Protein AF-A0A0Q5CN77-F1 (afdb_monomer_lite)

Foldseek 3Di:
DPDPFPWDKDWAFWADWDWDQDPVRWIWIWTDGPRAIATETHNDRDDPDDGQFTKMFIWGWAFDPDPVRDTHTYTPVVGIDGQAHRLLDDLQQWKWFWKDWPVDPLKIFTDIDSYYPVVVQVVVQVDPPRPTGIDTPDMHGASDPSVQLSVQLCVVQVVQDPDPRMGNDDPVSSVVSSLVSRCVVPVVSSVSRVVSVVVVVVVVVVVVVVVVVVVVVVVVVVVVVVVVVVLCVALFVLLLQQEKEKEWPDAFPDDFDQDAQPPVCVVVPNDTAWEKEWEWEWDDDPQAIKIKIWMWIDAPSDTDTDIDIGRDPVVSVVVVVVVCVVRVGPGYTYMYMYRSLQWPDRDGDDPPDRDSHDYHYDHDPVVTDGGDGDPDDPPPPD

Sequence (382 aa):
MRSNSKLKRASGVVSKCSSRVAASGKQAHSFFLGGEKHTIFTNDELSPLTDGDRVHFDYDVRRLKNAYRTEYNAVVQDSLVIDVPGEAGEDVAGEVYVLSNPSMAGLLKVGCTQDTGLKRAAELSSVTSVPTKFHVEWSLAIIGDPRSVEQRAHALLASKRAGKEFFRVTLEEAKSAIIRSFSELYPERAAFMDAAFAKRAEAELARRADLALQAERRAQEKAEEAERRAFEESVEGRWLTQGTCCLVIRRFTSEPNREFPSFFGKLFGKRYDDYFEFKITPGVNGDQVAWTVSAQGRVSEGSVYKTEVFPTYDKAVATMERWRSDFGVPNVSAVTEIPNVMLETPPALPAGVHNPRYIHEVSSISEFIVRVPPPRPRRSRY

Structure (mmCIF, N/CA/C/O backbone):
data_AF-A0A0Q5CN77-F1
#
_entry.id   AF-A0A0Q5CN77-F1
#
loop_
_atom_site.group_PDB
_atom_site.id
_atom_site.type_symbol
_atom_site.label_atom_id
_atom_site.label_alt_id
_atom_site.label_comp_id
_atom_site.label_asym_id
_atom_site.label_entity_id
_atom_site.label_seq_id
_atom_site.pdbx_PDB_ins_code
_atom_site.Cartn_x
_atom_site.Cartn_y
_atom_site.Cartn_z
_atom_site.occupancy
_atom_site.B_iso_or_equiv
_atom_site.auth_seq_id
_atom_site.auth_comp_id
_atom_site.auth_asym_id
_atom_site.auth_atom_id
_atom_site.pdbx_PDB_model_num
ATOM 1 N N . MET A 1 1 ? 4.995 -27.984 22.427 1.00 32.66 1 MET A N 1
ATOM 2 C CA . MET A 1 1 ? 4.793 -27.328 23.737 1.00 32.66 1 MET A CA 1
ATOM 3 C C . MET A 1 1 ? 4.736 -25.820 23.527 1.00 32.66 1 MET A C 1
ATOM 5 O O . MET A 1 1 ? 5.769 -25.218 23.262 1.00 32.66 1 MET A O 1
ATOM 9 N N . ARG A 1 2 ? 3.540 -25.215 23.527 1.00 36.22 2 ARG A N 1
ATOM 10 C CA . ARG A 1 2 ? 3.407 -23.750 23.483 1.00 36.22 2 ARG A CA 1
ATOM 11 C C . ARG A 1 2 ? 3.894 -23.214 24.829 1.00 36.22 2 ARG A C 1
ATOM 13 O O . ARG A 1 2 ? 3.391 -23.643 25.862 1.00 36.22 2 ARG A O 1
ATOM 20 N N . SER A 1 3 ? 4.907 -22.350 24.802 1.00 39.59 3 SER A N 1
ATOM 21 C CA . SER A 1 3 ? 5.296 -21.527 25.949 1.00 39.59 3 SER A CA 1
ATOM 22 C C . SER A 1 3 ? 4.027 -20.924 26.539 1.00 39.59 3 SER A C 1
ATOM 24 O O . SER A 1 3 ? 3.289 -20.254 25.821 1.00 39.59 3 SER A O 1
ATOM 26 N N . ASN A 1 4 ? 3.761 -21.200 27.811 1.00 40.88 4 ASN A N 1
ATOM 27 C CA . ASN A 1 4 ? 2.608 -20.697 28.547 1.00 40.88 4 ASN A CA 1
ATOM 28 C C . ASN A 1 4 ? 2.847 -19.213 28.889 1.00 40.88 4 ASN A C 1
ATOM 30 O O . ASN A 1 4 ? 2.918 -18.839 30.061 1.00 40.88 4 ASN A O 1
ATOM 34 N N . SER A 1 5 ? 3.107 -18.373 27.877 1.00 55.66 5 SER A N 1
ATOM 35 C CA . SER A 1 5 ? 3.237 -16.940 28.098 1.00 55.66 5 SER A CA 1
ATOM 36 C C . SER A 1 5 ? 1.857 -16.417 28.465 1.00 55.66 5 SER A C 1
ATOM 38 O O . SER A 1 5 ? 0.870 -16.562 27.744 1.00 55.66 5 SER A O 1
ATOM 40 N N . LYS A 1 6 ? 1.771 -15.899 29.684 1.00 76.56 6 LYS A N 1
ATOM 41 C CA . LYS A 1 6 ? 0.547 -15.339 30.229 1.00 76.56 6 LYS A CA 1
ATOM 42 C C . LYS A 1 6 ? 0.220 -14.095 29.411 1.00 76.56 6 LYS A C 1
ATOM 44 O O . LYS A 1 6 ? 0.960 -13.114 29.495 1.00 76.56 6 LYS A O 1
ATOM 49 N N . LEU A 1 7 ? -0.851 -14.161 28.620 1.00 85.00 7 LEU A N 1
ATOM 50 C CA . LEU A 1 7 ? -1.368 -13.008 27.892 1.00 85.00 7 LEU A CA 1
ATOM 51 C C . LEU A 1 7 ? -1.559 -11.842 28.868 1.00 85.00 7 LEU A C 1
ATOM 53 O O . LEU A 1 7 ? -2.095 -12.009 29.970 1.00 85.00 7 LEU A O 1
ATOM 57 N N . LYS A 1 8 ? -1.054 -10.679 28.471 1.00 90.31 8 LYS A N 1
ATOM 58 C CA . LYS A 1 8 ? -1.227 -9.406 29.164 1.00 90.31 8 LYS A CA 1
ATOM 59 C C . LYS A 1 8 ? -2.341 -8.625 28.479 1.00 90.31 8 LYS A C 1
ATOM 61 O O . LYS A 1 8 ? -2.663 -8.894 27.329 1.00 90.31 8 LYS A O 1
ATOM 66 N N . ARG A 1 9 ? -2.910 -7.651 29.181 1.00 89.00 9 ARG A N 1
ATOM 67 C CA . ARG A 1 9 ? -3.942 -6.753 28.656 1.00 89.00 9 ARG A CA 1
ATOM 68 C C . ARG A 1 9 ? -3.461 -5.324 28.682 1.00 89.00 9 ARG A C 1
ATOM 70 O O . ARG A 1 9 ? -2.786 -4.936 29.633 1.00 89.00 9 ARG A O 1
ATOM 77 N N . ALA A 1 10 ? -3.828 -4.567 27.662 1.00 89.81 10 ALA A N 1
ATOM 78 C CA . ALA A 1 10 ? -3.590 -3.138 27.589 1.00 89.81 10 ALA A CA 1
ATOM 79 C C . ALA A 1 10 ? -4.865 -2.422 27.141 1.00 89.81 10 ALA A C 1
ATOM 81 O O . ALA A 1 10 ? -5.686 -2.982 26.417 1.00 89.81 10 ALA A O 1
ATOM 82 N N . SER A 1 11 ? -5.003 -1.179 27.585 1.00 88.19 11 SER A N 1
ATOM 83 C CA . SER A 1 11 ? -6.031 -0.246 27.136 1.00 88.19 11 SER A CA 1
ATOM 84 C C . SER A 1 11 ? -5.477 1.166 27.171 1.00 88.19 11 SER A C 1
ATOM 86 O O . SER A 1 11 ? -4.729 1.495 28.096 1.00 88.19 11 SER A O 1
ATOM 88 N N . GLY A 1 12 ? -5.862 2.009 26.224 1.00 88.12 12 GLY A N 1
ATOM 89 C CA . GLY A 1 12 ? -5.435 3.403 26.202 1.00 88.12 12 GLY A CA 1
ATOM 90 C C . GLY A 1 12 ? -5.670 4.073 24.859 1.00 88.12 12 GLY A C 1
ATOM 91 O O . GLY A 1 12 ? -6.354 3.527 23.999 1.00 88.12 12 GLY A O 1
ATOM 92 N N . VAL A 1 13 ? -5.077 5.255 24.701 1.00 90.62 13 VAL A N 1
ATOM 93 C CA . VAL A 1 13 ? -5.143 6.046 23.469 1.00 90.62 13 VAL A CA 1
ATOM 94 C C . VAL A 1 13 ? -3.934 5.742 22.589 1.00 90.62 13 VAL A C 1
ATOM 96 O O . VAL A 1 13 ? -2.786 5.815 23.040 1.00 90.62 13 VAL A O 1
ATOM 99 N N . VAL A 1 14 ? -4.211 5.388 21.340 1.00 95.06 14 VAL A N 1
ATOM 100 C CA . VAL A 1 14 ? -3.245 5.057 20.296 1.00 95.06 14 VAL A CA 1
ATOM 101 C C . VAL A 1 14 ? -2.501 6.310 19.848 1.00 95.06 14 VAL A C 1
ATOM 103 O O . VAL A 1 14 ? -3.089 7.363 19.618 1.00 95.06 14 VAL A O 1
ATOM 106 N N . SER A 1 15 ? -1.186 6.189 19.690 1.00 95.38 15 SER A N 1
ATOM 107 C CA . SER A 1 15 ? -0.334 7.245 19.139 1.00 95.38 15 SER A CA 1
ATOM 108 C C . SER A 1 15 ? 0.829 6.666 18.336 1.00 95.38 15 SER A C 1
ATOM 110 O O . SER A 1 15 ? 1.236 5.520 18.558 1.00 95.38 15 SER A O 1
ATOM 112 N N . LYS A 1 16 ? 1.428 7.476 17.453 1.00 96.00 16 LYS A N 1
ATOM 113 C CA . LYS A 1 16 ? 2.640 7.121 16.695 1.00 96.00 16 LYS A CA 1
ATOM 114 C C . LYS A 1 16 ? 2.462 5.830 15.881 1.00 96.00 16 LYS A C 1
ATOM 116 O O . LYS A 1 16 ? 3.356 4.972 15.858 1.00 96.00 16 LYS A O 1
ATOM 121 N N . CYS A 1 17 ? 1.311 5.688 15.226 1.00 96.06 17 CYS A N 1
ATOM 122 C CA . CYS A 1 17 ? 1.039 4.604 14.292 1.00 96.06 17 CYS A CA 1
ATOM 123 C C . CYS A 1 17 ? 2.058 4.588 13.143 1.00 96.06 17 CYS A C 1
ATOM 125 O O . CYS A 1 17 ? 2.381 5.605 12.534 1.00 96.06 17 CYS A O 1
ATOM 127 N N . SER A 1 18 ? 2.576 3.405 12.831 1.00 96.38 18 SER A N 1
ATOM 128 C CA . SER A 1 18 ? 3.519 3.181 11.734 1.00 96.38 18 SER A CA 1
ATOM 129 C C . SER A 1 18 ? 3.368 1.766 11.191 1.00 96.38 18 SER A C 1
ATOM 131 O O . SER A 1 18 ? 3.081 0.838 11.942 1.00 96.38 18 SER A O 1
ATOM 133 N N . SER A 1 19 ? 3.590 1.584 9.892 1.00 96.19 19 SER A N 1
ATOM 134 C CA . SER A 1 19 ? 3.458 0.283 9.227 1.00 96.19 19 SER A CA 1
ATOM 135 C C . SER A 1 19 ? 4.736 -0.057 8.475 1.00 96.19 19 SER A C 1
ATOM 137 O O . SER A 1 19 ? 5.390 0.824 7.920 1.00 96.19 19 SER A O 1
ATOM 139 N N . ARG A 1 20 ? 5.111 -1.337 8.473 1.00 95.00 20 ARG A N 1
ATOM 140 C CA . ARG A 1 20 ? 6.226 -1.857 7.674 1.00 95.00 20 ARG A CA 1
ATOM 141 C C . ARG A 1 20 ? 6.006 -3.322 7.328 1.00 95.00 20 ARG A C 1
ATOM 143 O O . ARG A 1 20 ? 5.413 -4.058 8.115 1.00 95.00 20 ARG A O 1
ATOM 150 N N . VAL A 1 21 ? 6.627 -3.773 6.246 1.00 94.81 21 VAL A N 1
ATOM 151 C CA . VAL A 1 21 ? 6.705 -5.201 5.923 1.00 94.81 21 VAL A CA 1
ATOM 152 C C . VAL A 1 21 ? 7.726 -5.871 6.850 1.00 94.81 21 VAL A C 1
ATOM 154 O O . VAL A 1 21 ? 8.890 -5.469 6.933 1.00 94.81 21 VAL A O 1
ATOM 157 N N . ALA A 1 22 ? 7.289 -6.874 7.610 1.00 88.94 22 ALA A N 1
ATOM 158 C CA . ALA A 1 22 ? 8.152 -7.684 8.460 1.00 88.94 22 ALA A CA 1
ATOM 159 C C . ALA A 1 22 ? 8.934 -8.715 7.633 1.00 88.94 22 ALA A C 1
ATOM 161 O O . ALA A 1 22 ? 8.534 -9.087 6.536 1.00 88.94 22 ALA A O 1
ATOM 162 N N . ALA A 1 23 ? 10.008 -9.271 8.204 1.00 85.19 23 ALA A N 1
ATOM 163 C CA . ALA A 1 23 ? 10.800 -10.321 7.550 1.00 85.19 23 ALA A CA 1
ATOM 164 C C . ALA A 1 23 ? 9.986 -11.585 7.201 1.00 85.19 23 ALA A C 1
ATOM 166 O O . ALA A 1 23 ? 10.390 -12.365 6.348 1.00 85.19 23 ALA A O 1
ATOM 167 N N . SER A 1 24 ? 8.838 -11.793 7.851 1.00 85.38 24 SER A N 1
ATOM 168 C CA . SER A 1 24 ? 7.896 -12.866 7.522 1.00 85.38 24 SER A CA 1
ATOM 169 C C . SER A 1 24 ? 7.030 -12.583 6.287 1.00 85.38 24 SER A C 1
ATOM 171 O O . SER A 1 24 ? 6.198 -13.419 5.955 1.00 85.38 24 SER A O 1
ATOM 173 N N . GLY A 1 25 ? 7.140 -11.402 5.670 1.00 89.00 25 GLY A N 1
ATOM 174 C CA . GLY A 1 25 ? 6.267 -10.922 4.592 1.00 89.00 25 GLY A CA 1
ATOM 175 C C . GLY A 1 25 ? 4.940 -10.319 5.068 1.00 89.00 25 GLY A C 1
ATOM 176 O O . GLY A 1 25 ? 4.254 -9.668 4.291 1.00 89.00 25 GLY A O 1
ATOM 177 N N . LYS A 1 26 ? 4.586 -10.489 6.348 1.00 92.12 26 LYS A N 1
ATOM 178 C CA . LYS A 1 26 ? 3.390 -9.878 6.953 1.00 92.12 26 LYS A CA 1
ATOM 179 C C . LYS A 1 26 ? 3.587 -8.390 7.210 1.00 92.12 26 LYS A C 1
ATOM 181 O O . LYS A 1 26 ? 4.708 -7.953 7.471 1.00 92.12 26 LYS A O 1
ATOM 186 N N . GLN A 1 27 ? 2.494 -7.645 7.245 1.00 95.38 27 GLN A N 1
ATOM 187 C CA . GLN A 1 27 ? 2.493 -6.257 7.681 1.00 95.38 27 GLN A CA 1
ATOM 188 C C . GLN A 1 27 ? 2.588 -6.199 9.205 1.00 95.38 27 GLN A C 1
ATOM 190 O O . GLN A 1 27 ? 1.939 -6.960 9.923 1.00 95.38 27 GLN A O 1
ATOM 195 N N . ALA A 1 28 ? 3.469 -5.338 9.702 1.00 96.31 28 ALA A N 1
ATOM 196 C CA . ALA A 1 28 ? 3.664 -5.072 11.118 1.00 96.31 28 ALA A CA 1
ATOM 197 C C . ALA A 1 28 ? 3.266 -3.625 11.404 1.00 96.31 28 ALA A C 1
ATOM 199 O O . ALA A 1 28 ? 4.059 -2.705 11.179 1.00 96.31 28 ALA A O 1
ATOM 200 N N . HIS A 1 29 ? 2.057 -3.439 11.929 1.00 97.50 29 HIS A N 1
ATOM 201 C CA . HIS A 1 29 ? 1.557 -2.130 12.335 1.00 97.50 29 HIS A CA 1
ATOM 202 C C . HIS A 1 29 ? 1.921 -1.901 13.796 1.00 97.50 29 HIS A C 1
ATOM 204 O O . HIS A 1 29 ? 1.474 -2.611 14.697 1.00 97.50 29 HIS A O 1
ATOM 210 N N . SER A 1 30 ? 2.820 -0.954 14.024 1.00 97.31 30 SER A N 1
ATOM 211 C CA . SER A 1 30 ? 3.274 -0.559 15.346 1.00 97.31 30 SER A CA 1
ATOM 212 C C . SER A 1 30 ? 2.574 0.707 15.801 1.00 97.31 30 SER A C 1
ATOM 214 O O . SER A 1 30 ? 2.409 1.631 15.014 1.00 97.31 30 SER A O 1
ATOM 216 N N . PHE A 1 31 ? 2.261 0.775 17.085 1.00 97.94 31 PHE A N 1
ATOM 217 C CA . PHE A 1 31 ? 1.663 1.943 17.718 1.00 97.94 31 PHE A CA 1
ATOM 218 C C . PHE A 1 31 ? 2.066 2.001 19.192 1.00 97.94 31 PHE A C 1
ATOM 220 O O . PHE A 1 31 ? 2.658 1.054 19.718 1.00 97.94 31 PHE A O 1
ATOM 227 N N . PHE A 1 32 ? 1.778 3.115 19.854 1.00 97.31 32 PHE A N 1
ATOM 228 C CA . PHE A 1 32 ? 2.113 3.348 21.252 1.00 97.31 32 PHE A CA 1
ATOM 229 C C . PHE A 1 32 ? 0.863 3.556 22.103 1.00 97.31 32 PHE A C 1
ATOM 231 O O . PHE A 1 32 ? -0.044 4.278 21.696 1.00 97.31 32 PHE A O 1
ATOM 238 N N . LEU A 1 33 ? 0.874 2.979 23.307 1.00 93.88 33 LEU A N 1
ATOM 239 C CA . LEU A 1 33 ? -0.061 3.268 24.394 1.00 93.88 33 LEU A CA 1
ATOM 240 C C . LEU A 1 33 ? 0.738 3.722 25.615 1.00 93.88 33 LEU A C 1
ATOM 242 O O . LEU A 1 33 ? 1.571 2.971 26.115 1.00 93.88 33 LEU A O 1
ATOM 246 N N . GLY A 1 34 ? 0.531 4.954 26.089 1.00 86.94 34 GLY A N 1
ATOM 247 C CA . GLY A 1 34 ? 1.193 5.443 27.310 1.00 86.94 34 GLY A CA 1
ATOM 248 C C . GLY A 1 34 ? 2.729 5.339 27.300 1.00 86.94 34 GLY A C 1
ATOM 249 O O . GLY A 1 34 ? 3.337 5.167 28.350 1.00 86.94 34 GLY A O 1
ATOM 250 N N . GLY A 1 35 ? 3.361 5.399 26.121 1.00 91.81 35 GLY A N 1
ATOM 251 C CA . GLY A 1 35 ? 4.814 5.261 25.950 1.00 91.81 35 GLY A CA 1
ATOM 252 C C . GLY A 1 35 ? 5.313 3.836 25.683 1.00 91.81 35 GLY A C 1
ATOM 253 O O . GLY A 1 35 ? 6.450 3.673 25.238 1.00 91.81 35 GLY A O 1
ATOM 254 N N . GLU A 1 36 ? 4.475 2.812 25.848 1.00 95.44 36 GLU A N 1
ATOM 255 C CA . GLU A 1 36 ? 4.812 1.434 25.486 1.00 95.44 36 GLU A CA 1
ATOM 256 C C . GLU A 1 36 ? 4.474 1.146 24.023 1.00 95.44 36 GLU A C 1
ATOM 258 O O . GLU A 1 36 ? 3.391 1.474 23.540 1.00 95.44 36 GLU A O 1
ATOM 263 N N . LYS A 1 37 ? 5.403 0.504 23.306 1.00 97.19 37 LYS A N 1
ATOM 264 C CA . LYS A 1 37 ? 5.210 0.123 21.905 1.00 97.19 37 LYS A CA 1
ATOM 265 C C . LYS A 1 37 ? 4.536 -1.240 21.801 1.00 97.19 37 LYS A C 1
ATOM 267 O O . LYS A 1 37 ? 5.042 -2.228 22.333 1.00 97.19 37 LYS A O 1
ATOM 272 N N . HIS A 1 38 ? 3.474 -1.309 21.012 1.00 97.81 38 HIS A N 1
ATOM 273 C CA . HIS A 1 38 ? 2.776 -2.533 20.637 1.00 97.81 38 HIS A CA 1
ATOM 274 C C . HIS A 1 38 ? 2.847 -2.745 19.127 1.00 97.81 38 HIS A C 1
ATOM 276 O O . HIS A 1 38 ? 3.093 -1.817 18.353 1.00 97.81 38 HIS A O 1
ATOM 282 N N . THR A 1 39 ? 2.714 -3.992 18.686 1.00 97.06 39 THR A N 1
ATOM 283 C CA . THR A 1 39 ? 2.731 -4.335 17.263 1.00 97.06 39 THR A CA 1
ATOM 284 C C . THR A 1 39 ? 1.695 -5.402 16.959 1.00 97.06 39 THR A C 1
ATOM 286 O O . THR A 1 39 ? 1.718 -6.481 17.554 1.00 97.06 39 THR A O 1
ATOM 289 N N . ILE A 1 40 ? 0.818 -5.109 16.002 1.00 96.31 40 ILE A N 1
ATOM 290 C CA . ILE A 1 40 ? -0.124 -6.060 15.418 1.00 96.31 40 ILE A CA 1
ATOM 291 C C . ILE A 1 40 ? 0.418 -6.547 14.070 1.00 96.31 40 ILE A C 1
ATOM 293 O O . ILE A 1 40 ? 0.957 -5.767 13.284 1.00 96.31 40 ILE A O 1
ATOM 297 N N . PHE A 1 41 ? 0.326 -7.855 13.833 1.00 94.81 41 PHE A N 1
ATOM 298 C CA . PHE A 1 41 ? 0.823 -8.491 12.614 1.00 94.81 41 PHE A CA 1
ATOM 299 C C . PHE A 1 41 ? -0.346 -9.015 11.791 1.00 94.81 41 PHE A C 1
ATOM 301 O O . PHE A 1 41 ? -1.017 -9.950 12.226 1.00 94.81 41 PHE A O 1
ATOM 308 N N . THR A 1 42 ? -0.546 -8.467 10.598 1.00 94.50 42 THR A N 1
ATOM 309 C CA . THR A 1 42 ? -1.670 -8.795 9.710 1.00 94.50 42 THR A CA 1
ATOM 310 C C . THR A 1 42 ? -1.160 -9.049 8.285 1.00 94.50 42 THR A C 1
ATOM 312 O O . THR A 1 42 ? 0.027 -8.893 7.989 1.00 94.50 42 THR A O 1
ATOM 315 N N . ASN A 1 43 ? -2.050 -9.492 7.398 1.00 92.94 43 ASN A N 1
ATOM 316 C CA . ASN A 1 43 ? -1.792 -9.493 5.954 1.00 92.94 43 ASN A CA 1
ATOM 317 C C . ASN A 1 43 ? -2.354 -8.231 5.274 1.00 92.94 43 ASN A C 1
ATOM 319 O O . ASN A 1 43 ? -2.220 -8.097 4.064 1.00 92.94 43 ASN A O 1
ATOM 323 N N . ASP A 1 44 ? -3.016 -7.358 6.035 1.00 92.75 44 ASP A N 1
ATOM 324 C CA . ASP A 1 44 ? -3.633 -6.139 5.519 1.00 92.75 44 ASP A CA 1
ATOM 325 C C . ASP A 1 44 ? -2.570 -5.039 5.455 1.00 92.75 44 ASP A C 1
ATOM 327 O O . ASP A 1 44 ? -1.773 -4.894 6.377 1.00 92.75 44 ASP A O 1
ATOM 331 N N . GLU A 1 45 ? -2.517 -4.288 4.360 1.00 92.00 45 GLU A N 1
ATOM 332 C CA . GLU A 1 45 ? -1.579 -3.171 4.212 1.00 92.00 45 GLU A CA 1
ATOM 333 C C . GLU A 1 45 ? -1.988 -1.963 5.055 1.00 92.00 45 GLU A C 1
ATOM 335 O O . GLU A 1 45 ? -1.138 -1.153 5.442 1.00 92.00 45 GLU A O 1
ATOM 340 N N . LEU A 1 46 ? -3.275 -1.861 5.387 1.00 92.56 46 LEU A N 1
ATOM 341 C CA . LEU A 1 46 ? -3.798 -0.802 6.228 1.00 92.56 46 LEU A CA 1
ATOM 342 C C . LEU A 1 46 ? -3.745 -1.216 7.698 1.00 92.56 46 LEU A C 1
ATOM 344 O O . LEU A 1 46 ? -4.211 -2.280 8.106 1.00 92.56 46 LEU A O 1
ATOM 348 N N . SER A 1 47 ? -3.178 -0.327 8.515 1.00 93.50 47 SER A N 1
ATOM 349 C CA . SER A 1 47 ? -3.272 -0.451 9.967 1.00 93.50 47 SER A CA 1
ATOM 350 C C . SER A 1 47 ? -4.743 -0.387 10.382 1.00 93.50 47 SER A C 1
ATOM 352 O O . SER A 1 47 ? -5.411 0.574 9.997 1.00 93.50 47 SER A O 1
ATOM 354 N N . PRO A 1 48 ? -5.225 -1.320 11.225 1.00 92.31 48 PRO A N 1
ATOM 355 C CA . PRO A 1 48 ? -6.588 -1.264 11.755 1.00 92.31 48 PRO A CA 1
ATOM 356 C C . PRO A 1 48 ? -6.800 -0.095 12.733 1.00 92.31 48 PRO A C 1
ATOM 358 O O . PRO A 1 48 ? -7.935 0.212 13.097 1.00 92.31 48 PRO A O 1
ATOM 361 N N . LEU A 1 49 ? -5.707 0.536 13.175 1.00 94.56 49 LEU A N 1
ATOM 362 C CA . LEU A 1 49 ? -5.689 1.629 14.141 1.00 94.56 49 LEU A CA 1
ATOM 363 C C . LEU A 1 49 ? -5.125 2.911 13.532 1.00 94.56 49 LEU A C 1
ATOM 365 O O . LEU A 1 49 ? -4.191 2.873 12.719 1.00 94.56 49 LEU A O 1
ATOM 369 N N . THR A 1 50 ? -5.642 4.034 14.011 1.00 92.62 50 THR A N 1
ATOM 370 C CA . THR A 1 50 ? -5.199 5.399 13.729 1.00 92.62 50 THR A CA 1
ATOM 371 C C . THR A 1 50 ? -4.849 6.112 15.031 1.00 92.62 50 THR A C 1
ATOM 373 O O . THR A 1 50 ? -5.311 5.736 16.108 1.00 92.62 50 THR A O 1
ATOM 376 N N . ASP A 1 51 ? -4.011 7.144 14.942 1.00 92.94 51 ASP A N 1
ATOM 377 C CA . ASP A 1 51 ? -3.692 7.975 16.105 1.00 92.94 51 ASP A CA 1
ATOM 378 C C . ASP A 1 51 ? -4.976 8.604 16.672 1.00 92.94 51 ASP A C 1
ATOM 380 O O . ASP A 1 51 ? -5.833 9.069 15.922 1.00 92.94 51 ASP A O 1
ATOM 384 N N . GLY A 1 52 ? -5.106 8.586 17.998 1.00 90.88 52 GLY A N 1
ATOM 385 C CA . GLY A 1 52 ? -6.288 9.051 18.724 1.00 90.88 52 GLY A CA 1
ATOM 386 C C . GLY A 1 52 ? -7.284 7.952 19.101 1.00 90.88 52 GLY A C 1
ATOM 387 O O . GLY A 1 52 ? -8.079 8.172 20.011 1.00 90.88 52 GLY A O 1
ATOM 388 N N . ASP A 1 53 ? -7.230 6.765 18.487 1.00 92.81 53 ASP A N 1
ATOM 389 C CA . ASP A 1 53 ? -8.157 5.681 18.834 1.00 92.81 53 ASP A CA 1
ATOM 390 C C . ASP A 1 53 ? -7.996 5.260 20.295 1.00 92.81 53 ASP A C 1
ATOM 392 O O . ASP A 1 53 ? -6.891 4.962 20.752 1.00 92.81 53 ASP A O 1
ATOM 396 N N . ARG A 1 54 ? -9.102 5.164 21.029 1.00 90.88 54 ARG A N 1
ATOM 397 C CA . ARG A 1 54 ? -9.134 4.488 22.323 1.00 90.88 54 ARG A CA 1
ATOM 398 C C . ARG A 1 54 ? -9.417 3.016 22.094 1.00 90.88 54 ARG A C 1
ATOM 400 O O . ARG A 1 54 ? -10.411 2.668 21.460 1.00 90.88 54 ARG A O 1
ATOM 407 N N . VAL A 1 55 ? -8.542 2.164 22.603 1.00 92.19 55 VAL A N 1
ATOM 408 C CA . VAL A 1 55 ? -8.581 0.727 22.332 1.00 92.19 55 VAL A CA 1
ATOM 409 C C . VAL A 1 55 ? -8.334 -0.088 23.586 1.00 92.19 55 VAL A C 1
ATOM 411 O O . VAL A 1 55 ? -7.674 0.380 24.522 1.00 92.19 55 VAL A O 1
ATOM 414 N N . HIS A 1 56 ? -8.726 -1.356 23.529 1.00 90.12 56 HIS A N 1
ATOM 415 C CA . HIS A 1 56 ? -8.219 -2.398 24.408 1.00 90.12 56 HIS A CA 1
ATOM 416 C C . HIS A 1 56 ? -7.912 -3.686 23.642 1.00 90.12 56 HIS A C 1
ATOM 418 O O . HIS A 1 56 ? -8.467 -3.945 22.575 1.00 90.12 56 HIS A O 1
ATOM 424 N N . PHE A 1 57 ? -6.970 -4.472 24.169 1.00 93.12 57 PHE A N 1
ATOM 425 C CA . PHE A 1 57 ? -6.553 -5.746 23.580 1.00 93.12 57 PHE A CA 1
ATOM 426 C C . PHE A 1 57 ? -5.742 -6.617 24.547 1.00 93.12 57 PHE A C 1
ATOM 428 O O . PHE A 1 57 ? -5.128 -6.135 25.507 1.00 93.12 57 PHE A O 1
ATOM 435 N N . ASP A 1 58 ? -5.671 -7.907 24.227 1.00 92.06 58 ASP A N 1
ATOM 436 C CA . ASP A 1 58 ? -4.684 -8.844 24.752 1.00 92.06 58 ASP A CA 1
ATOM 437 C C . ASP A 1 58 ? -3.382 -8.770 23.927 1.00 92.06 58 ASP A C 1
ATOM 439 O O . ASP A 1 58 ? -3.380 -8.584 22.707 1.00 92.06 58 ASP A O 1
ATOM 443 N N . TYR A 1 59 ? -2.236 -8.952 24.580 1.00 94.94 59 TYR A N 1
ATOM 444 C CA . TYR A 1 59 ? -0.932 -9.041 23.929 1.00 94.94 59 TYR A CA 1
ATOM 445 C C . TYR A 1 59 ? 0.001 -10.031 24.629 1.00 94.94 59 TYR A C 1
ATOM 447 O O . TYR A 1 59 ? -0.123 -10.339 25.815 1.00 94.94 59 TYR A O 1
ATOM 455 N N . ASP A 1 60 ? 0.973 -10.519 23.873 1.00 95.00 60 ASP A N 1
ATOM 456 C CA . ASP A 1 60 ? 2.022 -11.421 24.326 1.00 95.00 60 ASP A CA 1
ATOM 457 C C . ASP A 1 60 ? 3.391 -10.744 24.201 1.00 95.00 60 ASP A C 1
ATOM 459 O O . ASP A 1 60 ? 3.666 -10.069 23.208 1.00 95.00 60 ASP A O 1
ATOM 463 N N . VAL A 1 61 ? 4.273 -10.937 25.181 1.00 94.44 61 VAL A N 1
ATOM 464 C CA . VAL A 1 61 ? 5.650 -10.433 25.095 1.00 94.44 61 VAL A CA 1
ATOM 465 C C . VAL A 1 61 ? 6.490 -11.470 24.367 1.00 94.44 61 VAL A C 1
ATOM 467 O O . VAL A 1 61 ? 6.798 -12.540 24.895 1.00 94.44 61 VAL A O 1
ATOM 470 N N . ARG A 1 62 ? 6.876 -11.152 23.135 1.00 91.69 62 ARG A N 1
ATOM 471 C CA . ARG A 1 62 ? 7.666 -12.034 22.275 1.00 91.69 62 ARG A CA 1
ATOM 472 C C . ARG A 1 62 ? 9.083 -11.519 22.134 1.00 91.69 62 ARG A C 1
ATOM 474 O O . ARG A 1 62 ? 9.349 -10.339 22.305 1.00 91.69 62 ARG A O 1
ATOM 481 N N . ARG A 1 63 ? 10.006 -12.413 21.783 1.00 91.00 63 ARG A N 1
ATOM 482 C CA . ARG A 1 63 ? 11.411 -12.073 21.534 1.00 91.00 63 ARG A CA 1
ATOM 483 C C . ARG A 1 63 ? 11.731 -12.193 20.058 1.00 91.00 63 ARG A C 1
ATOM 485 O O . ARG A 1 63 ? 11.368 -13.183 19.417 1.00 91.00 63 ARG A O 1
ATOM 492 N N . LEU A 1 64 ? 12.419 -11.194 19.518 1.00 86.38 64 LEU A N 1
ATOM 493 C CA . LEU A 1 64 ? 12.984 -11.273 18.180 1.00 86.38 64 LEU A CA 1
ATOM 494 C C . LEU A 1 64 ? 14.038 -12.382 18.125 1.00 86.38 64 LEU A C 1
ATOM 496 O O . LEU A 1 64 ? 14.770 -12.630 19.084 1.00 86.38 64 LEU A O 1
ATOM 500 N N . LYS A 1 65 ? 14.142 -13.034 16.966 1.00 82.88 65 LYS A N 1
ATOM 501 C CA . LYS A 1 65 ? 15.216 -13.990 16.665 1.00 82.88 65 LYS A CA 1
ATOM 502 C C . LYS A 1 65 ? 16.490 -13.251 16.227 1.00 82.88 65 LYS A C 1
ATOM 504 O O . LYS A 1 65 ? 17.052 -13.557 15.184 1.00 82.88 65 LYS A O 1
ATOM 509 N N . ASN A 1 66 ? 16.897 -12.231 16.981 1.00 82.88 66 ASN A N 1
ATOM 510 C CA . ASN A 1 66 ? 18.154 -11.507 16.789 1.00 82.88 66 ASN A CA 1
ATOM 511 C C . ASN A 1 66 ? 19.136 -11.846 17.925 1.00 82.88 66 ASN A C 1
ATOM 513 O O . ASN A 1 66 ? 18.737 -12.412 18.944 1.00 82.88 66 ASN A O 1
ATOM 517 N N . ALA A 1 67 ? 20.414 -11.491 17.758 1.00 82.12 67 ALA 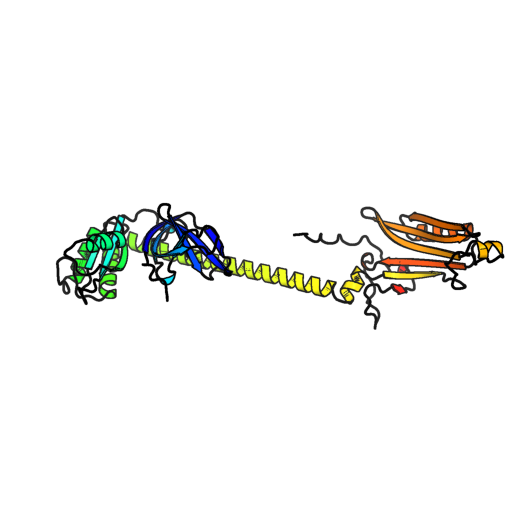A N 1
ATOM 518 C CA . ALA A 1 67 ? 21.456 -11.753 18.759 1.00 82.12 67 ALA A CA 1
ATOM 519 C C . ALA A 1 67 ? 21.094 -11.193 20.149 1.00 82.12 67 ALA A C 1
ATOM 521 O O . ALA A 1 67 ? 21.342 -11.832 21.166 1.00 82.12 67 ALA A O 1
ATOM 522 N N . TYR A 1 68 ? 20.427 -10.036 20.178 1.00 85.94 68 TYR A N 1
ATOM 523 C CA . TYR A 1 68 ? 20.028 -9.332 21.399 1.00 85.94 68 TYR A CA 1
ATOM 524 C C . TYR A 1 68 ? 18.713 -9.831 22.023 1.00 85.94 68 TYR A C 1
ATOM 526 O O . TYR A 1 68 ? 18.339 -9.371 23.096 1.00 85.94 68 TYR A O 1
ATOM 534 N N . ARG A 1 69 ? 17.995 -10.746 21.356 1.00 85.50 69 ARG A N 1
ATOM 535 C CA . ARG A 1 69 ? 16.682 -11.292 21.755 1.00 85.50 69 ARG A CA 1
ATOM 536 C C . ARG A 1 69 ? 15.686 -10.224 22.219 1.00 85.50 69 ARG A C 1
ATOM 538 O O . ARG A 1 69 ? 14.962 -10.438 23.189 1.00 85.50 69 ARG A O 1
ATOM 545 N N . THR A 1 70 ? 15.652 -9.091 21.519 1.00 88.62 70 THR A N 1
ATOM 546 C CA . THR A 1 70 ? 14.852 -7.915 21.890 1.00 88.62 70 THR A CA 1
ATOM 547 C C . THR A 1 70 ? 13.383 -8.289 22.078 1.00 88.62 70 THR A C 1
ATOM 549 O O . THR A 1 70 ? 12.794 -8.943 21.211 1.00 88.62 70 THR A O 1
ATOM 552 N N . GLU A 1 71 ? 12.796 -7.877 23.199 1.00 93.25 71 GLU A N 1
ATOM 553 C CA . GLU A 1 71 ? 11.381 -8.100 23.495 1.00 93.25 71 GLU A CA 1
ATOM 554 C C . GLU A 1 71 ? 10.483 -7.105 22.749 1.00 93.25 71 GLU A C 1
ATOM 556 O O . GLU A 1 71 ? 10.862 -5.960 22.506 1.00 93.25 71 GLU A O 1
ATOM 561 N N . TYR A 1 72 ? 9.292 -7.553 22.359 1.00 93.19 72 TYR A N 1
ATOM 562 C CA . TYR A 1 72 ? 8.252 -6.723 21.765 1.00 93.19 72 TYR A CA 1
ATOM 563 C C . TYR A 1 72 ? 6.862 -7.210 22.180 1.00 93.19 72 TYR A C 1
ATOM 565 O O . TYR A 1 72 ? 6.626 -8.411 22.334 1.00 93.19 72 TYR A O 1
ATOM 573 N N . ASN A 1 73 ? 5.932 -6.267 22.319 1.00 96.38 73 ASN A N 1
ATOM 574 C CA . ASN A 1 73 ? 4.546 -6.547 22.671 1.00 96.38 73 ASN A CA 1
ATOM 575 C C . ASN A 1 73 ? 3.748 -6.886 21.403 1.00 96.38 73 ASN A C 1
ATOM 577 O O . ASN A 1 73 ? 3.417 -6.005 20.609 1.00 96.38 73 ASN A O 1
ATOM 581 N N . ALA A 1 74 ? 3.456 -8.167 21.199 1.00 95.75 74 ALA A N 1
ATOM 582 C CA . ALA A 1 74 ? 2.699 -8.679 20.064 1.00 95.75 74 ALA A CA 1
ATOM 583 C C . ALA A 1 74 ? 1.202 -8.726 20.391 1.00 95.75 74 ALA A C 1
ATOM 585 O O . ALA A 1 74 ? 0.778 -9.528 21.221 1.00 95.75 74 ALA A O 1
ATOM 586 N N . VAL A 1 75 ? 0.408 -7.890 19.727 1.00 96.62 75 VAL A N 1
ATOM 587 C CA . VAL A 1 75 ? -1.050 -7.829 19.909 1.00 96.62 75 VAL A CA 1
ATOM 588 C C . VAL A 1 75 ? -1.700 -9.122 19.413 1.00 96.62 75 VAL A C 1
ATOM 590 O O . VAL A 1 75 ? -1.341 -9.641 18.351 1.00 96.62 75 VAL A O 1
ATOM 593 N N . VAL A 1 76 ? -2.669 -9.637 20.169 1.00 94.88 76 VAL A N 1
ATOM 594 C CA . VAL A 1 76 ? -3.568 -10.705 19.724 1.00 94.88 76 VAL A CA 1
ATOM 595 C C . VAL A 1 76 ? -4.674 -10.057 18.899 1.00 94.88 76 VAL A C 1
ATOM 597 O O . VAL A 1 76 ? -5.553 -9.398 19.445 1.00 94.88 76 VAL A O 1
ATOM 600 N N . GLN A 1 77 ? -4.609 -10.226 17.580 1.00 92.06 77 GLN A N 1
ATOM 601 C CA . GLN A 1 77 ? -5.473 -9.530 16.622 1.00 92.06 77 GLN A CA 1
ATOM 602 C C . GLN A 1 77 ? -6.967 -9.623 16.967 1.00 92.06 77 GLN A C 1
ATOM 604 O O . GLN A 1 77 ? -7.628 -8.595 17.029 1.00 92.06 77 GLN A O 1
ATOM 609 N N . ASP A 1 78 ? -7.468 -10.821 17.270 1.00 90.25 78 ASP A N 1
ATOM 610 C CA . ASP A 1 78 ? -8.902 -11.053 17.514 1.00 90.25 78 ASP A CA 1
ATOM 611 C C . ASP A 1 78 ? -9.410 -10.461 18.840 1.00 90.25 78 ASP A C 1
ATOM 613 O O . ASP A 1 78 ? -10.609 -10.451 19.097 1.00 90.25 78 ASP A O 1
ATOM 617 N N . SER A 1 79 ? -8.503 -9.984 19.696 1.00 89.69 79 SER A N 1
ATOM 618 C CA . SER A 1 79 ? -8.849 -9.318 20.958 1.00 89.69 79 SER A CA 1
ATOM 619 C C . SER A 1 79 ? -8.878 -7.794 20.851 1.00 89.69 79 SER A C 1
ATOM 621 O O . SER A 1 79 ? -9.217 -7.134 21.829 1.00 89.69 79 SER A O 1
ATOM 623 N N . LEU A 1 80 ? -8.463 -7.232 19.710 1.00 93.44 80 LEU A N 1
ATOM 624 C CA . LEU A 1 80 ? -8.396 -5.791 19.519 1.00 93.44 80 LEU A CA 1
ATOM 625 C C . LEU A 1 80 ? -9.788 -5.208 19.319 1.00 93.44 80 LEU A C 1
ATOM 627 O O . LEU A 1 80 ? -10.479 -5.539 18.358 1.00 93.44 80 LEU A O 1
ATOM 631 N N . VAL A 1 81 ? -10.146 -4.283 20.198 1.00 90.44 81 VAL A N 1
ATOM 632 C CA . VAL A 1 81 ? -11.402 -3.544 20.150 1.00 90.44 81 VAL A CA 1
ATOM 633 C C . VAL A 1 81 ? -11.095 -2.053 20.162 1.00 90.44 81 VAL A C 1
ATOM 635 O O . VAL A 1 81 ? -10.248 -1.591 20.927 1.00 90.44 81 VAL A O 1
ATOM 638 N N . ILE A 1 82 ? -11.780 -1.309 19.293 1.00 91.69 82 ILE A N 1
ATOM 639 C CA . ILE A 1 82 ? -11.781 0.154 19.284 1.00 91.69 82 ILE A CA 1
ATOM 640 C C . ILE A 1 82 ? -12.990 0.596 20.098 1.00 91.69 82 ILE A C 1
ATOM 642 O O . ILE A 1 82 ? -14.126 0.444 19.656 1.00 91.69 82 ILE A O 1
ATOM 646 N N . ASP A 1 83 ? -12.728 1.111 21.292 1.00 87.94 83 ASP A N 1
ATOM 647 C CA . ASP A 1 83 ? -13.757 1.603 22.204 1.00 87.94 83 ASP A CA 1
ATOM 648 C C . ASP A 1 83 ? -14.299 2.950 21.734 1.00 87.94 83 ASP A C 1
ATOM 650 O O . ASP A 1 83 ? -15.504 3.192 21.777 1.00 87.94 83 ASP A O 1
ATOM 654 N N . VAL A 1 84 ? -13.398 3.832 21.287 1.00 89.06 84 VAL A N 1
ATOM 655 C CA . VAL A 1 84 ? -13.730 5.175 20.804 1.00 89.06 84 VAL A CA 1
ATOM 656 C C . VAL A 1 84 ? -12.824 5.519 19.622 1.00 89.06 84 VAL A C 1
ATOM 658 O O . VAL A 1 84 ? -11.602 5.491 19.785 1.00 89.06 84 VAL A O 1
ATOM 661 N N . PRO A 1 85 ? -13.382 5.844 18.444 1.00 89.81 85 PRO A N 1
ATOM 662 C CA . PRO A 1 85 ? -12.602 6.339 17.315 1.00 89.81 85 PRO A CA 1
ATOM 663 C C . PRO A 1 85 ? -11.882 7.637 17.684 1.00 89.81 85 PRO A C 1
ATOM 665 O O . PRO A 1 85 ? -12.465 8.484 18.365 1.00 89.81 85 PRO A O 1
ATOM 668 N N . GLY A 1 86 ? -10.652 7.840 17.207 1.00 84.25 86 GLY A N 1
ATOM 669 C CA . GLY A 1 86 ? -9.932 9.101 17.429 1.00 84.25 86 GLY A CA 1
ATOM 670 C C . GLY A 1 86 ? -10.693 10.336 16.930 1.00 84.25 86 GLY A C 1
ATOM 671 O O . GLY A 1 86 ? -10.535 11.432 17.466 1.00 84.25 86 GLY A O 1
ATOM 672 N N . GLU A 1 87 ? -11.591 10.155 15.961 1.00 74.81 87 GLU A N 1
ATOM 673 C CA . GLU A 1 87 ? -12.483 11.184 15.430 1.00 74.81 87 GLU A CA 1
ATOM 674 C C . GLU A 1 87 ? -13.501 11.721 16.452 1.00 74.81 87 GLU A C 1
ATOM 676 O O . GLU A 1 87 ? -14.021 12.820 16.255 1.00 74.81 87 GLU A O 1
ATOM 681 N N . ALA A 1 88 ? -13.794 10.971 17.521 1.00 73.56 88 ALA A N 1
ATOM 682 C CA . ALA A 1 88 ? -14.766 11.353 18.545 1.00 73.56 88 ALA A CA 1
ATOM 683 C C . ALA A 1 88 ? -14.200 12.328 19.608 1.00 73.56 88 ALA A C 1
ATOM 685 O O . ALA A 1 88 ? -14.967 12.909 20.370 1.00 73.56 88 ALA A O 1
ATOM 686 N N . GLY A 1 89 ? -12.883 12.561 19.655 1.00 64.69 89 GLY A N 1
ATOM 687 C CA . GLY A 1 89 ? -12.264 13.495 20.610 1.00 64.69 89 GLY A CA 1
ATOM 688 C C . GLY A 1 89 ? -12.150 12.984 22.061 1.00 64.69 89 GLY A C 1
ATOM 689 O O . GLY A 1 89 ? -12.517 11.855 22.385 1.00 64.69 89 GLY A O 1
ATOM 690 N N . GLU A 1 90 ? -11.574 13.812 22.946 1.00 59.94 90 GLU A N 1
ATOM 691 C CA . GLU A 1 90 ? -11.066 13.420 24.281 1.00 59.94 90 GLU A CA 1
ATOM 692 C C . GLU A 1 90 ? -12.104 13.382 25.429 1.00 59.94 90 GLU A C 1
ATOM 694 O O . GLU A 1 90 ? -11.733 13.131 26.575 1.00 59.94 90 GLU A O 1
ATOM 699 N N . ASP A 1 91 ? -13.405 13.536 25.169 1.00 67.75 91 ASP A N 1
ATOM 700 C CA . ASP A 1 91 ? -14.429 13.719 26.221 1.00 67.75 91 ASP A CA 1
ATOM 701 C C . ASP A 1 91 ? -14.920 12.421 26.910 1.00 67.75 91 ASP A C 1
ATOM 703 O O . ASP A 1 91 ? -16.013 12.366 27.486 1.00 67.75 91 ASP A O 1
ATOM 707 N N . VAL A 1 92 ? -14.129 11.345 26.881 1.00 81.06 92 VAL A N 1
ATOM 708 C CA . VAL A 1 92 ? -14.482 10.084 27.556 1.00 81.06 92 VAL A CA 1
ATOM 709 C C . VAL A 1 92 ? -14.224 10.216 29.056 1.00 81.06 92 VAL A C 1
ATOM 711 O O . VAL A 1 92 ? -13.079 10.214 29.502 1.00 81.06 92 VAL A O 1
ATOM 714 N N . ALA A 1 93 ? -15.296 10.280 29.843 1.00 87.19 93 ALA A N 1
ATOM 715 C CA . ALA A 1 93 ? -15.229 10.451 31.296 1.00 87.19 93 ALA A CA 1
ATOM 716 C C . ALA A 1 93 ? -15.016 9.136 32.066 1.00 87.19 93 ALA A C 1
ATOM 718 O O . ALA A 1 93 ? -14.727 9.151 33.264 1.00 87.19 93 ALA A O 1
ATOM 719 N N . GLY A 1 94 ? -15.217 7.999 31.401 1.00 89.75 94 GLY A N 1
ATOM 720 C CA . GLY A 1 94 ? -15.046 6.672 31.975 1.00 89.75 94 GLY A CA 1
ATOM 721 C C . GLY A 1 94 ? -15.784 5.599 31.184 1.00 89.75 94 GLY A C 1
ATOM 722 O O . GLY A 1 94 ? -16.237 5.829 30.063 1.00 89.75 94 GLY A O 1
ATOM 723 N N . GLU A 1 95 ? -15.932 4.425 31.786 1.00 92.38 95 GLU A N 1
ATOM 724 C CA . GLU A 1 95 ? -16.549 3.254 31.164 1.00 92.38 95 GLU A CA 1
ATOM 725 C C . GLU A 1 95 ? -17.617 2.641 32.067 1.00 92.38 95 GLU A C 1
ATOM 727 O O . GLU A 1 95 ? -17.467 2.588 33.293 1.00 92.38 95 GLU A O 1
ATOM 732 N N . VAL A 1 96 ? -18.668 2.107 31.446 1.00 95.81 96 VAL A N 1
ATOM 733 C CA . VAL A 1 96 ? -19.582 1.147 32.077 1.00 95.81 96 VAL A CA 1
ATOM 734 C C . VAL A 1 96 ? -19.252 -0.235 31.532 1.00 95.81 96 VAL A C 1
ATOM 736 O O . VAL A 1 96 ? -19.221 -0.438 30.322 1.00 95.81 96 VAL A O 1
ATOM 739 N N . TYR A 1 97 ? -18.982 -1.188 32.415 1.00 95.44 97 TYR A N 1
ATOM 740 C CA . TYR A 1 97 ? -18.455 -2.504 32.074 1.00 95.44 97 TYR A CA 1
ATOM 741 C C . TYR A 1 97 ? -19.343 -3.640 32.577 1.00 95.44 97 TYR A C 1
ATOM 743 O O . TYR A 1 97 ? -20.111 -3.503 33.534 1.00 95.44 97 TYR A O 1
ATOM 751 N N . VAL A 1 98 ? -19.165 -4.801 31.951 1.00 96.81 98 VAL A N 1
ATOM 752 C CA . VAL A 1 98 ? -19.756 -6.083 32.323 1.00 96.81 98 VAL A CA 1
ATOM 753 C C . VAL A 1 98 ? -18.625 -7.053 32.647 1.00 96.81 98 VAL A C 1
ATOM 755 O O . VAL A 1 98 ? -17.790 -7.343 31.787 1.00 96.81 98 VAL A O 1
ATOM 758 N N . LEU A 1 99 ? -18.583 -7.549 33.887 1.00 95.75 99 LEU A N 1
ATOM 759 C CA . LEU A 1 99 ? -17.605 -8.550 34.315 1.00 95.75 99 LEU A CA 1
ATOM 760 C C . LEU A 1 99 ? -18.260 -9.906 34.559 1.00 95.75 99 LEU A C 1
ATOM 762 O O . LEU A 1 99 ? -19.317 -9.990 35.190 1.00 95.75 99 LEU A O 1
ATOM 766 N N . SER A 1 100 ? -17.566 -10.964 34.158 1.00 95.31 100 SER A N 1
ATOM 767 C CA . SER A 1 100 ? -17.837 -12.337 34.579 1.00 95.31 100 SER A CA 1
ATOM 768 C C . SER A 1 100 ? -16.808 -12.799 35.614 1.00 95.31 100 SER A C 1
ATOM 770 O O . SER A 1 100 ? -15.722 -12.228 35.755 1.00 95.31 100 SER A O 1
ATOM 772 N N . ASN A 1 101 ? -17.151 -13.840 36.368 1.00 94.44 101 ASN A N 1
ATOM 773 C CA . ASN A 1 101 ? -16.235 -14.513 37.279 1.00 94.44 101 ASN A CA 1
ATOM 774 C C . ASN A 1 101 ? -16.533 -16.022 37.254 1.00 94.44 101 ASN A C 1
ATOM 776 O O . ASN A 1 101 ? -17.683 -16.391 37.502 1.00 94.44 101 ASN A O 1
ATOM 780 N N . PRO A 1 102 ? -15.550 -16.907 36.995 1.00 93.19 102 PRO A N 1
ATOM 781 C CA . PRO A 1 102 ? -15.791 -18.351 36.918 1.00 93.19 102 PRO A CA 1
ATOM 782 C C . PRO A 1 102 ? -16.415 -18.954 38.185 1.00 93.19 102 PRO A C 1
ATOM 784 O O . PRO A 1 102 ? -17.223 -19.873 38.092 1.00 93.19 102 PRO A O 1
ATOM 787 N N . SER A 1 103 ? -16.100 -18.407 39.364 1.00 92.94 103 SER A N 1
ATOM 788 C CA . SER A 1 103 ? -16.694 -18.833 40.643 1.00 92.94 103 SER A CA 1
ATOM 789 C C . SER A 1 103 ? -18.124 -18.321 40.857 1.00 92.94 103 SER A C 1
ATOM 791 O O . SER A 1 103 ? -18.759 -18.673 41.846 1.00 92.94 103 SER A O 1
ATOM 793 N N . MET A 1 104 ? -18.638 -17.478 39.958 1.00 91.69 104 MET A N 1
ATOM 794 C CA . MET A 1 104 ? -19.976 -16.879 40.007 1.00 91.69 104 MET A CA 1
ATOM 795 C C . MET A 1 104 ? -20.723 -17.150 38.693 1.00 91.69 104 MET A C 1
ATOM 797 O O . MET A 1 104 ? -21.222 -16.236 38.037 1.00 91.69 104 MET A O 1
ATOM 801 N N . ALA A 1 105 ? -20.768 -18.415 38.274 1.00 90.50 105 ALA A N 1
ATOM 802 C CA . ALA A 1 105 ? -21.386 -18.809 37.011 1.00 90.50 105 ALA A CA 1
ATOM 803 C C . ALA A 1 105 ? -22.854 -18.343 36.902 1.00 90.50 105 ALA A C 1
ATOM 805 O O . ALA A 1 105 ? -23.643 -18.484 37.838 1.00 90.50 105 ALA A O 1
ATOM 806 N N . GLY A 1 106 ? -23.220 -17.786 35.742 1.00 92.62 106 GLY A N 1
ATOM 807 C CA . GLY A 1 106 ? -24.563 -17.254 35.477 1.00 92.62 106 GLY A CA 1
ATOM 808 C C . GLY A 1 106 ? -24.859 -15.888 36.112 1.00 92.62 106 GLY A C 1
ATOM 809 O O . GLY A 1 106 ? -25.991 -15.413 36.019 1.00 92.62 106 GLY A O 1
ATOM 810 N N . LEU A 1 107 ? -23.868 -15.254 36.749 1.00 96.06 107 LEU A N 1
ATOM 811 C CA . LEU A 1 107 ? -23.961 -13.895 37.273 1.00 96.06 107 LEU A CA 1
ATOM 812 C C . LEU A 1 10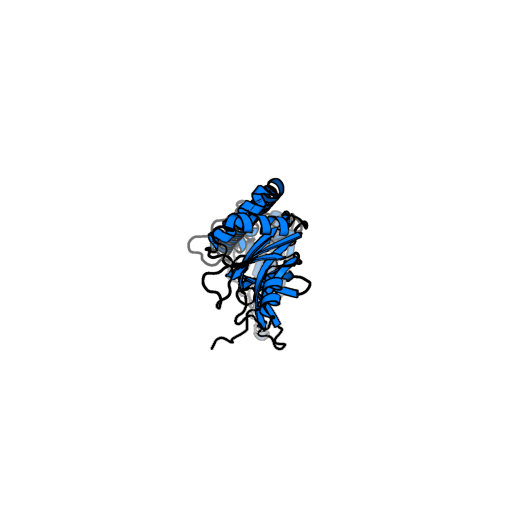7 ? -22.982 -12.974 36.554 1.00 96.06 107 LEU A C 1
ATOM 814 O O . LEU A 1 107 ? -21.788 -13.258 36.465 1.00 96.06 107 LEU A O 1
ATOM 818 N N . LEU A 1 108 ? -23.493 -11.832 36.106 1.00 97.69 108 LEU A N 1
ATOM 819 C CA . LEU A 1 108 ? -22.690 -10.756 35.546 1.00 97.69 108 LEU A CA 1
ATOM 820 C C . LEU A 1 108 ? -22.713 -9.550 36.479 1.00 97.69 108 LEU A C 1
ATOM 822 O O . LEU A 1 108 ? -23.760 -9.176 37.018 1.00 97.69 108 LEU A O 1
ATOM 826 N N . LYS A 1 109 ? -21.543 -8.943 36.671 1.00 97.25 109 LYS A N 1
ATOM 827 C CA . LYS A 1 109 ? -21.395 -7.680 37.385 1.00 97.25 109 LYS A CA 1
ATOM 828 C C . LYS A 1 109 ? -21.489 -6.535 36.388 1.00 97.25 109 LYS A C 1
ATOM 830 O O . LYS A 1 109 ? -20.676 -6.484 35.474 1.00 97.25 109 LYS A O 1
ATOM 835 N N . VAL A 1 110 ? -22.412 -5.604 36.603 1.00 97.88 110 VAL A N 1
ATOM 836 C CA . VAL A 1 110 ? -22.468 -4.346 35.843 1.00 97.88 110 VAL A CA 1
ATOM 837 C C . VAL A 1 110 ? -21.934 -3.242 36.738 1.00 97.88 110 VAL A C 1
ATOM 839 O O . VAL A 1 110 ? -22.460 -3.060 37.835 1.00 97.88 110 VAL A O 1
ATOM 842 N N . GLY A 1 111 ? -20.894 -2.537 36.304 1.00 96.81 111 GLY A N 1
ATOM 843 C CA . GLY A 1 111 ? -20.288 -1.468 37.094 1.00 96.81 111 GLY A CA 1
ATOM 844 C C . GLY A 1 111 ? -19.753 -0.326 36.241 1.00 96.81 111 GLY A C 1
ATOM 845 O O . GLY A 1 111 ? -19.678 -0.462 35.024 1.00 96.81 111 GLY A O 1
ATOM 846 N N . CYS A 1 112 ? -19.338 0.776 36.865 1.00 96.19 112 CYS A N 1
ATOM 847 C CA . CYS A 1 112 ? -18.615 1.851 36.179 1.00 96.19 112 CYS A CA 1
ATOM 848 C C . CYS A 1 112 ? -17.238 2.158 36.781 1.00 96.19 112 CYS A C 1
ATOM 850 O O . CYS A 1 112 ? -16.899 1.726 37.888 1.00 96.19 112 CYS A O 1
ATOM 852 N N . THR A 1 113 ? -16.426 2.903 36.033 1.00 93.31 113 THR A N 1
ATOM 853 C CA . THR A 1 113 ? -15.127 3.445 36.460 1.00 93.31 113 THR A CA 1
ATOM 854 C C . THR A 1 113 ? -14.797 4.719 35.675 1.00 93.31 113 THR A C 1
ATOM 856 O O . THR A 1 113 ? -15.279 4.877 34.559 1.00 93.31 113 THR A O 1
ATOM 859 N N . GLN A 1 114 ? -13.992 5.617 36.252 1.00 89.81 114 GLN A N 1
ATOM 860 C CA . GLN A 1 114 ? -13.404 6.776 35.548 1.00 89.81 114 GLN A CA 1
ATOM 861 C C . GLN A 1 114 ? -12.123 6.405 34.779 1.00 89.81 114 GLN A C 1
ATOM 863 O O . GLN A 1 114 ? -11.656 7.147 33.923 1.00 89.81 114 GLN A O 1
ATOM 868 N N . ASP A 1 115 ? -11.555 5.248 35.113 1.00 84.38 115 ASP A N 1
ATOM 869 C CA . ASP A 1 115 ? -10.420 4.622 34.443 1.00 84.38 115 ASP A CA 1
ATOM 870 C C . ASP A 1 115 ? -10.940 3.663 33.346 1.00 84.38 115 ASP A C 1
ATOM 872 O O . ASP A 1 115 ? -11.923 3.959 32.672 1.00 84.38 115 ASP A O 1
ATOM 876 N N . THR A 1 116 ? -10.322 2.491 33.172 1.00 84.06 116 THR A N 1
ATOM 877 C CA . THR A 1 116 ? -10.798 1.433 32.271 1.00 84.06 116 THR A CA 1
ATOM 878 C C . THR A 1 116 ? -11.353 0.241 33.048 1.00 84.06 116 THR A C 1
ATOM 880 O O . THR A 1 116 ? -10.889 -0.085 34.152 1.00 84.06 116 THR A O 1
ATOM 883 N N . GLY A 1 117 ? -12.334 -0.457 32.472 1.00 84.88 117 GLY A N 1
ATOM 884 C CA . GLY A 1 117 ? -12.928 -1.667 33.045 1.00 84.88 117 GLY A CA 1
ATOM 885 C C . GLY A 1 117 ? -11.885 -2.754 33.314 1.00 84.88 117 GLY A C 1
ATOM 886 O O . GLY A 1 117 ? -11.997 -3.505 34.283 1.00 84.88 117 GLY A O 1
ATOM 887 N N . LEU A 1 118 ? -10.807 -2.781 32.524 1.00 84.12 118 LEU A N 1
ATOM 888 C CA . LEU A 1 118 ? -9.667 -3.678 32.714 1.00 84.12 118 LEU A CA 1
ATOM 889 C C . LEU A 1 118 ? -8.896 -3.416 34.007 1.00 84.12 118 LEU A C 1
ATOM 891 O O . LEU A 1 118 ? -8.638 -4.365 34.755 1.00 84.12 118 LEU A O 1
ATOM 895 N N . LYS A 1 119 ? -8.557 -2.152 34.300 1.00 85.00 119 LYS A N 1
ATOM 896 C CA . LYS A 1 119 ? -7.926 -1.786 35.579 1.00 85.00 119 LYS A CA 1
ATOM 897 C C . LYS A 1 119 ? -8.831 -2.185 36.741 1.00 85.00 119 LYS A C 1
ATOM 899 O O . LYS A 1 119 ? -8.388 -2.855 37.673 1.00 85.00 119 LYS A O 1
ATOM 904 N N . ARG A 1 120 ? -10.129 -1.887 36.625 1.00 89.81 120 ARG A N 1
ATOM 905 C CA . ARG A 1 120 ? -11.102 -2.195 37.674 1.00 89.81 120 ARG A CA 1
ATOM 906 C C . ARG A 1 120 ? -11.278 -3.698 37.911 1.00 89.81 120 ARG A C 1
ATOM 908 O O . ARG A 1 120 ? -11.358 -4.138 39.057 1.00 89.81 120 ARG A O 1
ATOM 915 N N . ALA A 1 121 ? -11.291 -4.507 36.854 1.00 89.19 121 ALA A N 1
ATOM 916 C CA . ALA A 1 121 ? -11.330 -5.962 36.972 1.00 89.19 121 ALA A CA 1
ATOM 917 C C . ALA A 1 121 ? -10.075 -6.512 37.670 1.00 89.19 121 ALA A C 1
ATOM 919 O O . ALA A 1 121 ? -10.182 -7.422 38.497 1.00 89.19 121 ALA A O 1
ATOM 920 N N . ALA A 1 122 ? -8.895 -5.951 37.383 1.00 86.94 122 ALA A N 1
ATOM 921 C CA . ALA A 1 122 ? -7.648 -6.337 38.037 1.00 86.94 122 ALA A CA 1
ATOM 922 C C . ALA A 1 122 ? -7.647 -5.992 39.537 1.00 86.94 122 ALA A C 1
ATOM 924 O O . ALA A 1 122 ? -7.305 -6.851 40.351 1.00 86.94 122 ALA A O 1
ATOM 925 N N . GLU A 1 123 ? -8.099 -4.789 39.904 1.00 89.00 123 GLU A N 1
ATOM 926 C CA . GLU A 1 123 ? -8.266 -4.360 41.300 1.00 89.00 123 GLU A CA 1
ATOM 927 C C . GLU A 1 123 ? -9.191 -5.305 42.072 1.00 89.00 123 GLU A C 1
ATOM 929 O O . GLU A 1 123 ? -8.806 -5.838 43.112 1.00 89.00 123 GLU A O 1
ATOM 934 N N . LEU A 1 124 ? -10.388 -5.580 41.541 1.00 89.12 124 LEU A N 1
ATOM 935 C CA . LEU A 1 124 ? -11.359 -6.467 42.189 1.00 89.12 124 LEU A CA 1
ATOM 936 C C . LEU A 1 124 ? -10.834 -7.900 42.318 1.00 89.12 124 LEU A C 1
ATOM 938 O O . LEU A 1 124 ? -11.111 -8.577 43.303 1.00 89.12 124 LEU A O 1
ATOM 942 N N . SER A 1 125 ? -10.049 -8.354 41.342 1.00 89.19 125 SER A N 1
ATOM 943 C CA . SER A 1 125 ? -9.428 -9.682 41.356 1.00 89.19 125 SER A CA 1
ATOM 944 C C . SER A 1 125 ? -8.251 -9.811 42.325 1.00 89.19 125 SER A C 1
ATOM 946 O O . SER A 1 125 ? -7.767 -10.921 42.528 1.00 89.19 125 SER A O 1
ATOM 948 N N . SER A 1 126 ? -7.740 -8.700 42.864 1.00 86.94 126 SER A N 1
ATOM 949 C CA . SER A 1 126 ? -6.624 -8.697 43.819 1.00 86.94 126 SER A CA 1
ATOM 950 C C . SER A 1 126 ? -7.074 -8.856 45.274 1.00 86.94 126 SER A C 1
ATOM 952 O O . SER A 1 126 ? -6.257 -9.132 46.152 1.00 86.94 126 SER A O 1
ATOM 954 N N . VAL A 1 127 ? -8.376 -8.708 45.531 1.00 88.25 127 VAL A N 1
ATOM 955 C CA . VAL A 1 127 ? -8.965 -8.848 46.862 1.00 88.25 127 VAL A CA 1
ATOM 956 C C . VAL A 1 127 ? -8.966 -10.324 47.273 1.00 88.25 127 VAL A C 1
ATOM 958 O O . VAL A 1 127 ? -9.455 -11.182 46.542 1.00 88.25 127 VAL A O 1
ATOM 961 N N . THR A 1 128 ? -8.463 -10.627 48.473 1.00 79.00 128 THR A N 1
ATOM 962 C CA . THR A 1 128 ? -8.299 -12.002 48.992 1.00 79.00 128 THR A CA 1
ATOM 963 C C . THR A 1 128 ? -9.605 -12.785 49.143 1.00 79.00 128 THR A C 1
ATOM 965 O O . THR A 1 128 ? -9.579 -14.010 49.205 1.00 79.00 128 THR A O 1
ATOM 968 N N . SER A 1 129 ? -10.750 -12.101 49.185 1.00 81.38 129 SER A N 1
ATOM 969 C CA . SER A 1 129 ? -12.081 -12.705 49.306 1.00 81.38 129 SER A CA 1
ATOM 970 C C . SER A 1 129 ? -12.693 -13.159 47.975 1.00 81.38 129 SER A C 1
ATOM 972 O O . SER A 1 129 ? -13.814 -13.667 47.968 1.00 81.38 129 SER A O 1
ATOM 974 N N . VAL A 1 130 ? -11.989 -12.994 46.850 1.00 82.38 130 VAL A N 1
ATOM 975 C CA . VAL A 1 130 ? -12.474 -13.367 45.515 1.00 82.38 130 VAL A CA 1
ATOM 976 C C . VAL A 1 130 ? -11.743 -14.636 45.030 1.00 82.38 130 VAL A C 1
ATOM 978 O O . VAL A 1 130 ? -10.548 -14.568 44.747 1.00 82.38 130 VAL A O 1
ATOM 981 N N . PRO A 1 131 ? -12.423 -15.796 44.894 1.00 83.00 131 PRO A N 1
ATOM 982 C CA . PRO A 1 131 ? -11.750 -17.080 44.638 1.00 83.00 131 PRO A CA 1
ATOM 983 C C . PRO A 1 131 ? -11.108 -17.206 43.249 1.00 83.00 131 PRO A C 1
ATOM 985 O O . PRO A 1 131 ? -10.074 -17.851 43.089 1.00 83.00 131 PRO A O 1
ATOM 988 N N . THR A 1 132 ? -11.712 -16.594 42.228 1.00 89.25 132 THR A N 1
ATOM 989 C CA . THR A 1 132 ? -11.186 -16.560 40.853 1.00 89.25 132 THR A CA 1
ATOM 990 C C . THR A 1 132 ? -11.269 -15.156 40.280 1.00 89.25 132 THR A C 1
ATOM 992 O O . THR A 1 132 ? -12.103 -14.361 40.696 1.00 89.25 132 THR A O 1
ATOM 995 N N . LYS A 1 133 ? -10.414 -14.834 39.307 1.00 90.00 133 LYS A N 1
ATOM 996 C CA . LYS A 1 133 ? -10.340 -13.484 38.733 1.00 90.00 133 LYS A CA 1
ATOM 997 C C . LYS A 1 133 ? -11.616 -13.097 37.984 1.00 90.00 133 LYS A C 1
ATOM 999 O O . LYS A 1 133 ? -12.275 -13.945 37.388 1.00 90.00 133 LYS A O 1
ATOM 1004 N N . PHE A 1 134 ? -11.918 -11.805 37.986 1.00 91.94 134 PHE A N 1
ATOM 1005 C CA . PHE A 1 134 ? -12.907 -11.215 37.097 1.00 91.94 134 PHE A CA 1
ATOM 1006 C C . PHE A 1 134 ? -12.348 -11.072 35.681 1.00 91.94 134 PHE A C 1
ATOM 1008 O O . PHE A 1 134 ? -11.181 -10.714 35.489 1.00 91.94 134 PHE A O 1
ATOM 1015 N N . HIS A 1 135 ? -13.207 -11.297 34.694 1.00 90.00 135 HIS A N 1
ATOM 1016 C CA . HIS A 1 135 ? -12.932 -11.051 33.285 1.00 90.00 135 HIS A CA 1
ATOM 1017 C C . HIS A 1 135 ? -13.869 -9.956 32.784 1.00 90.00 135 HIS A C 1
ATOM 1019 O O . HIS A 1 135 ? -15.063 -9.994 33.062 1.00 90.00 135 HIS A O 1
ATOM 1025 N N . VAL A 1 136 ? -13.324 -8.971 32.069 1.00 90.69 136 VAL A N 1
ATOM 1026 C CA . VAL A 1 136 ? -14.138 -8.015 31.310 1.00 90.69 136 VAL A CA 1
ATOM 1027 C C . VAL A 1 136 ? -14.701 -8.760 30.108 1.00 90.69 136 VAL A C 1
ATOM 1029 O O . VAL A 1 136 ? -13.929 -9.238 29.282 1.00 90.69 136 VAL A O 1
ATOM 1032 N N . GLU A 1 137 ? -16.023 -8.885 30.057 1.00 91.75 137 GLU A N 1
ATOM 1033 C CA . GLU A 1 137 ? -16.747 -9.458 28.917 1.00 91.75 137 GLU A CA 1
ATOM 1034 C C . GLU A 1 137 ? -17.096 -8.378 27.893 1.00 91.75 137 GLU A C 1
ATOM 1036 O O . GLU A 1 137 ? -17.168 -8.640 26.695 1.00 91.75 137 GLU A O 1
ATOM 1041 N N . TRP A 1 138 ? -17.351 -7.158 28.374 1.00 92.19 138 TRP A N 1
ATOM 1042 C CA . TRP A 1 138 ? -17.692 -6.009 27.546 1.00 92.19 138 TRP A CA 1
ATOM 1043 C C . TRP A 1 138 ? -17.573 -4.700 28.335 1.00 92.19 138 TRP A C 1
ATOM 1045 O O . TRP A 1 138 ? -17.742 -4.689 29.557 1.00 92.19 138 TRP A O 1
ATOM 1055 N N . SER A 1 139 ? -17.340 -3.594 27.637 1.00 91.94 139 SER A N 1
ATOM 1056 C CA . SER A 1 139 ? -17.375 -2.236 28.180 1.00 91.94 139 SER A CA 1
ATOM 1057 C C . SER A 1 139 ? -17.884 -1.252 27.134 1.00 91.94 139 SER A C 1
ATOM 1059 O O . SER A 1 139 ? -17.721 -1.469 25.936 1.00 91.94 139 SER A O 1
ATOM 1061 N N . LEU A 1 140 ? -18.494 -0.168 27.604 1.00 92.12 140 LEU A N 1
ATOM 1062 C CA . LEU A 1 140 ? -18.888 0.978 26.798 1.00 92.12 140 LEU A CA 1
ATOM 1063 C C . LEU A 1 140 ? -18.220 2.226 27.356 1.00 92.12 140 LEU A C 1
ATOM 1065 O O . LEU A 1 140 ? -18.428 2.571 28.524 1.00 92.12 140 LEU A O 1
ATOM 1069 N N . ALA A 1 141 ? -17.444 2.900 26.515 1.00 91.62 141 ALA A N 1
ATOM 1070 C CA . ALA A 1 141 ? -16.922 4.221 26.813 1.00 91.62 141 ALA A CA 1
ATOM 1071 C C . ALA A 1 141 ? -18.071 5.234 26.870 1.00 91.62 141 ALA A C 1
ATOM 1073 O O . ALA A 1 141 ? -18.917 5.286 25.978 1.00 91.62 141 ALA A O 1
ATOM 1074 N N . ILE A 1 142 ? -18.102 6.039 27.930 1.00 92.06 142 ILE A N 1
ATOM 1075 C CA . ILE A 1 142 ? -19.162 7.011 28.179 1.00 92.06 142 ILE A CA 1
ATOM 1076 C C . ILE A 1 142 ? -18.601 8.421 28.050 1.00 92.06 142 ILE A C 1
ATOM 1078 O O . ILE A 1 142 ? -17.767 8.864 28.844 1.00 92.06 142 ILE A O 1
ATOM 1082 N N . ILE A 1 143 ? -19.139 9.156 27.081 1.00 89.69 143 ILE A N 1
ATOM 1083 C CA . ILE A 1 143 ? -19.026 10.611 27.014 1.00 89.69 143 ILE A CA 1
ATOM 1084 C C . ILE A 1 143 ? -20.164 11.160 27.878 1.00 89.69 143 ILE A C 1
ATOM 1086 O O . ILE A 1 143 ? -21.288 11.315 27.414 1.00 89.69 143 ILE A O 1
ATOM 1090 N N . GLY A 1 144 ? -19.946 11.407 29.168 1.00 89.38 144 GLY A N 1
ATOM 1091 C CA . GLY A 1 144 ? -21.060 11.635 30.106 1.00 89.38 144 GLY A CA 1
ATOM 1092 C C . GLY A 1 144 ? -20.683 11.405 31.552 1.00 89.38 144 GLY A C 1
ATOM 1093 O O . GLY A 1 144 ? -19.514 11.472 31.902 1.00 89.38 144 GLY A O 1
ATOM 1094 N N . ASP A 1 145 ? -21.677 11.116 32.387 1.00 94.31 145 ASP A N 1
ATOM 1095 C CA . ASP A 1 145 ? -21.438 10.545 33.708 1.00 94.31 145 ASP A CA 1
ATOM 1096 C C . ASP A 1 145 ? -21.644 9.017 33.649 1.00 94.31 145 ASP A C 1
ATOM 1098 O O . ASP A 1 145 ? -22.791 8.556 33.582 1.00 94.31 145 ASP A O 1
ATOM 1102 N N . PRO A 1 146 ? -20.563 8.208 33.694 1.00 95.62 146 PRO A N 1
ATOM 1103 C CA . PRO A 1 146 ? -20.659 6.749 33.706 1.00 95.62 146 PRO A CA 1
ATOM 1104 C C . PRO A 1 146 ? -21.518 6.217 34.857 1.00 95.62 146 PRO A C 1
ATOM 1106 O O . PRO A 1 146 ? -22.169 5.182 34.714 1.00 95.62 146 PRO A O 1
ATOM 1109 N N . ARG A 1 147 ? -21.557 6.925 35.994 1.00 96.88 147 ARG A N 1
ATOM 1110 C CA . ARG A 1 147 ? -22.322 6.508 37.171 1.00 96.88 147 ARG A CA 1
ATOM 1111 C C . ARG A 1 147 ? -23.824 6.636 36.945 1.00 96.88 147 ARG A C 1
ATOM 1113 O O . ARG A 1 147 ? -24.574 5.736 37.315 1.00 96.88 147 ARG A O 1
ATOM 1120 N N . SER A 1 148 ? -24.270 7.717 36.312 1.00 97.44 148 SER A N 1
ATOM 1121 C CA . SER A 1 148 ? -25.675 7.888 35.925 1.00 97.44 148 SER A CA 1
ATOM 1122 C C . SER A 1 148 ? -26.128 6.789 34.956 1.00 97.44 148 SER A C 1
ATOM 1124 O O . SER A 1 148 ? -27.201 6.205 35.137 1.00 97.44 148 SER A O 1
ATOM 1126 N N . VAL A 1 149 ? -25.282 6.436 33.980 1.00 97.81 149 VAL A N 1
ATOM 1127 C CA . VAL A 1 149 ? -25.552 5.335 33.037 1.00 97.81 149 VAL A CA 1
ATOM 1128 C C . VAL A 1 149 ? -25.622 3.985 33.756 1.00 97.81 149 VAL A C 1
ATOM 1130 O O . VAL A 1 149 ? -26.567 3.228 33.537 1.00 97.81 149 VAL A O 1
ATOM 1133 N N . GLU A 1 150 ? -24.673 3.693 34.651 1.00 98.25 150 GLU A N 1
ATOM 1134 C CA . GLU A 1 150 ? -24.671 2.478 35.476 1.00 98.25 150 GLU A CA 1
ATOM 1135 C C . GLU A 1 150 ? -25.964 2.350 36.293 1.00 98.25 150 GLU A C 1
ATOM 1137 O O . GLU A 1 150 ? -26.620 1.308 36.253 1.00 98.25 150 GLU A O 1
ATOM 1142 N N . GLN A 1 151 ? -26.369 3.407 37.000 1.00 98.00 151 GLN A N 1
ATOM 1143 C CA . GLN A 1 151 ? -27.573 3.394 37.835 1.00 98.00 151 GLN A CA 1
ATOM 1144 C C . GLN A 1 151 ? -28.842 3.154 37.017 1.00 98.00 151 GLN A C 1
ATOM 1146 O O . GLN A 1 151 ? -29.720 2.390 37.435 1.00 98.00 151 GLN A O 1
ATOM 1151 N N . ARG A 1 152 ? -28.940 3.768 35.833 1.00 98.12 152 ARG A N 1
ATOM 1152 C CA . ARG A 1 152 ? -30.060 3.535 34.918 1.00 98.12 152 ARG A CA 1
ATOM 1153 C C . ARG A 1 152 ? -30.059 2.097 34.398 1.00 98.12 152 ARG A C 1
ATOM 1155 O O . ARG A 1 152 ? -31.111 1.457 34.432 1.00 98.12 152 ARG A O 1
ATOM 1162 N N . ALA A 1 153 ? -28.900 1.549 34.036 1.00 98.19 153 ALA A N 1
ATOM 1163 C CA . ALA A 1 153 ? -28.781 0.158 33.605 1.00 98.19 153 ALA A CA 1
ATOM 1164 C C . ALA A 1 153 ? -29.175 -0.804 34.733 1.00 98.19 153 ALA A C 1
ATOM 1166 O O . ALA A 1 153 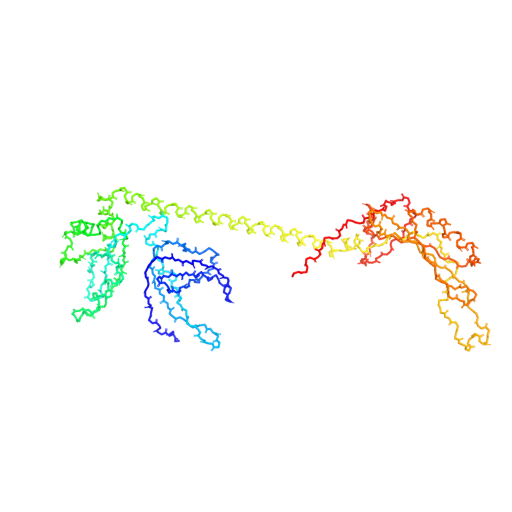? -29.945 -1.741 34.527 1.00 98.19 153 ALA A O 1
ATOM 1167 N N . HIS A 1 154 ? -28.735 -0.533 35.962 1.00 98.19 154 HIS A N 1
ATOM 1168 C CA . HIS A 1 154 ? -29.139 -1.290 37.145 1.00 98.19 154 HIS A CA 1
ATOM 1169 C C . HIS A 1 154 ? -30.649 -1.241 37.381 1.00 98.19 154 HIS A C 1
ATOM 1171 O O . HIS A 1 154 ? -31.209 -2.245 37.826 1.00 98.19 154 HIS A O 1
ATOM 1177 N N . ALA A 1 155 ? -31.304 -0.104 37.126 1.00 97.62 155 ALA A N 1
ATOM 1178 C CA . ALA A 1 155 ? -32.755 0.032 37.232 1.00 97.62 155 ALA A CA 1
ATOM 1179 C C . ALA A 1 155 ? -33.483 -0.795 36.160 1.00 97.62 155 ALA A C 1
ATOM 1181 O O . ALA A 1 155 ? -34.432 -1.506 36.486 1.00 97.62 155 ALA A O 1
ATOM 1182 N N . LEU A 1 156 ? -33.000 -0.782 34.912 1.00 97.69 156 LEU A N 1
ATOM 1183 C CA . LEU A 1 156 ? -33.532 -1.623 33.831 1.00 97.69 156 LEU A CA 1
ATOM 1184 C C . LEU A 1 156 ? -33.372 -3.124 34.124 1.00 97.69 156 LEU A C 1
ATOM 1186 O O . LEU A 1 156 ? -34.243 -3.919 33.779 1.00 97.69 156 LEU A O 1
ATOM 1190 N N . LEU A 1 157 ? -32.286 -3.513 34.796 1.00 97.81 157 LEU A N 1
ATOM 1191 C CA . LEU A 1 157 ? -31.987 -4.903 35.155 1.00 97.81 157 LEU A CA 1
ATOM 1192 C C . LEU A 1 157 ? -32.529 -5.319 36.537 1.00 97.81 157 LEU A C 1
ATOM 1194 O O . LEU A 1 157 ? -32.248 -6.426 37.000 1.00 97.81 157 LEU A O 1
ATOM 1198 N N . ALA A 1 158 ? -33.297 -4.461 37.220 1.00 97.00 158 ALA A N 1
ATOM 1199 C CA . ALA A 1 158 ? -33.680 -4.660 38.620 1.00 97.00 158 ALA A CA 1
ATOM 1200 C C . ALA A 1 158 ? -34.440 -5.974 38.875 1.00 97.00 158 ALA A C 1
ATOM 1202 O O . ALA A 1 158 ? -34.203 -6.619 39.895 1.00 97.00 158 ALA A O 1
ATOM 1203 N N . SER A 1 159 ? -35.283 -6.416 37.937 1.00 96.62 159 SER A N 1
ATOM 1204 C CA . SER A 1 159 ? -36.040 -7.675 38.048 1.00 96.62 159 SER A CA 1
ATOM 1205 C C . SER A 1 159 ? -35.159 -8.930 38.060 1.00 96.62 159 SER A C 1
ATOM 1207 O O . SER A 1 159 ? -35.595 -9.982 38.519 1.00 96.62 159 SER A O 1
ATOM 1209 N N . LYS A 1 160 ? -33.913 -8.825 37.583 1.00 96.62 160 LYS A N 1
ATOM 1210 C CA . LYS A 1 160 ? -32.932 -9.919 37.505 1.00 96.62 160 LYS A CA 1
ATOM 1211 C C . LYS A 1 160 ? -31.757 -9.724 38.468 1.00 96.62 160 LYS A C 1
ATOM 1213 O O . LYS A 1 160 ? -30.736 -10.407 38.355 1.00 96.62 160 LYS A O 1
ATOM 1218 N N . ARG A 1 161 ? -31.864 -8.777 39.403 1.00 96.56 161 ARG A N 1
ATOM 1219 C CA . ARG A 1 161 ? -30.804 -8.444 40.359 1.00 96.56 161 ARG A CA 1
ATOM 1220 C C . ARG A 1 161 ? -30.650 -9.550 41.408 1.00 96.56 161 ARG A C 1
ATOM 1222 O O . ARG A 1 161 ? -31.611 -9.925 42.068 1.00 96.56 161 ARG A O 1
ATOM 1229 N N . ALA A 1 162 ? -29.429 -10.049 41.579 1.00 93.44 162 ALA A N 1
ATOM 1230 C CA . ALA A 1 162 ? -29.072 -11.083 42.558 1.00 93.44 162 ALA A CA 1
ATOM 1231 C C . ALA A 1 162 ? -28.142 -10.573 43.677 1.00 93.44 162 ALA A C 1
ATOM 1233 O O . ALA A 1 162 ? -27.922 -11.263 44.666 1.00 93.44 162 ALA A O 1
ATOM 1234 N N . GLY A 1 163 ? -27.601 -9.364 43.530 1.00 90.25 163 GLY A N 1
ATOM 1235 C CA . GLY A 1 163 ? -26.808 -8.653 44.532 1.00 90.25 163 GLY A CA 1
ATOM 1236 C C . GLY A 1 163 ? -26.739 -7.168 44.178 1.00 90.25 163 GLY A C 1
ATOM 1237 O O . GLY A 1 163 ? -27.322 -6.762 43.178 1.00 90.25 163 GLY A O 1
ATOM 1238 N N . LYS A 1 164 ? -26.022 -6.347 44.960 1.00 87.75 164 LYS A N 1
ATOM 1239 C CA . LYS A 1 164 ? -25.988 -4.881 44.756 1.00 87.75 164 LYS A CA 1
ATOM 1240 C C . LYS A 1 164 ? -25.709 -4.486 43.297 1.00 87.75 164 LYS A C 1
ATOM 1242 O O . LYS A 1 164 ? -26.427 -3.667 42.743 1.00 87.75 164 LYS A O 1
ATOM 1247 N N . GLU A 1 165 ? -24.704 -5.119 42.694 1.00 94.56 165 GLU A N 1
ATOM 1248 C CA . GLU A 1 165 ? -24.202 -4.823 41.342 1.00 94.56 165 GLU A CA 1
ATOM 1249 C C . GLU A 1 165 ? -24.133 -6.099 40.473 1.00 94.56 165 GLU A C 1
ATOM 1251 O O . GLU A 1 165 ? -23.419 -6.130 39.474 1.00 94.56 165 GLU A O 1
ATOM 1256 N N . PHE A 1 166 ? -24.833 -7.173 40.871 1.00 97.06 166 PHE A N 1
ATOM 1257 C CA . PHE A 1 166 ? -24.800 -8.490 40.218 1.00 97.06 166 PHE A CA 1
ATOM 1258 C C . PHE A 1 166 ? -26.181 -8.900 39.711 1.00 97.06 166 PHE A C 1
ATOM 1260 O O . PHE A 1 166 ? -27.174 -8.786 40.435 1.00 97.06 166 PHE A O 1
ATOM 1267 N N . PHE A 1 167 ? -26.230 -9.437 38.493 1.00 97.88 167 PHE A N 1
ATOM 1268 C CA . PHE A 1 167 ? -27.467 -9.709 37.765 1.00 97.88 167 PHE A CA 1
ATOM 1269 C C . PHE A 1 167 ? -27.431 -11.091 37.100 1.00 97.88 167 PHE A C 1
ATOM 1271 O O . PHE A 1 167 ? -26.405 -11.498 36.554 1.00 97.88 167 PHE A O 1
ATOM 1278 N N . ARG A 1 168 ? -28.562 -11.810 37.130 1.00 97.69 168 ARG A N 1
ATOM 1279 C CA . ARG A 1 168 ? -28.778 -13.070 36.395 1.00 97.69 168 ARG A CA 1
ATOM 1280 C C . ARG A 1 168 ? -29.277 -12.757 34.988 1.00 97.69 168 ARG A C 1
ATOM 1282 O O . ARG A 1 168 ? -30.470 -12.847 34.709 1.00 97.69 168 ARG A O 1
ATOM 1289 N N . VAL A 1 169 ? -28.363 -12.307 34.141 1.00 97.25 169 VAL A N 1
ATOM 1290 C CA . VAL A 1 169 ? -28.634 -11.828 32.780 1.00 97.25 169 VAL A CA 1
ATOM 1291 C C . VAL A 1 169 ? -27.641 -12.447 31.810 1.00 97.25 169 VAL A C 1
ATOM 1293 O O . VAL A 1 169 ? -26.537 -12.829 32.202 1.00 97.25 169 VAL A O 1
ATOM 1296 N N . THR A 1 170 ? -28.017 -12.524 30.538 1.00 97.38 170 THR A N 1
ATOM 1297 C CA . THR A 1 170 ? -27.041 -12.812 29.481 1.00 97.38 170 THR A CA 1
ATOM 1298 C C . THR A 1 170 ? -26.169 -11.583 29.214 1.00 97.38 170 THR A C 1
ATOM 1300 O O . THR A 1 170 ? -26.516 -10.458 29.587 1.00 97.38 170 THR A O 1
ATOM 1303 N N . LEU A 1 171 ? -25.030 -11.781 28.543 1.00 96.44 171 LEU A N 1
ATOM 1304 C CA . LEU A 1 171 ? -24.166 -10.669 28.143 1.00 96.44 171 LEU A CA 1
ATOM 1305 C C . LEU A 1 171 ? -24.919 -9.668 27.250 1.00 96.44 171 LEU A C 1
ATOM 1307 O O . LEU A 1 171 ? -24.813 -8.464 27.460 1.00 96.44 171 LEU A O 1
ATOM 1311 N N . GLU A 1 172 ? -25.729 -10.156 26.311 1.00 97.62 172 GLU A N 1
ATOM 1312 C CA . GLU A 1 172 ? -26.518 -9.307 25.409 1.00 97.62 172 GLU A CA 1
ATOM 1313 C C . GLU A 1 172 ? -27.602 -8.506 26.137 1.00 97.62 172 GLU A C 1
ATOM 1315 O O . GLU A 1 172 ? -27.833 -7.340 25.816 1.00 97.62 172 GLU A O 1
ATOM 1320 N N . GLU A 1 173 ? -28.225 -9.075 27.171 1.00 97.62 173 GLU A N 1
ATOM 1321 C CA . GLU A 1 173 ? -29.172 -8.344 28.017 1.00 97.62 173 GLU A CA 1
ATOM 1322 C C . GLU A 1 173 ? -28.484 -7.220 28.802 1.00 97.62 173 GLU A C 1
ATOM 1324 O O . GLU A 1 173 ? -29.012 -6.108 28.880 1.00 97.62 173 GLU A O 1
ATOM 1329 N N . ALA A 1 174 ? -27.291 -7.483 29.348 1.00 97.81 174 ALA A N 1
ATOM 1330 C CA . ALA A 1 174 ? -26.502 -6.473 30.049 1.00 97.81 174 ALA A CA 1
ATOM 1331 C C . ALA A 1 174 ? -26.056 -5.344 29.104 1.00 97.81 174 ALA A C 1
ATOM 1333 O O . ALA A 1 174 ? -26.265 -4.171 29.418 1.00 97.81 174 ALA A O 1
ATOM 1334 N N . LYS A 1 175 ? -25.516 -5.690 27.926 1.00 97.62 175 LYS A N 1
ATOM 1335 C CA . LYS A 1 175 ? -25.143 -4.734 26.868 1.00 97.62 175 LYS A CA 1
ATOM 1336 C C . LYS A 1 175 ? -26.322 -3.856 26.474 1.00 97.62 175 LYS A C 1
ATOM 1338 O O . LYS A 1 175 ? -26.220 -2.634 26.521 1.00 97.62 175 LYS A O 1
ATOM 1343 N N . SER A 1 176 ? -27.457 -4.478 26.154 1.00 97.88 176 SER A N 1
ATOM 1344 C CA . SER A 1 176 ? -28.668 -3.776 25.724 1.00 97.88 176 SER A CA 1
ATOM 1345 C C . SER A 1 176 ? -29.147 -2.778 26.776 1.00 97.88 176 SER A C 1
ATOM 1347 O O . SER A 1 176 ? -29.499 -1.651 26.438 1.00 97.88 176 SER A O 1
ATOM 1349 N N . ALA A 1 177 ? -29.121 -3.155 28.059 1.00 98.12 177 ALA A N 1
ATOM 1350 C CA . ALA A 1 177 ? -29.492 -2.252 29.143 1.00 98.12 177 ALA A CA 1
ATOM 1351 C C . ALA A 1 177 ? -28.532 -1.060 29.270 1.00 98.12 177 ALA A C 1
ATOM 1353 O O . ALA A 1 177 ? -28.991 0.063 29.476 1.00 98.12 177 ALA A O 1
ATOM 1354 N N . ILE A 1 178 ? -27.222 -1.277 29.129 1.00 98.06 178 ILE A N 1
ATOM 1355 C CA . ILE A 1 178 ? -26.209 -0.215 29.226 1.00 98.06 178 ILE A CA 1
ATOM 1356 C C . ILE A 1 178 ? -26.294 0.739 28.030 1.00 98.06 178 ILE A C 1
ATOM 1358 O O . ILE A 1 178 ? -26.380 1.947 28.236 1.00 98.06 178 ILE A O 1
ATOM 1362 N N . ILE A 1 179 ? -26.347 0.210 26.803 1.00 96.69 179 ILE A N 1
ATOM 1363 C CA . ILE A 1 179 ? -26.481 1.009 25.573 1.00 96.69 179 ILE A CA 1
ATOM 1364 C C . ILE A 1 179 ? -27.752 1.852 25.645 1.00 96.69 179 ILE A C 1
ATOM 1366 O O . ILE A 1 179 ? -27.693 3.070 25.512 1.00 96.69 179 ILE A O 1
ATOM 1370 N N . ARG A 1 180 ? -28.891 1.226 25.970 1.00 97.56 180 ARG A N 1
ATOM 1371 C CA . ARG A 1 180 ? -30.163 1.935 26.141 1.00 97.56 180 ARG A CA 1
ATOM 1372 C C . ARG A 1 180 ? -30.069 3.036 27.197 1.00 97.56 180 ARG A C 1
ATOM 1374 O O . ARG A 1 180 ? -30.591 4.122 26.985 1.00 97.56 180 ARG A O 1
ATOM 1381 N N . SER A 1 181 ? -29.407 2.768 28.320 1.00 98.12 181 SER A N 1
ATOM 1382 C CA . SER A 1 181 ? -29.228 3.757 29.389 1.00 98.12 181 SER A CA 1
ATOM 1383 C C . SER A 1 181 ? -28.409 4.958 28.928 1.00 98.12 181 SER A C 1
ATOM 1385 O O . SER A 1 181 ? -28.756 6.091 29.252 1.00 98.12 181 SER A O 1
ATOM 1387 N N . PHE A 1 182 ? -27.347 4.722 28.155 1.00 96.50 182 PHE A N 1
ATOM 1388 C CA . PHE A 1 182 ? -26.533 5.791 27.590 1.00 96.50 182 PHE A CA 1
ATOM 1389 C C . PHE A 1 182 ? -27.331 6.623 26.581 1.00 96.50 182 PHE A C 1
ATOM 1391 O O . PHE A 1 182 ? -27.374 7.844 26.710 1.00 96.50 182 PHE A O 1
ATOM 1398 N N . SER A 1 183 ? -28.036 5.975 25.650 1.00 96.25 183 SER A N 1
ATOM 1399 C CA . SER A 1 183 ? -28.860 6.657 24.645 1.00 96.25 183 SER A CA 1
ATOM 1400 C C . SER A 1 183 ? -30.029 7.441 25.251 1.00 96.25 183 SER A C 1
ATOM 1402 O O . SER A 1 183 ? -30.350 8.517 24.759 1.00 96.25 183 SER A O 1
ATOM 1404 N N . GLU A 1 184 ? -30.666 6.939 26.316 1.00 96.75 184 GLU A N 1
ATOM 1405 C CA . GLU A 1 184 ? -31.765 7.643 26.997 1.00 96.75 184 GLU A CA 1
ATOM 1406 C C . GLU A 1 184 ? -31.277 8.878 27.773 1.00 96.75 184 GLU A C 1
ATOM 1408 O O . GLU A 1 184 ? -31.959 9.899 27.784 1.00 96.75 184 GLU A O 1
ATOM 1413 N N . LEU A 1 185 ? -30.118 8.793 28.437 1.00 96.69 185 LEU A N 1
ATOM 1414 C CA . LEU A 1 185 ? -29.592 9.883 29.271 1.00 96.69 185 LEU A CA 1
ATOM 1415 C C . LEU A 1 185 ? -28.807 10.930 28.473 1.00 96.69 185 LEU A C 1
ATOM 1417 O O . LEU A 1 185 ? -28.815 12.106 28.833 1.00 96.69 185 LEU A O 1
ATOM 1421 N N . TYR A 1 186 ? -28.124 10.509 27.408 1.00 95.00 186 TYR A N 1
ATOM 1422 C CA . TYR A 1 186 ? -27.232 11.348 26.608 1.00 95.00 186 TYR A CA 1
ATOM 1423 C C . TYR A 1 186 ? -27.459 11.140 25.100 1.00 95.00 186 TYR A C 1
ATOM 1425 O O . TYR A 1 186 ? -26.529 10.754 24.389 1.00 95.00 186 TYR A O 1
ATOM 1433 N N . PRO A 1 187 ? -28.670 11.408 24.578 1.00 94.44 187 PRO A N 1
ATOM 1434 C CA . PRO A 1 187 ? -29.034 11.085 23.196 1.00 94.44 187 PRO A CA 1
ATOM 1435 C C . PRO A 1 187 ? -28.116 11.739 22.158 1.00 94.44 187 PRO A C 1
ATOM 1437 O O . PRO A 1 187 ? -27.658 11.068 21.238 1.00 94.44 187 PRO A O 1
ATOM 1440 N N . GLU A 1 188 ? -27.779 13.020 22.330 1.00 92.88 188 GLU A N 1
ATOM 1441 C CA . GLU A 1 188 ? -26.876 13.736 21.416 1.00 92.88 188 GLU A CA 1
ATOM 1442 C C . GLU A 1 188 ? -25.464 13.135 21.405 1.00 92.88 188 GLU A C 1
ATOM 1444 O O . GLU A 1 188 ? -24.825 13.051 20.359 1.00 92.88 188 GLU A O 1
ATOM 1449 N N . ARG A 1 189 ? -24.983 12.665 22.562 1.00 91.38 189 ARG A N 1
ATOM 1450 C CA . ARG A 1 189 ? -23.640 12.085 22.698 1.00 91.38 189 ARG A CA 1
ATOM 1451 C C . ARG A 1 189 ? -23.579 10.660 22.157 1.00 91.38 189 ARG A C 1
ATOM 1453 O O . ARG A 1 189 ? -22.579 10.286 21.554 1.00 91.38 189 ARG A O 1
ATOM 1460 N N . ALA A 1 190 ? -24.651 9.888 22.333 1.00 90.19 190 ALA A N 1
ATOM 1461 C CA . ALA A 1 190 ? -24.799 8.584 21.697 1.00 90.19 190 ALA A CA 1
ATOM 1462 C C . ALA A 1 190 ? -24.834 8.722 20.166 1.00 90.19 190 ALA A C 1
ATOM 1464 O O . ALA A 1 190 ? -24.053 8.069 19.482 1.00 90.19 190 ALA A O 1
ATOM 1465 N N . ALA A 1 191 ? -25.641 9.651 19.641 1.00 91.25 191 ALA A N 1
ATOM 1466 C CA . ALA A 1 191 ? -25.697 9.931 18.206 1.00 91.25 191 ALA A CA 1
ATOM 1467 C C . ALA A 1 191 ? -24.343 10.404 17.647 1.00 91.25 191 ALA A C 1
ATOM 1469 O O . ALA A 1 191 ? -23.949 10.009 16.552 1.00 91.25 191 ALA A O 1
ATOM 1470 N N . PHE A 1 192 ? -23.605 11.219 18.405 1.00 89.56 192 PHE A N 1
ATOM 1471 C CA . PHE A 1 192 ? -22.251 11.627 18.041 1.00 89.56 192 PHE A CA 1
ATOM 1472 C C . PHE A 1 192 ? -21.277 10.440 17.974 1.00 89.56 192 PHE A C 1
ATOM 1474 O O . PHE A 1 192 ? -20.526 10.333 17.007 1.00 89.56 192 PHE A O 1
ATOM 1481 N N . MET A 1 193 ? -21.306 9.532 18.956 1.00 88.44 193 MET A N 1
ATOM 1482 C CA . MET A 1 193 ? -20.490 8.311 18.941 1.00 88.44 193 MET A CA 1
ATOM 1483 C C . MET A 1 193 ? -20.798 7.434 17.723 1.00 88.44 193 MET A C 1
ATOM 1485 O O . MET A 1 193 ? -19.874 7.007 17.030 1.00 88.44 193 MET A O 1
ATOM 1489 N N . ASP A 1 194 ? -22.080 7.223 17.419 1.00 89.75 194 ASP A N 1
ATOM 1490 C CA . ASP A 1 194 ? -22.508 6.471 16.234 1.00 89.75 194 ASP A CA 1
ATOM 1491 C C . ASP A 1 194 ? -22.001 7.133 14.942 1.00 89.75 194 ASP A C 1
ATOM 1493 O O . ASP A 1 194 ? -21.438 6.467 14.069 1.00 89.75 194 ASP A O 1
ATOM 1497 N N . ALA A 1 195 ? -22.123 8.461 14.840 1.00 91.12 195 ALA A N 1
ATOM 1498 C CA . ALA A 1 195 ? -21.618 9.227 13.705 1.00 91.12 195 ALA A CA 1
ATOM 1499 C C . ALA A 1 195 ? -20.085 9.158 13.579 1.00 91.12 195 ALA A C 1
ATOM 1501 O O . ALA A 1 195 ? -19.567 9.085 12.464 1.00 91.12 195 ALA A O 1
ATOM 1502 N N . ALA A 1 196 ? -19.347 9.145 14.693 1.00 90.31 196 ALA A N 1
ATOM 1503 C CA . ALA A 1 196 ? -17.892 9.008 14.688 1.00 90.31 196 ALA A CA 1
ATOM 1504 C C . ALA A 1 196 ? -17.454 7.634 14.158 1.00 90.31 196 ALA A C 1
ATOM 1506 O O . ALA A 1 196 ? -16.570 7.560 13.300 1.00 90.31 196 ALA A O 1
ATOM 1507 N N . PHE A 1 197 ? -18.108 6.551 14.594 1.00 90.62 197 PHE A N 1
ATOM 1508 C CA . PHE A 1 197 ? -17.860 5.213 14.050 1.00 90.62 197 PHE A CA 1
ATOM 1509 C C . PHE A 1 197 ? -18.225 5.114 12.562 1.00 90.62 197 PHE A C 1
ATOM 1511 O O . PHE A 1 197 ? -17.459 4.531 11.791 1.00 90.62 197 PHE A O 1
ATOM 1518 N N . ALA A 1 198 ? -19.343 5.713 12.136 1.00 91.31 198 ALA A N 1
ATOM 1519 C CA . ALA A 1 198 ? -19.739 5.748 10.727 1.00 91.31 198 ALA A CA 1
ATOM 1520 C C . ALA A 1 198 ? -18.706 6.490 9.864 1.00 91.31 198 ALA A C 1
ATOM 1522 O O . ALA A 1 198 ? -18.219 5.949 8.871 1.00 91.31 198 ALA A O 1
ATOM 1523 N N . LYS A 1 199 ? -18.285 7.684 10.296 1.00 90.56 199 LYS A N 1
ATOM 1524 C CA . LYS A 1 199 ? -17.254 8.482 9.621 1.00 90.56 199 LYS A CA 1
ATOM 1525 C C . LYS A 1 199 ? -15.928 7.728 9.506 1.00 90.56 199 LYS A C 1
ATOM 1527 O O . LYS A 1 199 ? -15.284 7.768 8.459 1.00 90.56 199 LYS A O 1
ATOM 1532 N N . ARG A 1 200 ? -15.522 7.016 10.560 1.00 89.88 200 ARG A N 1
ATOM 1533 C CA . ARG A 1 200 ? -14.334 6.155 10.525 1.00 89.88 200 ARG A CA 1
ATOM 1534 C C . ARG A 1 200 ? -14.475 5.048 9.479 1.00 89.88 200 ARG A C 1
ATOM 1536 O O . ARG A 1 200 ? -13.543 4.813 8.713 1.00 89.88 200 ARG A O 1
ATOM 1543 N N . ALA A 1 201 ? -15.618 4.362 9.448 1.00 91.12 201 ALA A N 1
ATOM 1544 C CA . ALA A 1 201 ? -15.867 3.290 8.487 1.00 91.12 201 ALA A CA 1
ATOM 1545 C C . ALA A 1 201 ? -15.796 3.802 7.037 1.00 91.12 201 ALA A C 1
ATOM 1547 O O . ALA A 1 201 ? -15.174 3.163 6.188 1.00 91.12 201 ALA A O 1
ATOM 1548 N N . GLU A 1 202 ? -16.356 4.983 6.765 1.00 92.62 202 GLU A N 1
ATOM 1549 C CA . GLU A 1 202 ? -16.245 5.653 5.464 1.00 92.62 202 GLU A CA 1
ATOM 1550 C C . GLU A 1 202 ? -14.791 6.000 5.110 1.00 92.62 202 GLU A C 1
ATOM 1552 O O . GLU A 1 202 ? -14.345 5.727 3.993 1.00 92.62 202 GLU A O 1
ATOM 1557 N N . ALA A 1 203 ? -14.024 6.551 6.057 1.00 91.19 203 ALA A N 1
ATOM 1558 C CA . ALA A 1 203 ? -12.615 6.879 5.848 1.00 91.19 203 ALA A CA 1
ATOM 1559 C C . ALA A 1 203 ? -11.765 5.631 5.544 1.00 91.19 203 ALA A C 1
ATOM 1561 O O . ALA A 1 203 ? -10.902 5.664 4.666 1.00 91.19 203 ALA A O 1
ATOM 1562 N N . GLU A 1 204 ? -12.027 4.514 6.224 1.00 91.94 204 GLU A N 1
ATOM 1563 C CA . GLU A 1 204 ? -11.362 3.235 5.963 1.00 91.94 204 GLU A CA 1
ATOM 1564 C C . GLU A 1 204 ? -11.717 2.681 4.573 1.00 91.94 204 GLU A C 1
ATOM 1566 O O . GLU A 1 204 ? -10.829 2.250 3.834 1.00 91.94 204 GLU A O 1
ATOM 1571 N N . LEU A 1 205 ? -12.988 2.754 4.161 1.00 93.44 205 LEU A N 1
ATOM 1572 C CA . LEU A 1 205 ? -13.409 2.377 2.805 1.00 93.44 205 LEU A CA 1
ATOM 1573 C C . LEU A 1 205 ? -12.718 3.232 1.734 1.00 93.44 205 LEU A C 1
ATOM 1575 O O . LEU A 1 205 ? -12.238 2.693 0.735 1.00 93.44 205 LEU A O 1
ATOM 1579 N N . ALA A 1 206 ? -12.610 4.543 1.955 1.00 94.56 206 ALA A N 1
ATOM 1580 C CA . ALA A 1 206 ? -11.913 5.448 1.045 1.00 94.56 206 ALA A CA 1
ATOM 1581 C C . ALA A 1 206 ? -10.417 5.107 0.928 1.00 94.56 206 ALA A C 1
ATOM 1583 O O . ALA A 1 206 ? -9.885 5.041 -0.181 1.00 94.56 206 ALA A O 1
ATOM 1584 N N . ARG A 1 207 ? -9.740 4.815 2.049 1.00 94.00 207 ARG A N 1
ATOM 1585 C CA . ARG A 1 207 ? -8.332 4.374 2.048 1.00 94.00 207 ARG A CA 1
ATOM 1586 C C . ARG A 1 207 ? -8.134 3.062 1.293 1.00 94.00 207 ARG A C 1
ATOM 1588 O O . ARG A 1 207 ? -7.149 2.916 0.573 1.00 94.00 207 ARG A O 1
ATOM 1595 N N . ARG A 1 208 ? -9.068 2.116 1.429 1.00 93.50 208 ARG A N 1
ATOM 1596 C CA . ARG A 1 208 ? -9.047 0.849 0.679 1.00 93.50 208 ARG A CA 1
ATOM 1597 C C . ARG A 1 208 ? -9.211 1.073 -0.821 1.00 93.50 208 ARG A C 1
ATOM 1599 O O . ARG A 1 208 ? -8.502 0.445 -1.603 1.00 93.50 208 ARG A O 1
ATOM 1606 N N . ALA A 1 209 ? -10.105 1.976 -1.218 1.00 95.44 209 ALA A N 1
ATOM 1607 C CA . ALA A 1 209 ? -10.311 2.322 -2.621 1.00 95.44 209 ALA A CA 1
ATOM 1608 C C . ALA A 1 209 ? -9.064 2.977 -3.246 1.00 95.44 209 ALA A C 1
ATOM 1610 O O . ALA A 1 209 ? -8.656 2.584 -4.337 1.00 95.44 209 ALA A O 1
ATOM 1611 N N . ASP A 1 210 ? -8.421 3.914 -2.541 1.00 95.62 210 ASP A N 1
ATOM 1612 C CA . ASP A 1 210 ? -7.169 4.541 -2.992 1.00 95.62 210 ASP A CA 1
ATOM 1613 C C . ASP A 1 210 ? -6.045 3.509 -3.161 1.00 95.62 210 ASP A C 1
ATOM 1615 O O . ASP A 1 210 ? -5.379 3.467 -4.196 1.00 95.62 210 ASP A O 1
ATOM 1619 N N . LEU A 1 211 ? -5.884 2.604 -2.190 1.00 92.75 211 LEU A N 1
ATOM 1620 C CA . LEU A 1 211 ? -4.881 1.546 -2.279 1.00 92.75 211 LEU A CA 1
ATOM 1621 C C . LEU A 1 211 ? -5.121 0.619 -3.481 1.00 92.75 211 LEU A C 1
ATOM 1623 O O . LEU A 1 211 ? -4.176 0.274 -4.193 1.00 92.75 211 LEU A O 1
ATOM 1627 N N . ALA A 1 212 ? -6.378 0.246 -3.734 1.00 93.75 212 ALA A N 1
ATOM 1628 C CA . ALA A 1 212 ? -6.747 -0.574 -4.884 1.00 93.75 212 ALA A CA 1
ATOM 1629 C C . ALA A 1 212 ? -6.426 0.130 -6.212 1.00 93.75 212 ALA A C 1
ATOM 1631 O O . ALA A 1 212 ? -5.818 -0.477 -7.094 1.00 93.75 212 ALA A O 1
ATOM 1632 N N . LEU A 1 213 ? -6.742 1.424 -6.325 1.00 96.00 213 LEU A N 1
ATOM 1633 C CA . LEU A 1 213 ? -6.431 2.227 -7.509 1.00 96.00 213 LEU A CA 1
ATOM 1634 C C . LEU A 1 213 ? -4.917 2.341 -7.745 1.00 96.00 213 LEU A C 1
ATOM 1636 O O . LEU A 1 213 ? -4.442 2.238 -8.877 1.00 96.00 213 LEU A O 1
ATOM 1640 N N . GLN A 1 214 ? -4.136 2.532 -6.681 1.00 93.88 214 GLN A N 1
ATOM 1641 C CA . GLN A 1 214 ? -2.675 2.566 -6.771 1.00 93.88 214 GLN A CA 1
ATOM 1642 C C . GLN A 1 214 ? -2.095 1.213 -7.191 1.00 93.88 214 GLN A C 1
ATOM 1644 O O . GLN A 1 214 ? -1.151 1.170 -7.983 1.00 93.88 214 GLN A O 1
ATOM 1649 N N . ALA A 1 215 ? -2.643 0.109 -6.678 1.00 92.44 215 ALA A N 1
ATOM 1650 C CA . ALA A 1 215 ? -2.228 -1.236 -7.059 1.00 92.44 215 ALA A CA 1
ATOM 1651 C C . ALA A 1 215 ? -2.532 -1.523 -8.537 1.00 92.44 215 ALA A C 1
ATOM 1653 O O . ALA A 1 215 ? -1.666 -2.045 -9.240 1.00 92.44 215 ALA A O 1
ATOM 1654 N N . GLU A 1 216 ? -3.711 -1.126 -9.021 1.00 95.00 216 GLU A N 1
ATOM 1655 C CA . GLU A 1 216 ? -4.093 -1.251 -10.429 1.00 95.00 216 GLU A CA 1
ATOM 1656 C C . GLU A 1 216 ? -3.161 -0.442 -11.336 1.00 95.00 216 GLU A C 1
ATOM 1658 O O . GLU A 1 216 ? -2.612 -0.987 -12.292 1.00 95.00 216 GLU A O 1
ATOM 1663 N N . ARG A 1 217 ? -2.887 0.822 -10.985 1.00 95.62 217 ARG A N 1
ATOM 1664 C CA . ARG A 1 217 ? -1.948 1.668 -11.734 1.00 95.62 217 ARG A CA 1
ATOM 1665 C C . ARG A 1 217 ? -0.562 1.033 -11.834 1.00 95.62 217 ARG A C 1
ATOM 1667 O O . ARG A 1 217 ? -0.013 0.922 -12.923 1.00 95.62 217 ARG A O 1
ATOM 1674 N N . ARG A 1 218 ? -0.011 0.561 -10.711 1.00 94.00 218 ARG A N 1
ATOM 1675 C CA . ARG A 1 218 ? 1.297 -0.120 -10.694 1.00 94.00 218 ARG A CA 1
ATOM 1676 C C . ARG A 1 218 ? 1.288 -1.401 -11.527 1.00 94.00 218 ARG A C 1
ATOM 1678 O O . ARG A 1 218 ? 2.304 -1.744 -12.126 1.00 94.00 218 ARG A O 1
ATOM 1685 N N . ALA A 1 219 ? 0.173 -2.131 -11.544 1.00 94.56 219 ALA A N 1
ATOM 1686 C CA . ALA A 1 219 ? 0.031 -3.335 -12.354 1.00 94.56 219 ALA A CA 1
ATOM 1687 C C . ALA A 1 219 ? 0.003 -3.007 -13.854 1.00 94.56 219 ALA A C 1
ATOM 1689 O O . ALA A 1 219 ? 0.686 -3.688 -14.617 1.00 94.56 219 ALA A O 1
ATOM 1690 N N . GLN A 1 220 ? -0.716 -1.953 -14.255 1.00 94.94 220 GLN A N 1
ATOM 1691 C CA . GLN A 1 220 ? -0.744 -1.454 -15.634 1.00 94.94 220 GLN A CA 1
ATOM 1692 C C . GLN A 1 220 ? 0.646 -0.992 -16.084 1.00 94.94 220 GLN A C 1
ATOM 1694 O O . GLN A 1 220 ? 1.162 -1.510 -17.067 1.00 94.94 220 GLN A O 1
ATOM 1699 N N . GLU A 1 221 ? 1.310 -0.129 -15.310 1.00 94.50 221 GLU A N 1
ATOM 1700 C CA . GLU A 1 221 ? 2.670 0.349 -15.612 1.00 94.50 221 GLU A CA 1
ATOM 1701 C C . GLU A 1 221 ? 3.663 -0.814 -15.771 1.00 94.50 221 GLU A C 1
ATOM 1703 O O . GLU A 1 221 ? 4.480 -0.842 -16.695 1.00 94.50 221 GLU A O 1
ATOM 1708 N N . LYS A 1 222 ? 3.571 -1.819 -14.892 1.00 94.06 222 LYS A N 1
ATOM 1709 C CA . LYS A 1 222 ? 4.408 -3.020 -14.963 1.00 94.06 222 LYS A CA 1
ATOM 1710 C C . LYS A 1 222 ? 4.086 -3.885 -16.184 1.00 94.06 222 LYS A C 1
ATOM 1712 O O . LYS A 1 222 ? 5.004 -4.481 -16.746 1.00 94.06 222 LYS A O 1
ATOM 1717 N N . ALA A 1 223 ? 2.815 -3.995 -16.568 1.00 95.00 223 ALA A N 1
ATOM 1718 C CA . ALA A 1 223 ? 2.398 -4.734 -17.756 1.00 95.00 223 ALA A CA 1
ATOM 1719 C C . ALA A 1 223 ? 2.907 -4.046 -19.030 1.00 95.00 223 ALA A C 1
ATOM 1721 O O . ALA A 1 223 ? 3.561 -4.696 -19.839 1.00 95.00 223 ALA A O 1
ATOM 1722 N N . GLU A 1 224 ? 2.728 -2.730 -19.147 1.00 94.12 224 GLU A N 1
ATOM 1723 C CA . GLU A 1 224 ? 3.246 -1.926 -20.260 1.00 94.12 224 GLU A CA 1
ATOM 1724 C C . GLU A 1 224 ? 4.777 -2.005 -20.361 1.00 94.12 224 GLU A C 1
ATOM 1726 O O . GLU A 1 224 ? 5.345 -2.143 -21.447 1.00 94.12 224 GLU A O 1
ATOM 1731 N N . GLU A 1 225 ? 5.484 -1.946 -19.228 1.00 92.38 225 GLU A N 1
ATOM 1732 C CA . GLU A 1 225 ? 6.934 -2.135 -19.203 1.00 92.38 225 GLU A CA 1
ATOM 1733 C C . GLU A 1 225 ? 7.346 -3.552 -19.618 1.00 92.38 225 GLU A C 1
ATOM 1735 O O . GLU A 1 225 ? 8.320 -3.711 -20.360 1.00 92.38 225 GLU A O 1
ATOM 1740 N N . ALA A 1 226 ? 6.613 -4.578 -19.180 1.00 93.31 226 ALA A N 1
ATOM 1741 C CA . ALA A 1 226 ? 6.867 -5.957 -19.573 1.00 93.31 226 ALA A CA 1
ATOM 1742 C C . ALA A 1 226 ? 6.627 -6.177 -21.075 1.00 93.31 226 ALA A C 1
ATOM 1744 O O . ALA A 1 226 ? 7.454 -6.820 -21.719 1.00 93.31 226 ALA A O 1
ATOM 1745 N N . GLU A 1 227 ? 5.559 -5.611 -21.642 1.00 92.94 227 GLU A N 1
ATOM 1746 C CA . GLU A 1 227 ? 5.263 -5.651 -23.079 1.00 92.94 227 GLU A CA 1
ATOM 1747 C C . GLU A 1 227 ? 6.343 -4.940 -23.894 1.00 92.94 227 GLU A C 1
ATOM 1749 O O . GLU A 1 227 ? 6.895 -5.522 -24.830 1.00 92.94 227 GLU A O 1
ATOM 1754 N N . ARG A 1 228 ? 6.727 -3.719 -23.494 1.00 89.12 228 ARG A N 1
ATOM 1755 C CA . ARG A 1 228 ? 7.824 -2.978 -24.131 1.00 89.12 228 ARG A CA 1
ATOM 1756 C C . ARG A 1 228 ? 9.119 -3.781 -24.105 1.00 89.12 228 ARG A C 1
ATOM 1758 O O . ARG A 1 228 ? 9.794 -3.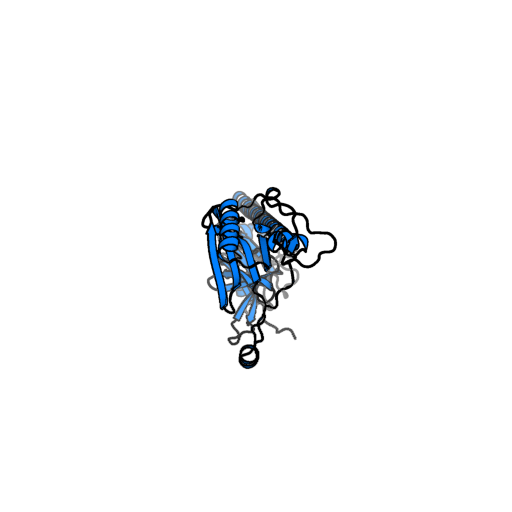899 -25.125 1.00 89.12 228 ARG A O 1
ATOM 1765 N N . ARG A 1 229 ? 9.465 -4.358 -22.953 1.00 90.00 229 ARG A N 1
ATOM 1766 C CA . ARG A 1 229 ? 10.672 -5.174 -22.803 1.00 90.00 229 ARG A CA 1
ATOM 1767 C C . ARG A 1 229 ? 10.609 -6.442 -23.655 1.00 90.00 229 ARG A C 1
ATOM 1769 O O . ARG A 1 229 ? 11.601 -6.779 -24.295 1.00 90.00 229 ARG A O 1
ATOM 1776 N N . ALA A 1 230 ? 9.466 -7.122 -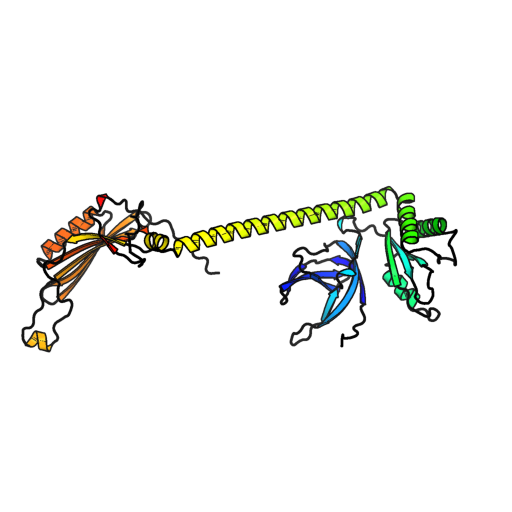23.694 1.00 92.81 230 ALA A N 1
ATOM 1777 C CA . ALA A 1 230 ? 9.267 -8.300 -24.532 1.00 92.81 230 ALA A CA 1
ATOM 1778 C C . ALA A 1 230 ? 9.416 -7.956 -26.022 1.00 92.81 230 ALA A C 1
ATOM 1780 O O . ALA A 1 230 ? 10.060 -8.701 -26.761 1.00 92.81 230 ALA A O 1
ATOM 1781 N N . PHE A 1 231 ? 8.895 -6.803 -26.452 1.00 90.88 231 PHE A N 1
ATOM 1782 C CA . PHE A 1 231 ? 9.099 -6.299 -27.806 1.00 90.88 231 PHE A CA 1
ATOM 1783 C C . PHE A 1 231 ? 10.574 -5.985 -28.081 1.00 90.88 231 PHE A C 1
ATOM 1785 O O . PHE A 1 231 ? 11.116 -6.489 -29.060 1.00 90.88 231 PHE A O 1
ATOM 1792 N N . GLU A 1 232 ? 11.263 -5.234 -27.217 1.00 87.62 232 GLU A N 1
ATOM 1793 C CA . GLU A 1 232 ? 12.699 -4.933 -27.366 1.00 87.62 232 GLU A CA 1
ATOM 1794 C C . GLU A 1 232 ? 13.573 -6.199 -27.426 1.00 87.62 232 GLU A C 1
ATOM 1796 O O . GLU A 1 232 ? 14.578 -6.235 -28.138 1.00 87.62 232 GLU A O 1
ATOM 1801 N N . GLU A 1 233 ? 13.198 -7.247 -26.686 1.00 89.00 233 GLU A N 1
ATOM 1802 C CA . GLU A 1 233 ? 13.875 -8.546 -26.677 1.00 89.00 233 GLU A CA 1
ATOM 1803 C C . GLU A 1 233 ? 13.462 -9.454 -27.852 1.00 89.00 233 GLU A C 1
ATOM 1805 O O . GLU A 1 233 ? 14.156 -10.436 -28.136 1.00 89.00 233 GLU A O 1
ATOM 1810 N N . SER A 1 234 ? 12.380 -9.137 -28.567 1.00 91.12 234 SER A N 1
ATOM 1811 C CA . SER A 1 234 ? 11.946 -9.880 -29.753 1.00 91.12 234 SER A CA 1
ATOM 1812 C C . SER A 1 234 ? 12.950 -9.747 -30.907 1.00 91.12 234 SER A C 1
ATOM 1814 O O . SER A 1 234 ? 13.799 -8.853 -30.937 1.00 91.12 234 SER A O 1
ATOM 1816 N N . VAL A 1 235 ? 12.887 -10.653 -31.888 1.00 90.31 235 VAL A N 1
ATOM 1817 C CA . VAL A 1 235 ? 13.767 -10.581 -33.070 1.00 90.31 235 VAL A CA 1
ATOM 1818 C C . VAL A 1 235 ? 13.538 -9.274 -33.835 1.00 90.31 235 VAL A C 1
ATOM 1820 O O . VAL A 1 235 ? 14.503 -8.628 -34.233 1.00 90.31 235 VAL A O 1
ATOM 1823 N N . GLU A 1 236 ? 12.279 -8.861 -33.968 1.00 89.69 236 GLU A N 1
ATOM 1824 C CA . GLU A 1 236 ? 11.878 -7.622 -34.633 1.00 89.69 236 GLU A CA 1
ATOM 1825 C C . GLU A 1 236 ? 12.338 -6.376 -33.865 1.00 89.69 236 GLU A C 1
ATOM 1827 O O . GLU A 1 236 ? 13.018 -5.523 -34.430 1.00 89.69 236 GLU A O 1
ATOM 1832 N N . GLY A 1 237 ? 12.077 -6.288 -32.558 1.00 89.94 237 GLY A N 1
ATOM 1833 C CA . GLY A 1 237 ? 12.535 -5.147 -31.757 1.00 89.94 237 GLY A CA 1
ATOM 1834 C C . GLY A 1 237 ? 14.061 -5.030 -31.712 1.00 89.94 237 GLY A C 1
ATOM 1835 O O . GLY A 1 237 ? 14.616 -3.929 -31.812 1.00 89.94 237 GLY A O 1
ATOM 1836 N N . ARG A 1 238 ? 14.782 -6.158 -31.665 1.00 90.62 238 ARG A N 1
ATOM 1837 C CA . ARG A 1 238 ? 16.244 -6.146 -31.803 1.00 90.62 238 ARG A CA 1
ATOM 1838 C C . ARG A 1 238 ? 16.700 -5.743 -33.204 1.00 90.62 238 ARG A C 1
ATOM 1840 O O . ARG A 1 238 ? 17.697 -5.040 -33.311 1.00 90.62 238 ARG A O 1
ATOM 1847 N N . TRP A 1 239 ? 15.996 -6.134 -34.262 1.00 91.25 239 TRP A N 1
ATOM 1848 C CA . TRP A 1 239 ? 16.284 -5.680 -35.625 1.00 91.25 239 TRP A CA 1
ATOM 1849 C C . TRP A 1 239 ? 16.138 -4.162 -35.759 1.00 91.25 239 TRP A C 1
ATOM 1851 O O . TRP A 1 239 ? 17.038 -3.500 -36.272 1.00 91.25 239 TRP A O 1
ATOM 1861 N N . LEU A 1 240 ? 15.066 -3.586 -35.220 1.00 89.88 240 LEU A N 1
ATOM 1862 C CA . LEU A 1 240 ? 14.848 -2.137 -35.244 1.00 89.88 240 LEU A CA 1
ATOM 1863 C C . LEU A 1 240 ? 15.921 -1.371 -34.449 1.00 89.88 240 LEU A C 1
ATOM 1865 O O . LEU A 1 240 ? 16.326 -0.279 -34.838 1.00 89.88 240 LEU A O 1
ATOM 1869 N N . THR A 1 241 ? 16.421 -1.945 -33.350 1.00 87.94 241 THR A N 1
ATOM 1870 C CA . THR A 1 241 ? 17.359 -1.258 -32.441 1.00 87.94 241 THR A CA 1
ATOM 1871 C C . THR A 1 241 ? 18.841 -1.561 -32.680 1.00 87.94 241 THR A C 1
ATOM 1873 O O . THR A 1 241 ? 19.693 -0.768 -32.268 1.00 87.94 241 THR A O 1
ATOM 1876 N N . GLN A 1 242 ? 19.169 -2.698 -33.299 1.00 88.31 242 GLN A N 1
ATOM 1877 C CA . GLN A 1 242 ? 20.540 -3.208 -33.475 1.00 88.31 242 GLN A CA 1
ATOM 1878 C C . GLN A 1 242 ? 20.874 -3.593 -34.922 1.00 88.31 242 GLN A C 1
ATOM 1880 O O . GLN A 1 242 ? 22.050 -3.792 -35.228 1.00 88.31 242 GLN A O 1
ATOM 1885 N N . GLY A 1 243 ? 19.873 -3.712 -35.795 1.00 90.94 243 GLY A N 1
ATOM 1886 C CA . GLY A 1 243 ? 20.068 -4.021 -37.206 1.00 90.94 243 GLY A CA 1
ATOM 1887 C C . GLY A 1 243 ? 20.728 -2.876 -37.966 1.00 90.94 243 GLY A C 1
ATOM 1888 O O . GLY A 1 243 ? 20.748 -1.726 -37.518 1.00 90.94 243 GLY A O 1
ATOM 1889 N N . THR A 1 244 ? 21.309 -3.202 -39.116 1.00 93.06 244 THR A N 1
ATOM 1890 C CA . THR A 1 244 ? 22.001 -2.239 -39.978 1.00 93.06 244 THR A CA 1
ATOM 1891 C C . THR A 1 244 ? 21.615 -2.481 -41.430 1.00 93.06 244 THR A C 1
ATOM 1893 O O . THR A 1 244 ? 21.624 -3.619 -41.898 1.00 93.06 244 THR A O 1
ATOM 1896 N N . CYS A 1 245 ? 21.306 -1.411 -42.154 1.00 92.25 245 CYS A N 1
ATOM 1897 C CA . CYS A 1 245 ? 21.183 -1.430 -43.606 1.00 92.25 245 CYS A CA 1
ATOM 1898 C C . CYS A 1 245 ? 22.542 -1.103 -44.232 1.00 92.25 245 CYS A C 1
ATOM 1900 O O . CYS A 1 245 ? 23.220 -0.180 -43.787 1.00 92.25 245 CYS A O 1
ATOM 1902 N N . CYS A 1 246 ? 22.952 -1.847 -45.254 1.00 93.62 246 CYS A N 1
ATOM 1903 C CA . CYS A 1 246 ? 24.206 -1.655 -45.969 1.00 93.62 246 CYS A CA 1
ATOM 1904 C C . CYS A 1 246 ? 23.933 -1.389 -47.446 1.00 93.62 246 CYS A C 1
ATOM 1906 O O . CYS A 1 246 ? 23.432 -2.250 -48.162 1.00 93.62 246 CYS A O 1
ATOM 1908 N N . LEU A 1 247 ? 24.281 -0.198 -47.914 1.00 93.44 247 LEU A N 1
ATOM 1909 C CA . LEU A 1 247 ? 24.324 0.109 -49.335 1.00 93.44 247 LEU A CA 1
ATOM 1910 C C . LEU A 1 247 ? 25.717 -0.223 -49.862 1.00 93.44 247 LEU A C 1
ATOM 1912 O O . LEU A 1 247 ? 26.704 0.394 -49.452 1.00 93.44 247 LEU A O 1
ATOM 1916 N N . VAL A 1 248 ? 25.795 -1.157 -50.803 1.00 93.06 248 VAL A N 1
ATOM 1917 C CA . VAL A 1 248 ? 27.048 -1.491 -51.480 1.00 93.06 248 VAL A CA 1
ATOM 1918 C C . VAL A 1 248 ? 27.245 -0.535 -52.653 1.00 93.06 248 VAL A C 1
ATOM 1920 O O . VAL A 1 248 ? 26.561 -0.629 -53.666 1.00 93.06 248 VAL A O 1
ATOM 1923 N N . ILE A 1 249 ? 28.197 0.389 -52.523 1.00 92.12 249 ILE A N 1
ATOM 1924 C CA . ILE A 1 249 ? 28.552 1.348 -53.580 1.00 92.12 249 ILE A CA 1
ATOM 1925 C C . ILE A 1 249 ? 29.501 0.680 -54.581 1.00 92.12 249 ILE A C 1
ATOM 1927 O O . ILE A 1 249 ? 29.351 0.823 -55.793 1.00 92.12 249 ILE A O 1
ATOM 1931 N N . ARG A 1 250 ? 30.500 -0.054 -54.074 1.00 91.62 250 ARG A N 1
ATOM 1932 C CA . ARG A 1 250 ? 31.464 -0.823 -54.872 1.00 91.62 250 ARG A CA 1
ATOM 1933 C C . ARG A 1 250 ? 31.857 -2.097 -54.142 1.00 91.62 250 ARG A C 1
ATOM 1935 O O . ARG A 1 250 ? 31.993 -2.097 -52.922 1.00 91.62 250 ARG A O 1
ATOM 1942 N N . ARG A 1 251 ? 32.097 -3.161 -54.907 1.00 93.50 251 ARG A N 1
ATOM 1943 C CA . ARG A 1 251 ? 32.685 -4.412 -54.417 1.00 93.50 251 ARG A CA 1
ATOM 1944 C C . ARG A 1 251 ? 34.122 -4.519 -54.897 1.00 93.50 251 ARG A C 1
ATOM 1946 O O . ARG A 1 251 ? 34.440 -4.036 -55.984 1.00 93.50 251 ARG A O 1
ATOM 1953 N N . PHE A 1 252 ? 34.942 -5.208 -54.112 1.00 93.19 252 PHE A N 1
ATOM 1954 C CA . PHE A 1 252 ? 36.262 -5.628 -54.557 1.00 93.19 252 PHE A CA 1
ATOM 1955 C C . PHE A 1 252 ? 36.174 -6.383 -55.887 1.00 93.19 252 PHE A C 1
ATOM 1957 O O . PHE A 1 252 ? 35.238 -7.151 -56.121 1.00 93.19 252 PHE A O 1
ATOM 1964 N N . THR A 1 253 ? 37.165 -6.172 -56.749 1.00 89.81 253 THR A N 1
ATOM 1965 C CA . THR A 1 253 ? 37.315 -6.937 -57.992 1.00 89.81 253 THR A CA 1
ATOM 1966 C C . THR A 1 253 ? 37.860 -8.338 -57.712 1.00 89.81 253 THR A C 1
ATOM 1968 O O . THR A 1 253 ? 37.532 -9.279 -58.432 1.00 89.81 253 THR A O 1
ATOM 1971 N N . SER A 1 254 ? 38.640 -8.494 -56.639 1.00 88.19 254 SER A N 1
ATOM 1972 C CA . SER A 1 254 ? 39.081 -9.774 -56.077 1.00 88.19 254 SER A CA 1
ATOM 1973 C C . SER A 1 254 ? 39.218 -9.671 -54.557 1.00 88.19 254 SER A C 1
ATOM 1975 O O . SER A 1 254 ? 39.593 -8.621 -54.037 1.00 88.19 254 SER A O 1
ATOM 1977 N N . GLU A 1 255 ? 38.918 -10.745 -53.820 1.00 89.00 255 GLU A N 1
ATOM 1978 C CA . GLU A 1 255 ? 39.007 -10.717 -52.353 1.00 89.00 255 GLU A CA 1
ATOM 1979 C C . GLU A 1 255 ? 40.460 -10.449 -51.912 1.00 89.00 255 GLU A C 1
ATOM 1981 O O . GLU A 1 255 ? 41.354 -11.238 -52.239 1.00 89.00 255 GLU A O 1
ATOM 1986 N N . PRO A 1 256 ? 40.732 -9.344 -51.195 1.00 87.94 256 PRO A N 1
ATOM 1987 C CA . PRO A 1 256 ? 42.097 -8.961 -50.888 1.00 87.94 256 PRO A CA 1
ATOM 1988 C C . PRO A 1 256 ? 42.679 -9.790 -49.744 1.00 87.94 256 PRO A C 1
ATOM 1990 O O . PRO A 1 256 ? 42.021 -10.073 -48.738 1.00 87.94 256 PRO A O 1
ATOM 1993 N N . ASN A 1 257 ? 43.972 -10.100 -49.838 1.00 85.88 257 ASN A N 1
ATOM 1994 C CA . ASN A 1 257 ? 44.700 -10.672 -48.712 1.00 85.88 257 ASN A CA 1
ATOM 1995 C C . ASN A 1 257 ? 44.955 -9.589 -47.648 1.00 85.88 257 ASN A C 1
ATOM 1997 O O . ASN A 1 257 ? 45.788 -8.707 -47.849 1.00 85.88 257 ASN A O 1
ATOM 2001 N N . ARG A 1 258 ? 44.268 -9.658 -46.504 1.00 87.19 258 ARG A N 1
ATOM 2002 C CA . ARG A 1 258 ? 44.400 -8.670 -45.415 1.00 87.19 258 ARG A CA 1
ATOM 2003 C C . ARG A 1 258 ? 45.602 -8.912 -44.494 1.00 87.19 258 ARG A C 1
ATOM 2005 O O . ARG A 1 258 ? 45.860 -8.096 -43.614 1.00 87.19 258 ARG A O 1
ATOM 2012 N N . GLU A 1 259 ? 46.340 -10.002 -44.681 1.00 82.94 259 GLU A N 1
ATOM 2013 C CA . GLU A 1 259 ? 47.576 -10.260 -43.944 1.00 82.94 259 GLU A CA 1
ATOM 2014 C C . GLU A 1 259 ? 48.714 -9.367 -44.438 1.00 82.94 259 GLU A C 1
ATOM 2016 O O . GLU A 1 259 ? 48.671 -8.815 -45.539 1.00 82.94 259 GLU A O 1
ATOM 2021 N N . PHE A 1 260 ? 49.784 -9.279 -43.651 1.00 75.44 260 PHE A N 1
ATOM 2022 C CA . PHE A 1 260 ? 51.046 -8.679 -44.075 1.00 75.44 260 PHE A CA 1
ATOM 2023 C C . PHE A 1 260 ? 52.077 -9.780 -44.341 1.00 75.44 260 PHE A C 1
ATOM 2025 O O . PHE A 1 260 ? 52.129 -10.753 -43.584 1.00 75.44 260 PHE A O 1
ATOM 2032 N N . PRO A 1 261 ? 52.915 -9.666 -45.390 1.00 73.00 261 PRO A N 1
ATOM 2033 C CA . PRO A 1 261 ? 53.975 -10.640 -45.600 1.00 73.00 261 PRO A CA 1
ATOM 2034 C C . PRO A 1 261 ? 54.944 -10.597 -44.409 1.00 73.00 261 PRO A C 1
ATOM 2036 O O . PRO A 1 261 ? 55.308 -9.513 -43.942 1.00 73.00 261 PRO A O 1
ATOM 2039 N N . SER A 1 262 ? 55.365 -11.768 -43.919 1.00 77.06 262 SER A N 1
ATOM 2040 C CA . SER A 1 262 ? 56.368 -11.864 -42.851 1.00 77.06 262 SER A CA 1
ATOM 2041 C C . SER A 1 262 ? 57.696 -11.241 -43.290 1.00 77.06 262 SER A C 1
ATOM 2043 O O . SER A 1 262 ? 57.952 -11.102 -44.486 1.00 77.06 262 SER A O 1
ATOM 2045 N N . PHE A 1 263 ? 58.570 -10.901 -42.338 1.00 73.19 263 PHE A N 1
ATOM 2046 C CA . PHE A 1 263 ? 59.887 -10.322 -42.635 1.00 73.19 263 PHE A CA 1
ATOM 2047 C C . PHE A 1 263 ? 60.666 -11.135 -43.688 1.00 73.19 263 PHE A C 1
ATOM 2049 O O . PHE A 1 263 ? 61.109 -10.581 -44.691 1.00 73.19 263 PHE A O 1
ATOM 2056 N N . PHE A 1 264 ? 60.741 -12.461 -43.520 1.00 70.06 264 PHE A N 1
ATOM 2057 C CA . PHE A 1 264 ? 61.354 -13.353 -44.509 1.00 70.06 264 PHE A CA 1
ATOM 2058 C C . PHE A 1 264 ? 60.564 -13.398 -45.823 1.00 70.06 264 PHE A C 1
ATOM 2060 O O . PHE A 1 264 ? 61.164 -13.395 -46.890 1.00 70.06 264 PHE A O 1
ATOM 2067 N N . GLY A 1 265 ? 59.229 -13.370 -45.771 1.00 75.88 265 GLY A N 1
ATOM 2068 C CA . GLY A 1 265 ? 58.390 -13.283 -46.968 1.00 75.88 265 GLY A CA 1
ATOM 2069 C C . GLY A 1 265 ? 58.703 -12.051 -47.821 1.00 75.88 265 GLY A C 1
ATOM 2070 O O . GLY A 1 265 ? 58.878 -12.186 -49.028 1.00 75.88 265 GLY A O 1
ATOM 2071 N N . LYS A 1 266 ? 58.852 -10.874 -47.200 1.00 76.50 266 LYS A N 1
ATOM 2072 C CA . LYS A 1 266 ? 59.258 -9.641 -47.895 1.00 76.50 266 LYS A CA 1
ATOM 2073 C C . LYS A 1 266 ? 60.673 -9.746 -48.469 1.00 76.50 266 LYS A C 1
ATOM 2075 O O . LYS A 1 266 ? 60.894 -9.344 -49.607 1.00 76.50 266 LYS A O 1
ATOM 2080 N N . LEU A 1 267 ? 61.606 -10.334 -47.712 1.00 74.12 267 LEU A N 1
ATOM 2081 C CA . LEU A 1 267 ? 62.996 -10.544 -48.138 1.00 74.12 267 LEU A CA 1
ATOM 2082 C C . LEU A 1 267 ? 63.101 -11.449 -49.381 1.00 74.12 267 LEU A C 1
ATOM 2084 O O . LEU A 1 267 ? 63.975 -11.242 -50.217 1.00 74.12 267 LEU A O 1
ATOM 2088 N N . PHE A 1 268 ? 62.181 -12.406 -49.534 1.00 77.88 268 PHE A N 1
ATOM 2089 C CA . PHE A 1 268 ? 62.081 -13.287 -50.704 1.00 77.88 268 PHE A CA 1
ATOM 2090 C C . PHE A 1 268 ? 61.097 -12.783 -51.778 1.00 77.88 268 PHE A C 1
ATOM 2092 O O . PHE A 1 268 ? 60.663 -13.552 -52.633 1.00 77.88 268 PHE A O 1
ATOM 2099 N N . GLY A 1 269 ? 60.739 -11.493 -51.757 1.00 75.56 269 GLY A N 1
ATOM 2100 C CA . GLY A 1 269 ? 59.953 -10.851 -52.816 1.00 75.56 269 GLY A CA 1
ATOM 2101 C C . GLY A 1 269 ? 58.442 -11.101 -52.762 1.00 75.56 269 GLY A C 1
ATOM 2102 O O . GLY A 1 269 ? 57.738 -10.749 -53.708 1.00 75.56 269 GLY A O 1
ATOM 2103 N N . LYS A 1 270 ? 57.909 -11.676 -51.674 1.00 77.00 270 LYS A N 1
ATOM 2104 C CA . LYS A 1 270 ? 56.462 -11.853 -51.499 1.00 77.00 270 LYS A CA 1
ATOM 2105 C C . LYS A 1 270 ? 55.799 -10.490 -51.289 1.00 77.00 270 LYS A C 1
ATOM 2107 O O . LYS A 1 270 ? 55.963 -9.871 -50.237 1.00 77.00 270 LYS A O 1
ATOM 2112 N N . ARG A 1 271 ? 55.006 -10.062 -52.269 1.00 76.00 271 ARG A N 1
ATOM 2113 C CA . ARG A 1 271 ? 54.126 -8.890 -52.188 1.00 76.00 271 ARG A CA 1
ATOM 2114 C C . ARG A 1 271 ? 52.671 -9.333 -52.185 1.00 76.00 271 ARG A C 1
ATOM 2116 O O . ARG A 1 271 ? 52.332 -10.361 -52.765 1.00 76.00 271 ARG A O 1
ATOM 2123 N N . TYR A 1 272 ? 51.833 -8.571 -51.500 1.00 83.06 272 TYR A N 1
ATOM 2124 C CA . TYR A 1 272 ? 50.387 -8.744 -51.537 1.00 83.06 272 TYR A CA 1
ATOM 2125 C C . TYR A 1 272 ? 49.762 -7.527 -52.199 1.00 83.06 272 TYR A C 1
ATOM 2127 O O . TYR A 1 272 ? 50.266 -6.418 -52.026 1.00 83.06 272 TYR A O 1
ATOM 2135 N N . ASP A 1 273 ? 48.664 -7.750 -52.912 1.00 85.88 273 ASP A N 1
ATOM 2136 C CA . ASP A 1 273 ? 48.000 -6.705 -53.679 1.00 85.88 273 ASP A CA 1
ATOM 2137 C C . ASP A 1 273 ? 47.488 -5.580 -52.779 1.00 85.88 273 ASP A C 1
ATOM 2139 O O . ASP A 1 273 ? 46.998 -5.804 -51.663 1.00 85.88 273 ASP A O 1
ATOM 2143 N N . ASP A 1 274 ? 47.603 -4.355 -53.273 1.00 90.06 274 ASP A N 1
ATOM 2144 C CA . ASP A 1 274 ? 47.003 -3.196 -52.633 1.00 90.06 274 ASP A CA 1
ATOM 2145 C C . ASP A 1 274 ? 45.479 -3.293 -52.715 1.00 90.06 274 ASP A C 1
ATOM 2147 O O . ASP A 1 274 ? 44.901 -3.759 -53.701 1.00 90.06 274 ASP A O 1
ATOM 2151 N N . TYR A 1 275 ? 44.823 -2.859 -51.648 1.00 92.62 275 TYR A N 1
ATOM 2152 C CA . TYR A 1 275 ? 43.372 -2.834 -51.572 1.00 92.62 275 TYR A CA 1
ATOM 2153 C C . TYR A 1 275 ? 42.925 -1.675 -50.703 1.00 92.62 275 TYR A C 1
ATOM 2155 O O . TYR A 1 275 ? 43.660 -1.227 -49.817 1.00 92.62 275 TYR A O 1
ATOM 2163 N N . PHE A 1 276 ? 41.700 -1.222 -50.933 1.00 92.31 276 PHE A N 1
ATOM 2164 C CA . PHE A 1 276 ? 41.133 -0.140 -50.152 1.00 92.31 276 PHE A CA 1
ATOM 2165 C C . PHE A 1 276 ? 39.662 -0.370 -49.833 1.00 92.31 276 PHE A C 1
ATOM 2167 O O . PHE A 1 276 ? 38.882 -0.780 -50.687 1.00 92.31 276 PHE A O 1
ATOM 2174 N N . GLU A 1 277 ? 39.275 -0.095 -48.599 1.00 94.69 277 GLU A N 1
ATOM 2175 C CA . GLU A 1 277 ? 37.911 -0.207 -48.113 1.00 94.69 277 GLU A CA 1
ATOM 2176 C C . GLU A 1 277 ? 37.440 1.151 -47.610 1.00 94.69 277 GLU A C 1
ATOM 2178 O O . GLU A 1 277 ? 38.054 1.765 -46.733 1.00 94.69 277 GLU A O 1
ATOM 2183 N N . PHE A 1 278 ? 36.332 1.611 -48.176 1.00 96.38 278 PHE A N 1
ATOM 2184 C CA . PHE A 1 278 ? 35.624 2.790 -47.720 1.00 96.38 278 PHE A CA 1
ATOM 2185 C C . PHE A 1 278 ? 34.363 2.385 -46.977 1.00 96.38 278 PHE A C 1
ATOM 2187 O O . PHE A 1 278 ? 33.579 1.559 -47.450 1.00 96.38 278 PHE A O 1
ATOM 2194 N N . LYS A 1 279 ? 34.131 3.029 -45.840 1.00 97.25 279 LYS A N 1
ATOM 2195 C CA . LYS A 1 279 ? 32.907 2.871 -45.070 1.00 97.25 279 LYS A CA 1
ATOM 2196 C C . LYS A 1 279 ? 32.343 4.238 -44.724 1.00 97.25 279 LYS A C 1
ATOM 2198 O O . LYS A 1 279 ? 33.029 5.081 -44.154 1.00 97.25 279 LYS A O 1
ATOM 2203 N N . ILE A 1 280 ? 31.088 4.457 -45.095 1.00 97.44 280 ILE A N 1
ATOM 2204 C CA . ILE A 1 280 ? 30.338 5.667 -44.773 1.00 97.44 280 ILE A CA 1
ATOM 2205 C C . ILE A 1 280 ? 29.313 5.311 -43.696 1.00 97.44 280 ILE A C 1
ATOM 2207 O O . ILE A 1 280 ? 28.509 4.403 -43.889 1.00 97.44 280 ILE A O 1
ATOM 2211 N N . THR A 1 281 ? 29.332 6.002 -42.560 1.00 96.69 281 THR A N 1
ATOM 2212 C CA . THR A 1 281 ? 28.391 5.752 -41.454 1.00 96.69 281 THR A CA 1
ATOM 2213 C C . THR A 1 281 ? 27.812 7.057 -40.930 1.00 96.69 281 THR A C 1
ATOM 2215 O O . THR A 1 281 ? 28.587 7.987 -40.678 1.00 96.69 281 THR A O 1
ATOM 2218 N N . PRO A 1 282 ? 26.492 7.145 -40.707 1.00 95.94 282 PRO A N 1
ATOM 2219 C CA . PRO A 1 282 ? 25.912 8.277 -40.016 1.00 95.94 282 PRO A CA 1
ATOM 2220 C C . PRO A 1 282 ? 26.211 8.194 -38.514 1.00 95.94 282 PRO A C 1
ATOM 2222 O O . PRO A 1 282 ? 26.326 7.120 -37.925 1.00 95.94 282 PRO A O 1
ATOM 2225 N N . GLY A 1 283 ? 26.327 9.357 -37.893 1.00 93.19 283 GLY A N 1
ATOM 2226 C CA . GLY A 1 283 ? 26.506 9.551 -36.465 1.00 93.19 283 GLY A CA 1
ATOM 2227 C C . GLY A 1 283 ? 25.747 10.787 -35.997 1.00 93.19 283 GLY A C 1
ATOM 2228 O O . GLY A 1 283 ? 25.158 11.522 -36.792 1.00 93.19 283 GLY A O 1
ATOM 2229 N N . VAL A 1 284 ? 25.751 11.008 -34.686 1.00 90.88 284 VAL A N 1
ATOM 2230 C CA . VAL A 1 284 ? 25.059 12.134 -34.051 1.00 90.88 284 VAL A CA 1
ATOM 2231 C C . VAL A 1 284 ? 26.075 13.217 -33.709 1.00 90.88 284 VAL A C 1
ATOM 2233 O O . VAL A 1 284 ? 27.053 12.943 -33.014 1.00 90.88 284 VAL A O 1
ATOM 2236 N N . ASN A 1 285 ? 25.839 14.441 -34.178 1.00 87.81 285 ASN A N 1
ATOM 2237 C CA . ASN A 1 285 ? 26.600 15.627 -33.798 1.00 87.81 285 ASN A CA 1
ATOM 2238 C C . ASN A 1 285 ? 25.629 16.713 -33.310 1.00 87.81 285 ASN A C 1
ATOM 2240 O O . ASN A 1 285 ? 25.027 17.427 -34.113 1.00 87.81 285 ASN A O 1
ATOM 2244 N N . GLY A 1 286 ? 25.433 16.795 -31.991 1.00 85.81 286 GLY A N 1
ATOM 2245 C CA . GLY A 1 286 ? 24.354 17.593 -31.402 1.00 85.81 286 GLY A CA 1
ATOM 2246 C C . GLY A 1 286 ? 22.985 17.084 -31.863 1.00 85.81 286 GLY A C 1
ATOM 2247 O O . GLY A 1 286 ? 22.717 15.888 -31.777 1.00 85.81 286 GLY A O 1
ATOM 2248 N N . ASP A 1 287 ? 22.165 17.979 -32.412 1.00 86.06 287 ASP A N 1
ATOM 2249 C CA . ASP A 1 287 ? 20.826 17.664 -32.935 1.00 86.06 287 ASP A CA 1
ATOM 2250 C C . ASP A 1 287 ? 20.822 17.363 -34.446 1.00 86.06 287 ASP A C 1
ATOM 2252 O O . ASP A 1 287 ? 19.771 17.333 -35.086 1.00 86.06 287 ASP A O 1
ATOM 2256 N N . GLN A 1 288 ? 21.999 17.154 -35.046 1.00 91.62 288 GLN A N 1
ATOM 2257 C CA . GLN A 1 288 ? 22.151 16.905 -36.478 1.00 91.62 288 GLN A CA 1
ATOM 2258 C C . GLN A 1 288 ? 22.794 15.546 -36.760 1.00 91.62 288 GLN A C 1
ATOM 2260 O O . GLN A 1 288 ? 23.595 15.022 -35.979 1.00 91.62 288 GLN A O 1
ATOM 2265 N N . VAL A 1 289 ? 22.456 14.986 -37.922 1.00 94.31 289 VAL A N 1
ATOM 2266 C CA . VAL A 1 289 ? 23.148 13.821 -38.478 1.00 94.31 289 VAL A CA 1
ATOM 2267 C C . VAL A 1 289 ? 24.437 14.293 -39.140 1.00 94.31 289 VAL A C 1
ATOM 2269 O O . VAL A 1 289 ? 24.422 15.208 -39.959 1.00 94.31 289 VAL A O 1
ATOM 2272 N N . ALA A 1 290 ? 25.546 13.641 -38.810 1.00 95.88 290 ALA A N 1
ATOM 2273 C CA . ALA A 1 290 ? 26.824 13.816 -39.486 1.00 95.88 290 ALA A CA 1
ATOM 2274 C C . ALA A 1 290 ? 27.270 12.487 -40.103 1.00 95.88 290 ALA A C 1
ATOM 2276 O O . ALA A 1 290 ? 26.946 11.420 -39.594 1.00 95.88 290 ALA A O 1
ATOM 2277 N N . TRP A 1 291 ? 28.016 12.545 -41.197 1.00 96.94 291 TRP A N 1
ATOM 2278 C CA . TRP A 1 291 ? 28.418 11.393 -41.994 1.00 96.94 291 TRP A CA 1
ATOM 2279 C C . TRP A 1 291 ? 29.925 11.218 -41.944 1.00 96.94 291 TRP A C 1
ATOM 2281 O O . TRP A 1 291 ? 30.673 12.047 -42.456 1.00 96.94 291 TRP A O 1
ATOM 2291 N N . THR A 1 292 ? 30.373 10.129 -41.339 1.00 97.69 292 THR A N 1
ATOM 2292 C CA . THR A 1 292 ? 31.788 9.779 -41.263 1.00 97.69 292 THR A CA 1
ATOM 2293 C C . THR A 1 292 ? 32.163 8.937 -42.470 1.00 97.69 292 THR A C 1
ATOM 2295 O O . THR A 1 292 ? 31.542 7.904 -42.702 1.00 97.69 292 THR A O 1
ATOM 2298 N N . VAL A 1 293 ? 33.194 9.347 -43.204 1.00 97.31 293 VAL A N 1
ATOM 2299 C CA . VAL A 1 293 ? 33.863 8.521 -44.213 1.00 97.31 293 VAL A CA 1
ATOM 2300 C C . VAL A 1 293 ? 35.135 7.986 -43.587 1.00 97.31 293 VAL A C 1
ATOM 2302 O O . VAL A 1 293 ? 36.018 8.768 -43.236 1.00 97.31 293 VAL A O 1
ATOM 2305 N N . SER A 1 294 ? 35.249 6.670 -43.464 1.00 96.56 294 SER A N 1
ATOM 2306 C CA . SER A 1 294 ? 36.494 5.994 -43.129 1.00 96.56 294 SER A CA 1
ATOM 2307 C C . SER A 1 294 ? 37.045 5.257 -44.341 1.00 96.56 294 SER A C 1
ATOM 2309 O O . SER A 1 294 ? 36.324 4.819 -45.235 1.00 96.56 294 SER A O 1
ATOM 2311 N N . ALA A 1 295 ? 38.361 5.196 -44.377 1.00 94.19 295 ALA A N 1
ATOM 2312 C CA . ALA A 1 295 ? 39.168 4.755 -45.487 1.00 94.19 295 ALA A CA 1
ATOM 2313 C C . ALA A 1 295 ? 40.298 3.926 -44.889 1.00 94.19 295 ALA A C 1
ATOM 2315 O O . ALA A 1 295 ? 41.126 4.475 -44.160 1.00 94.19 295 ALA A O 1
ATOM 2316 N N . GLN A 1 296 ? 40.311 2.623 -45.143 1.00 94.19 296 GLN A N 1
ATOM 2317 C CA . GLN A 1 296 ? 41.327 1.722 -44.614 1.00 94.19 296 GLN A CA 1
ATOM 2318 C C . GLN A 1 296 ? 41.818 0.751 -45.677 1.00 94.19 296 GLN A C 1
ATOM 2320 O O . GLN A 1 296 ? 41.053 0.308 -46.526 1.00 94.19 296 GLN A O 1
ATOM 2325 N N . GLY A 1 297 ? 43.090 0.385 -45.629 1.00 91.31 297 GLY A N 1
ATOM 2326 C CA . GLY A 1 297 ? 43.617 -0.589 -46.573 1.00 91.31 297 GLY A CA 1
ATOM 2327 C C . GLY A 1 297 ? 45.129 -0.621 -46.613 1.00 91.31 297 GLY A C 1
ATOM 2328 O O . GLY A 1 297 ? 45.805 -0.162 -45.688 1.00 91.31 297 GLY A O 1
ATOM 2329 N N . ARG A 1 298 ? 45.652 -1.165 -47.708 1.00 90.31 298 ARG A N 1
ATOM 2330 C CA . ARG A 1 298 ? 47.083 -1.240 -47.982 1.00 90.31 298 ARG A CA 1
ATOM 2331 C C . ARG A 1 298 ? 47.401 -0.531 -49.290 1.00 90.31 298 ARG A C 1
ATOM 2333 O O . ARG A 1 298 ? 46.757 -0.802 -50.300 1.00 90.31 298 ARG A O 1
ATOM 2340 N N . VAL A 1 299 ? 48.411 0.334 -49.241 1.00 84.62 299 VAL A N 1
ATOM 2341 C CA . VAL A 1 299 ? 48.970 1.040 -50.398 1.00 84.62 299 VAL A CA 1
ATOM 2342 C C . VAL A 1 299 ? 50.489 0.961 -50.315 1.00 84.62 299 VAL A C 1
ATOM 2344 O O . VAL A 1 299 ? 51.067 1.367 -49.306 1.00 84.62 299 VAL A O 1
ATOM 2347 N N . SER A 1 300 ? 51.147 0.442 -51.354 1.00 82.12 300 SER A N 1
ATOM 2348 C CA . SER A 1 300 ? 52.611 0.305 -51.420 1.00 82.12 300 SER A CA 1
ATOM 2349 C C . SER A 1 300 ? 53.212 -0.360 -50.171 1.00 82.12 300 SER A C 1
ATOM 2351 O O . SER A 1 300 ? 54.163 0.143 -49.579 1.00 82.12 300 SER A O 1
ATOM 2353 N N . GLU A 1 301 ? 52.621 -1.481 -49.739 1.00 76.75 301 GLU A N 1
ATOM 2354 C CA . GLU A 1 301 ? 52.983 -2.241 -48.524 1.00 76.75 301 GLU A CA 1
ATOM 2355 C C . GLU A 1 301 ? 52.744 -1.541 -47.168 1.00 76.75 301 GLU A C 1
ATOM 2357 O O . GLU A 1 301 ? 52.951 -2.166 -46.121 1.00 76.75 301 GLU A O 1
ATOM 2362 N N . GLY A 1 302 ? 52.279 -0.289 -47.164 1.00 81.06 302 GLY A N 1
ATOM 2363 C CA . GLY A 1 302 ? 51.922 0.468 -45.967 1.00 81.06 302 GLY A CA 1
ATOM 2364 C C . GLY A 1 302 ? 50.432 0.385 -45.640 1.00 81.06 302 GLY A C 1
ATOM 2365 O O . GLY A 1 302 ? 49.590 0.334 -46.536 1.00 81.06 302 GLY A O 1
ATOM 2366 N N . SER A 1 303 ? 50.097 0.393 -44.348 1.00 87.00 303 SER A N 1
ATOM 2367 C CA . SER A 1 303 ? 48.710 0.538 -43.896 1.00 87.00 303 SER A CA 1
ATOM 2368 C C . SER A 1 303 ? 48.266 1.986 -44.036 1.00 87.00 303 SER A C 1
ATOM 2370 O O . SER A 1 303 ? 48.934 2.895 -43.542 1.00 87.00 303 SER A O 1
ATOM 2372 N N . VAL A 1 304 ? 47.107 2.196 -44.645 1.00 88.31 304 VAL A N 1
ATOM 2373 C CA . VAL A 1 304 ? 46.460 3.504 -44.705 1.00 88.31 304 VAL A CA 1
ATOM 2374 C C . VAL A 1 304 ? 45.220 3.466 -43.830 1.00 88.31 304 VAL A C 1
ATOM 2376 O O . VAL A 1 304 ? 44.420 2.539 -43.930 1.00 88.31 304 VAL A O 1
ATOM 2379 N N . TYR A 1 305 ? 45.066 4.484 -42.986 1.00 93.06 305 TYR A N 1
ATOM 2380 C CA . TYR A 1 305 ? 43.836 4.760 -42.257 1.00 93.06 305 TYR A CA 1
ATOM 2381 C C . TYR A 1 305 ? 43.546 6.256 -42.327 1.00 93.06 305 TYR A C 1
ATOM 2383 O O . TYR A 1 305 ? 44.385 7.079 -41.957 1.00 93.06 305 TYR A O 1
ATOM 2391 N N . LYS A 1 306 ? 42.363 6.617 -42.816 1.00 94.19 306 LYS A N 1
ATOM 2392 C CA . LYS A 1 306 ? 41.913 8.002 -42.935 1.00 94.19 306 LYS A CA 1
ATOM 2393 C C . LYS A 1 306 ? 40.444 8.095 -42.554 1.00 94.19 306 LYS A C 1
ATOM 2395 O O . LYS A 1 306 ? 39.658 7.197 -42.844 1.00 94.19 306 LYS A O 1
ATOM 2400 N N . THR A 1 307 ? 40.064 9.161 -41.862 1.00 96.69 307 THR A N 1
ATOM 2401 C CA . THR A 1 307 ? 38.675 9.388 -41.453 1.00 96.69 307 THR A CA 1
ATOM 2402 C C . THR A 1 307 ? 38.361 10.874 -41.462 1.00 96.69 307 THR A C 1
ATOM 2404 O O . THR A 1 307 ? 39.169 11.670 -40.990 1.00 96.69 307 THR A O 1
ATOM 2407 N N . GLU A 1 308 ? 37.200 11.245 -41.993 1.00 97.25 308 GLU A N 1
ATOM 2408 C CA . GLU A 1 308 ? 36.708 12.625 -42.014 1.00 97.25 308 GLU A CA 1
ATOM 2409 C C . GLU A 1 308 ? 35.178 12.638 -41.861 1.00 97.25 308 GLU A C 1
ATOM 2411 O O . GLU A 1 308 ? 34.507 11.668 -42.220 1.00 97.25 308 GLU A O 1
ATOM 2416 N N . VAL A 1 309 ? 34.629 13.710 -41.286 1.00 96.56 309 VAL A N 1
ATOM 2417 C CA . VAL A 1 309 ? 33.201 13.841 -40.958 1.00 96.56 309 VAL A CA 1
ATOM 2418 C C . VAL A 1 309 ? 32.585 14.979 -41.765 1.00 96.56 309 VAL A C 1
ATOM 2420 O O . VAL A 1 309 ? 33.127 16.081 -41.811 1.00 96.56 309 VAL A O 1
ATOM 2423 N N . PHE A 1 310 ? 31.421 14.731 -42.360 1.00 96.81 310 PHE A N 1
ATOM 2424 C CA . PHE A 1 310 ? 30.722 15.658 -43.245 1.00 96.81 310 PHE A CA 1
ATOM 2425 C C . PHE A 1 310 ? 29.288 15.916 -42.778 1.00 96.81 310 PHE A C 1
ATOM 2427 O O . PHE A 1 310 ? 28.652 15.029 -42.216 1.00 96.81 310 PHE A O 1
ATOM 2434 N N . PRO A 1 311 ? 28.724 17.105 -43.044 1.00 93.75 311 PRO A N 1
ATOM 2435 C CA . PRO A 1 311 ? 27.349 17.417 -42.656 1.00 93.75 311 PRO A CA 1
ATOM 2436 C C . PRO A 1 311 ? 26.297 16.742 -43.549 1.00 93.75 311 PRO A C 1
ATOM 2438 O O . PRO A 1 311 ? 25.136 16.666 -43.171 1.00 93.75 311 PRO A O 1
ATOM 2441 N N . THR A 1 312 ? 26.666 16.273 -44.746 1.00 94.38 312 THR A N 1
ATOM 2442 C CA . THR A 1 312 ? 25.732 15.644 -45.691 1.00 94.38 312 THR A CA 1
ATOM 2443 C C . THR A 1 312 ? 26.335 14.393 -46.314 1.00 94.38 312 THR A C 1
ATOM 2445 O O . THR A 1 312 ? 27.554 14.296 -46.480 1.00 94.38 312 THR A O 1
ATOM 2448 N N . TYR A 1 313 ? 25.465 13.455 -46.693 1.00 94.81 313 TYR A N 1
ATOM 2449 C CA . TYR A 1 313 ? 25.862 12.214 -47.351 1.00 94.81 313 TYR A CA 1
ATOM 2450 C C . TYR A 1 313 ? 26.581 12.467 -48.681 1.00 94.81 313 TYR A C 1
ATOM 2452 O O . TYR A 1 313 ? 27.647 11.911 -48.921 1.00 94.81 313 TYR A O 1
ATOM 2460 N N . ASP A 1 314 ? 26.073 13.383 -49.507 1.00 95.00 314 ASP A N 1
ATOM 2461 C CA . ASP A 1 314 ? 26.677 13.678 -50.813 1.00 95.00 314 ASP A CA 1
ATOM 2462 C C . ASP A 1 314 ? 28.119 14.186 -50.690 1.00 95.00 314 ASP A C 1
ATOM 2464 O O . ASP A 1 314 ? 28.984 13.820 -51.484 1.00 95.00 314 ASP A O 1
ATOM 2468 N N . LYS A 1 315 ? 28.416 14.986 -49.654 1.00 96.31 315 LYS A N 1
ATOM 2469 C CA . LYS A 1 315 ? 29.786 15.448 -49.370 1.00 96.31 315 LYS A CA 1
ATOM 2470 C C . LYS A 1 315 ? 30.694 14.301 -48.929 1.00 96.31 315 LYS A C 1
ATOM 2472 O O . LYS A 1 315 ? 31.866 14.273 -49.313 1.00 96.31 315 LYS A O 1
ATOM 2477 N N . ALA A 1 316 ? 30.156 13.362 -48.152 1.00 96.12 316 ALA A N 1
ATOM 2478 C CA . ALA A 1 316 ? 30.856 12.146 -47.765 1.00 96.12 316 ALA A CA 1
ATOM 2479 C C . ALA A 1 316 ? 31.188 11.279 -48.997 1.00 96.12 316 ALA A C 1
ATOM 2481 O O . ALA A 1 316 ? 32.349 10.923 -49.201 1.00 96.12 316 ALA A O 1
ATOM 2482 N N . VAL A 1 317 ? 30.216 11.025 -49.878 1.00 95.19 317 VAL A N 1
ATOM 2483 C CA . VAL A 1 317 ? 30.422 10.252 -51.117 1.00 95.19 317 VAL A CA 1
ATOM 2484 C C . VAL A 1 317 ? 31.403 10.942 -52.065 1.00 95.19 317 VAL A C 1
ATOM 2486 O O . VAL A 1 317 ? 32.330 10.299 -52.557 1.00 95.19 317 VAL A O 1
ATOM 2489 N N . ALA A 1 318 ? 31.259 12.251 -52.286 1.00 95.75 318 ALA A N 1
ATOM 2490 C CA . ALA A 1 318 ? 32.170 13.012 -53.140 1.00 95.75 318 ALA A CA 1
ATOM 2491 C C . ALA A 1 318 ? 33.617 12.961 -52.621 1.00 95.75 318 ALA A C 1
ATOM 2493 O O . ALA A 1 318 ? 34.564 12.830 -53.400 1.00 95.75 318 ALA A O 1
ATOM 2494 N N . THR A 1 319 ? 33.798 13.015 -51.298 1.00 96.06 319 THR A N 1
ATOM 2495 C CA . THR A 1 319 ? 35.125 12.895 -50.684 1.00 96.06 319 THR A CA 1
ATOM 2496 C C . THR A 1 319 ? 35.691 11.486 -50.814 1.00 96.06 319 THR A C 1
ATOM 2498 O O . THR A 1 319 ? 36.877 11.342 -51.105 1.00 96.06 319 THR A O 1
ATOM 2501 N N . MET A 1 320 ? 34.857 10.458 -50.647 1.00 95.38 320 MET A N 1
ATOM 2502 C CA . MET A 1 320 ? 35.245 9.066 -50.864 1.00 95.38 320 MET A CA 1
ATOM 2503 C C . MET A 1 320 ? 35.746 8.840 -52.298 1.00 95.38 320 MET A C 1
ATOM 2505 O O . MET A 1 320 ? 36.841 8.311 -52.477 1.00 95.38 320 MET A O 1
ATOM 2509 N N . GLU A 1 321 ? 35.014 9.305 -53.316 1.00 94.50 321 GLU A N 1
ATOM 2510 C CA . GLU A 1 321 ? 35.426 9.161 -54.721 1.00 94.50 321 GLU A CA 1
ATOM 2511 C C . GLU A 1 321 ? 36.712 9.944 -55.033 1.00 94.50 321 GLU A C 1
ATOM 2513 O O . GLU A 1 321 ? 37.587 9.436 -55.740 1.00 94.50 321 GLU A O 1
ATOM 2518 N N . ARG A 1 322 ? 36.887 11.138 -54.445 1.00 94.81 322 ARG A N 1
ATOM 2519 C CA . ARG A 1 322 ? 38.154 11.883 -54.523 1.00 94.81 322 ARG A CA 1
ATOM 2520 C C . ARG A 1 322 ? 39.306 11.077 -53.924 1.00 94.81 322 ARG A C 1
ATOM 2522 O O . ARG A 1 322 ? 40.304 10.863 -54.598 1.00 94.81 322 ARG A O 1
ATOM 2529 N N . TRP A 1 323 ? 39.156 10.581 -52.695 1.00 93.50 323 TRP A N 1
ATOM 2530 C CA . TRP A 1 323 ? 40.189 9.772 -52.043 1.00 93.50 323 TRP A CA 1
ATOM 2531 C C . TRP A 1 323 ? 40.511 8.509 -52.839 1.00 93.50 323 TRP A C 1
ATOM 2533 O O . TRP A 1 323 ? 41.678 8.166 -52.980 1.00 93.50 323 TRP A O 1
ATOM 2543 N N . ARG A 1 324 ? 39.505 7.838 -53.408 1.00 91.19 324 ARG A N 1
ATOM 2544 C CA . ARG A 1 324 ? 39.714 6.684 -54.289 1.00 91.19 324 ARG A CA 1
ATOM 2545 C C . ARG A 1 324 ? 40.606 7.042 -55.479 1.00 91.19 324 ARG A C 1
ATOM 2547 O O . ARG A 1 324 ? 41.512 6.277 -55.801 1.00 91.19 324 ARG A O 1
ATOM 2554 N N . SER A 1 325 ? 40.356 8.189 -56.112 1.00 90.44 325 SER A N 1
ATOM 2555 C CA . SER A 1 325 ? 41.189 8.691 -57.208 1.00 90.44 325 SER A CA 1
ATOM 2556 C C . SER A 1 325 ? 42.609 9.021 -56.741 1.00 90.44 325 SER A C 1
ATOM 2558 O O . SER A 1 325 ? 43.561 8.646 -57.417 1.00 90.44 325 SER A O 1
ATOM 2560 N N . ASP A 1 326 ? 42.751 9.675 -55.585 1.00 89.94 326 ASP A N 1
ATOM 2561 C CA . ASP A 1 326 ? 44.048 10.077 -55.025 1.00 89.94 326 ASP A CA 1
ATOM 2562 C C . ASP A 1 326 ? 44.922 8.866 -54.655 1.00 89.94 326 ASP A C 1
ATOM 2564 O O . ASP A 1 326 ? 46.134 8.890 -54.858 1.00 89.94 326 ASP A O 1
ATOM 2568 N N . PHE A 1 327 ? 44.321 7.799 -54.115 1.00 86.31 327 PHE A N 1
ATOM 2569 C CA . PHE A 1 327 ? 45.046 6.587 -53.719 1.00 86.31 327 PHE A CA 1
ATOM 2570 C C . PHE A 1 327 ? 45.449 5.703 -54.905 1.00 86.31 327 PHE A C 1
ATOM 2572 O O . PHE A 1 327 ? 46.392 4.927 -54.778 1.00 86.31 327 PHE A O 1
ATOM 2579 N N . GLY A 1 328 ? 44.744 5.781 -56.040 1.00 84.88 328 GLY A N 1
ATOM 2580 C CA . GLY A 1 328 ? 45.105 5.057 -57.265 1.00 84.88 328 GLY A CA 1
ATOM 2581 C C . GLY A 1 328 ? 45.045 3.523 -57.173 1.00 84.88 328 GLY A C 1
ATOM 2582 O O . GLY A 1 328 ? 45.579 2.843 -58.047 1.00 84.88 328 GLY A O 1
ATOM 2583 N N . VAL A 1 329 ? 44.407 2.962 -56.140 1.00 85.44 329 VAL A N 1
ATOM 2584 C CA . VAL A 1 329 ? 44.281 1.508 -55.945 1.00 85.44 329 VAL A CA 1
ATOM 2585 C C . VAL A 1 329 ? 43.108 0.962 -56.773 1.00 85.44 329 VAL A C 1
ATOM 2587 O O . VAL A 1 329 ? 41.992 1.467 -56.636 1.00 85.44 329 VAL A O 1
ATOM 2590 N N . PRO A 1 330 ? 43.306 -0.075 -57.609 1.00 84.00 330 PRO A N 1
ATOM 2591 C CA . PRO A 1 330 ? 42.239 -0.616 -58.453 1.00 84.00 330 PRO A CA 1
ATOM 2592 C C . PRO A 1 330 ? 41.254 -1.518 -57.693 1.00 84.00 330 PRO A C 1
ATOM 2594 O O . PRO A 1 330 ? 40.074 -1.552 -58.040 1.00 84.00 330 PRO A O 1
ATOM 2597 N N . ASN A 1 331 ? 41.708 -2.241 -56.663 1.00 92.44 331 ASN A N 1
ATOM 2598 C CA . ASN A 1 331 ? 40.868 -3.164 -55.900 1.00 92.44 331 ASN A CA 1
ATOM 2599 C C . ASN A 1 331 ? 40.227 -2.463 -54.691 1.00 92.44 331 ASN A C 1
ATOM 2601 O O . ASN A 1 331 ? 40.863 -2.287 -53.649 1.00 92.44 331 ASN A O 1
ATOM 2605 N N . VAL A 1 332 ? 38.969 -2.038 -54.835 1.00 92.94 332 VAL A N 1
ATOM 2606 C CA . VAL A 1 332 ? 38.293 -1.176 -53.853 1.00 92.94 332 VAL A CA 1
ATOM 2607 C C . VAL A 1 332 ? 36.907 -1.696 -53.491 1.00 92.94 332 VAL A C 1
ATOM 2609 O O . VAL A 1 332 ? 36.110 -2.013 -54.368 1.00 92.94 332 VAL A O 1
ATOM 2612 N N . SER A 1 333 ? 36.596 -1.693 -52.197 1.00 95.44 333 SER A N 1
ATOM 2613 C CA . SER A 1 333 ? 35.243 -1.846 -51.661 1.00 95.44 333 SER A CA 1
ATOM 2614 C C . SER A 1 333 ? 34.763 -0.514 -51.096 1.00 95.44 333 SER A C 1
ATOM 2616 O O . SER A 1 333 ? 35.543 0.233 -50.505 1.00 95.44 333 SER A O 1
ATOM 2618 N N . ALA A 1 334 ? 33.486 -0.201 -51.279 1.00 95.31 334 ALA A N 1
ATOM 2619 C CA . ALA A 1 334 ? 32.866 0.973 -50.686 1.00 95.31 334 ALA A CA 1
ATOM 2620 C C . ALA A 1 334 ? 31.442 0.638 -50.250 1.00 95.31 334 ALA A C 1
ATOM 2622 O O . ALA A 1 334 ? 30.624 0.208 -51.067 1.00 95.31 334 ALA A O 1
ATOM 2623 N N . VAL A 1 335 ? 31.144 0.867 -48.974 1.00 96.44 335 VAL A N 1
ATOM 2624 C CA . VAL A 1 335 ? 29.822 0.620 -48.391 1.00 96.44 335 VAL A CA 1
ATOM 2625 C C . VAL A 1 335 ? 29.338 1.822 -47.589 1.00 96.44 335 VAL A C 1
ATOM 2627 O O . VAL A 1 335 ? 30.132 2.571 -47.020 1.00 96.44 335 VAL A O 1
ATOM 2630 N N . THR A 1 336 ? 28.023 1.999 -47.517 1.00 96.25 336 THR A N 1
ATOM 2631 C CA . THR A 1 336 ? 27.382 2.850 -46.509 1.00 96.25 336 THR A CA 1
ATOM 2632 C C . THR A 1 336 ? 26.616 1.964 -45.545 1.00 96.25 336 THR A C 1
ATOM 2634 O O . THR A 1 336 ? 25.716 1.255 -45.974 1.00 96.25 336 THR A O 1
ATOM 2637 N N . GLU A 1 337 ? 26.936 2.018 -44.257 1.00 95.44 337 GLU A N 1
ATOM 2638 C CA . GLU A 1 337 ? 26.209 1.290 -43.217 1.00 95.44 337 GLU A CA 1
ATOM 2639 C C . GLU A 1 337 ? 25.383 2.262 -42.376 1.00 95.44 337 GLU A C 1
ATOM 2641 O O . GLU A 1 337 ? 25.925 3.183 -41.765 1.00 95.44 337 GLU A O 1
ATOM 2646 N N . ILE A 1 338 ? 24.071 2.047 -42.333 1.00 94.88 338 ILE A N 1
ATOM 2647 C CA . ILE A 1 338 ? 23.105 2.888 -41.632 1.00 94.88 338 ILE A CA 1
ATOM 2648 C C . ILE A 1 338 ? 22.421 2.042 -40.554 1.00 94.88 338 ILE A C 1
ATOM 2650 O O . ILE A 1 338 ? 21.671 1.120 -40.886 1.00 94.88 338 ILE A O 1
ATOM 2654 N N . PRO A 1 339 ? 22.655 2.320 -39.261 1.00 94.31 339 PRO A N 1
ATOM 2655 C CA . PRO A 1 339 ? 21.932 1.651 -38.187 1.00 94.31 339 PRO A CA 1
ATOM 2656 C C . PRO A 1 339 ? 20.425 1.903 -38.298 1.00 94.31 339 PRO A C 1
ATOM 2658 O O . PRO A 1 339 ? 20.005 3.049 -38.464 1.00 94.31 339 PRO A O 1
ATOM 2661 N N . ASN A 1 340 ? 19.605 0.865 -38.123 1.00 93.12 340 ASN A N 1
ATOM 2662 C CA . ASN A 1 340 ? 18.146 0.967 -38.255 1.00 93.12 340 ASN A CA 1
ATOM 2663 C C . ASN A 1 340 ? 17.526 1.987 -37.293 1.00 93.12 340 ASN A C 1
ATOM 2665 O O . ASN A 1 340 ? 16.562 2.657 -37.639 1.00 93.12 340 ASN A O 1
ATOM 2669 N N . VAL A 1 341 ? 18.128 2.169 -36.114 1.00 91.62 341 VAL A N 1
ATOM 2670 C CA . VAL A 1 341 ? 17.696 3.164 -35.120 1.00 91.62 341 VAL A CA 1
ATOM 2671 C C . VAL A 1 341 ? 17.800 4.612 -35.624 1.00 91.62 341 VAL A C 1
ATOM 2673 O O . VAL A 1 341 ? 17.182 5.503 -35.051 1.00 91.62 341 VAL A O 1
ATOM 2676 N N . MET A 1 342 ? 18.597 4.859 -36.669 1.00 92.94 342 MET A N 1
ATOM 2677 C CA . MET A 1 342 ? 18.750 6.170 -37.306 1.00 92.94 342 MET A CA 1
ATOM 2678 C C . MET A 1 342 ? 17.854 6.337 -38.539 1.00 92.94 342 MET A C 1
ATOM 2680 O O . MET A 1 342 ? 17.910 7.381 -39.180 1.00 92.94 342 MET A O 1
ATOM 2684 N N . LEU A 1 343 ? 17.046 5.336 -38.895 1.00 92.81 343 LEU A N 1
ATOM 2685 C CA . LEU A 1 343 ? 16.095 5.411 -40.000 1.00 92.81 343 LEU A CA 1
ATOM 2686 C C . LEU A 1 343 ? 14.728 5.856 -39.480 1.00 92.81 343 LEU A C 1
ATOM 2688 O O . LEU A 1 343 ? 14.229 5.314 -38.500 1.00 92.81 343 LEU A O 1
ATOM 2692 N N . GLU A 1 344 ? 14.093 6.813 -40.159 1.00 90.44 344 GLU A N 1
ATOM 2693 C CA . GLU A 1 344 ? 12.703 7.195 -39.863 1.00 90.44 344 GLU A CA 1
ATOM 2694 C C . GLU A 1 344 ? 11.730 6.035 -40.114 1.00 90.44 344 GLU A C 1
ATOM 2696 O O . GLU A 1 344 ? 10.751 5.860 -39.394 1.00 90.44 344 GLU A O 1
ATOM 2701 N N . THR A 1 345 ? 12.013 5.217 -41.127 1.00 89.94 345 THR A N 1
ATOM 2702 C CA . THR A 1 345 ? 11.239 4.016 -41.452 1.00 89.94 345 THR A CA 1
ATOM 2703 C C . THR A 1 345 ? 12.215 2.891 -41.798 1.00 89.94 345 THR A C 1
ATOM 2705 O O . THR A 1 345 ? 12.578 2.729 -42.963 1.00 89.94 345 THR A O 1
ATOM 2708 N N . PRO A 1 346 ? 12.732 2.157 -40.795 1.00 89.56 346 PRO A N 1
ATOM 2709 C CA . PRO A 1 346 ? 13.615 1.026 -41.048 1.00 89.56 346 PRO A CA 1
ATOM 2710 C C . PRO A 1 346 ? 12.866 -0.077 -41.814 1.00 89.56 346 PRO A C 1
ATOM 2712 O O . PRO A 1 346 ? 11.668 -0.274 -41.590 1.00 89.56 346 PRO A O 1
ATOM 2715 N N . PRO A 1 347 ? 13.545 -0.818 -42.704 1.00 89.00 347 PRO A N 1
ATOM 2716 C CA . PRO A 1 347 ? 12.907 -1.892 -43.453 1.00 89.00 347 PRO A CA 1
ATOM 2717 C C . PRO A 1 347 ? 12.492 -3.032 -42.519 1.00 89.00 347 PRO A C 1
ATOM 2719 O O . PRO A 1 347 ? 13.079 -3.222 -41.451 1.00 89.00 347 PRO A O 1
ATOM 2722 N N . ALA A 1 348 ? 11.491 -3.815 -42.925 1.00 87.94 348 ALA A N 1
ATOM 2723 C CA . ALA A 1 348 ? 11.094 -5.010 -42.187 1.00 87.94 348 ALA A CA 1
ATOM 2724 C C . ALA A 1 348 ? 12.247 -6.025 -42.126 1.00 87.94 348 ALA A C 1
ATOM 2726 O O . ALA A 1 348 ? 13.083 -6.096 -43.030 1.00 87.94 348 ALA A O 1
ATOM 2727 N N . LEU A 1 349 ? 12.285 -6.828 -41.060 1.00 85.62 349 LEU A N 1
ATOM 2728 C CA . LEU A 1 349 ? 13.262 -7.905 -40.939 1.00 85.62 349 LEU A CA 1
ATOM 2729 C C . LEU A 1 349 ? 13.086 -8.896 -42.107 1.00 85.62 349 LEU A C 1
ATOM 2731 O O . LEU A 1 349 ? 11.980 -9.413 -42.289 1.00 85.62 349 LEU A O 1
ATOM 2735 N N . PRO A 1 350 ? 14.144 -9.210 -42.877 1.00 86.06 350 PRO A N 1
ATOM 2736 C CA . PRO A 1 350 ? 14.024 -10.161 -43.975 1.00 86.06 350 PRO A CA 1
ATOM 2737 C C . PRO A 1 350 ? 13.630 -11.564 -43.505 1.00 86.06 350 PRO A C 1
ATOM 2739 O O . PRO A 1 350 ? 14.032 -12.026 -42.433 1.00 86.06 350 PRO A O 1
ATOM 2742 N N . ALA A 1 351 ? 12.859 -12.266 -44.336 1.00 84.50 351 ALA A N 1
ATOM 2743 C CA . ALA A 1 351 ? 12.373 -13.605 -44.024 1.00 84.50 351 ALA A CA 1
ATOM 2744 C C . ALA A 1 351 ? 13.532 -14.586 -43.755 1.00 84.50 351 ALA A C 1
ATOM 2746 O O . ALA A 1 351 ? 14.514 -14.629 -44.493 1.00 84.50 351 ALA A O 1
ATOM 2747 N N . GLY A 1 352 ? 13.407 -15.391 -42.694 1.00 84.19 352 GLY A N 1
ATOM 2748 C CA . GLY A 1 352 ? 14.402 -16.403 -42.308 1.00 84.19 352 GLY A CA 1
ATOM 2749 C C . GLY A 1 352 ? 15.608 -15.875 -41.519 1.00 84.19 352 GLY A C 1
ATOM 2750 O O . GLY A 1 352 ? 16.481 -16.657 -41.143 1.00 84.19 352 GLY A O 1
ATOM 2751 N N . VAL A 1 353 ? 15.671 -14.572 -41.227 1.00 83.75 353 VAL A N 1
ATOM 2752 C CA . VAL A 1 353 ? 16.744 -13.985 -40.416 1.00 83.75 353 VAL A CA 1
ATOM 2753 C C . VAL A 1 353 ? 16.377 -14.027 -38.933 1.00 83.75 353 VAL A C 1
ATOM 2755 O O . VAL A 1 353 ? 15.369 -13.475 -38.506 1.00 83.75 353 VAL A O 1
ATOM 2758 N N . HIS A 1 354 ? 17.238 -14.643 -38.120 1.00 81.06 354 HIS A N 1
ATOM 2759 C CA . HIS A 1 354 ? 17.087 -14.682 -36.657 1.00 81.06 354 HIS A CA 1
ATOM 2760 C C . HIS A 1 354 ? 18.177 -13.902 -35.908 1.00 81.06 354 HIS A C 1
ATOM 2762 O O . HIS A 1 354 ? 18.056 -13.666 -34.704 1.00 81.06 354 HIS A O 1
ATOM 2768 N N . ASN A 1 355 ? 19.246 -13.498 -36.605 1.00 81.19 355 ASN A N 1
ATOM 2769 C CA . ASN A 1 355 ? 20.343 -12.740 -36.014 1.00 81.19 355 ASN A CA 1
ATOM 2770 C C . ASN A 1 355 ? 19.987 -11.242 -35.963 1.00 81.19 355 ASN A C 1
ATOM 2772 O O . ASN A 1 355 ? 19.827 -10.628 -37.015 1.00 81.19 355 ASN A O 1
ATOM 2776 N N . PRO A 1 356 ? 19.920 -10.620 -34.776 1.00 68.94 356 PRO A N 1
ATOM 2777 C CA . PRO A 1 356 ? 19.570 -9.208 -34.646 1.00 68.94 356 PRO A CA 1
ATOM 2778 C C . PRO A 1 356 ? 20.623 -8.235 -35.196 1.00 68.94 356 PRO A C 1
ATOM 2780 O O . PRO A 1 356 ? 20.294 -7.091 -35.483 1.00 68.94 356 PRO A O 1
ATOM 2783 N N . ARG A 1 357 ? 21.879 -8.674 -35.363 1.00 76.25 357 ARG A N 1
ATOM 2784 C CA . ARG A 1 357 ? 22.966 -7.884 -35.976 1.00 76.25 357 ARG A CA 1
ATOM 2785 C C . ARG A 1 357 ? 23.082 -8.117 -37.480 1.00 76.25 357 ARG A C 1
ATOM 2787 O O . ARG A 1 357 ? 24.169 -8.022 -38.045 1.00 76.25 357 ARG A O 1
ATOM 2794 N N . TYR A 1 358 ? 21.987 -8.523 -38.109 1.00 80.88 358 TYR A N 1
ATOM 2795 C CA . TYR A 1 358 ? 21.958 -8.732 -39.542 1.00 80.88 358 TYR A CA 1
ATOM 2796 C C . TYR A 1 358 ? 22.308 -7.432 -40.278 1.00 80.88 358 TYR A C 1
ATOM 2798 O O . TYR A 1 358 ? 21.965 -6.335 -39.834 1.00 80.88 358 TYR A O 1
ATOM 2806 N N . ILE A 1 359 ? 23.023 -7.574 -41.388 1.00 85.19 359 ILE A N 1
ATOM 2807 C CA . ILE A 1 359 ? 23.327 -6.478 -42.295 1.00 85.19 359 ILE A CA 1
ATOM 2808 C C . ILE A 1 359 ? 22.464 -6.705 -43.530 1.00 85.19 359 ILE A C 1
ATOM 2810 O O . ILE A 1 359 ? 22.685 -7.665 -44.268 1.00 85.19 359 ILE A O 1
ATOM 2814 N N . HIS A 1 360 ? 21.453 -5.860 -43.715 1.00 86.44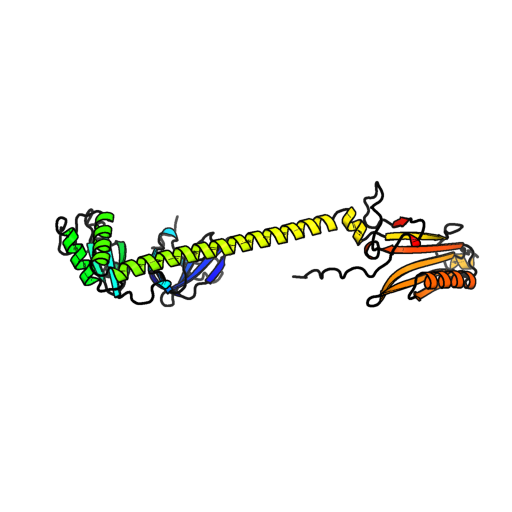 360 HIS A N 1
ATOM 2815 C CA . HIS A 1 360 ? 20.545 -5.950 -44.851 1.00 86.44 360 HIS A CA 1
ATOM 2816 C C . HIS A 1 360 ? 21.074 -5.122 -46.013 1.00 86.44 360 HIS A C 1
ATOM 2818 O O . HIS A 1 360 ? 21.235 -3.912 -45.877 1.00 86.44 360 HIS A O 1
ATOM 2824 N N . GLU A 1 361 ? 21.357 -5.766 -47.141 1.00 89.06 361 GLU A N 1
ATOM 2825 C CA . GLU A 1 361 ? 21.800 -5.059 -48.338 1.00 89.06 361 GLU A CA 1
ATOM 2826 C C . GLU A 1 361 ? 20.632 -4.324 -49.008 1.00 89.06 361 GLU A C 1
ATOM 2828 O O . GLU A 1 361 ? 19.585 -4.920 -49.253 1.00 89.06 361 GLU A O 1
ATOM 2833 N N . VAL A 1 362 ? 20.823 -3.037 -49.301 1.00 87.69 362 VAL A N 1
ATOM 2834 C CA . VAL A 1 362 ? 19.812 -2.147 -49.897 1.00 87.69 362 VAL A CA 1
ATOM 2835 C C . VAL A 1 362 ? 20.300 -1.589 -51.234 1.00 87.69 362 VAL A C 1
ATOM 2837 O O . VAL A 1 362 ? 21.506 -1.490 -51.465 1.00 87.69 362 VAL A O 1
ATOM 2840 N N . SER A 1 363 ? 19.372 -1.231 -52.127 1.00 83.62 363 SER A N 1
ATOM 2841 C CA . SER A 1 363 ? 19.698 -0.829 -53.507 1.00 83.62 363 SER A CA 1
ATOM 2842 C C . SER A 1 363 ? 19.969 0.668 -53.681 1.00 83.62 363 SER A C 1
ATOM 2844 O O . SER A 1 363 ? 20.736 1.039 -54.569 1.00 83.62 363 SER A O 1
ATOM 2846 N N . SER A 1 364 ? 19.391 1.533 -52.842 1.00 86.50 364 SER A N 1
ATOM 2847 C CA . SER A 1 364 ? 19.635 2.978 -52.887 1.00 86.50 364 SER A CA 1
ATOM 2848 C C . SER A 1 364 ? 19.560 3.625 -51.507 1.00 86.50 364 SER A C 1
ATOM 2850 O O . SER A 1 364 ? 18.765 3.229 -50.660 1.00 86.50 364 SER A O 1
ATOM 2852 N N . ILE A 1 365 ? 20.348 4.684 -51.292 1.00 85.69 365 ILE A N 1
ATOM 2853 C CA . ILE A 1 365 ? 20.227 5.507 -50.081 1.00 85.69 365 ILE A CA 1
ATOM 2854 C C . ILE A 1 365 ? 18.992 6.411 -50.105 1.00 85.69 365 ILE A C 1
ATOM 2856 O O . ILE A 1 365 ? 18.493 6.793 -49.052 1.00 85.69 365 ILE A O 1
ATOM 2860 N N . SER A 1 366 ? 18.479 6.748 -51.293 1.00 84.69 366 SER A N 1
ATOM 2861 C CA . SER A 1 366 ? 17.321 7.638 -51.446 1.00 84.69 366 SER A CA 1
ATOM 2862 C C . SER A 1 366 ? 16.025 7.046 -50.884 1.00 84.69 366 SER A C 1
ATOM 2864 O O . SER A 1 366 ? 15.041 7.762 -50.743 1.00 84.69 366 SER A O 1
ATOM 2866 N N . GLU A 1 367 ? 16.019 5.747 -50.582 1.00 81.69 367 GLU A N 1
ATOM 2867 C CA . GLU A 1 367 ? 14.920 5.033 -49.924 1.00 81.69 367 GLU A CA 1
ATOM 2868 C C . GLU A 1 367 ? 14.819 5.367 -48.426 1.00 81.69 367 GLU A C 1
ATOM 2870 O O . GLU A 1 367 ? 13.813 5.063 -47.789 1.00 81.69 367 GLU A O 1
ATOM 2875 N N . PHE A 1 368 ? 15.842 6.012 -47.858 1.00 88.44 368 PHE A N 1
ATOM 2876 C CA . PHE A 1 368 ? 15.977 6.212 -46.424 1.00 88.44 368 PHE A CA 1
ATOM 2877 C C . PHE A 1 368 ? 16.032 7.686 -46.042 1.00 88.44 368 PHE A C 1
ATOM 2879 O O . PHE A 1 368 ? 16.819 8.468 -46.574 1.00 88.44 368 PHE A O 1
ATOM 2886 N N . ILE A 1 369 ? 15.258 8.043 -45.017 1.00 91.75 369 ILE A N 1
ATOM 2887 C CA . ILE A 1 369 ? 15.419 9.308 -44.302 1.00 91.75 369 ILE A CA 1
ATOM 2888 C C . ILE A 1 369 ? 16.192 9.016 -43.017 1.00 91.75 369 ILE A C 1
ATOM 2890 O O . ILE A 1 369 ? 15.688 8.346 -42.112 1.00 91.75 369 ILE A O 1
ATOM 2894 N N . VAL A 1 370 ? 17.433 9.507 -42.951 1.00 92.81 370 VAL A N 1
ATOM 2895 C CA . VAL A 1 370 ? 18.318 9.320 -41.793 1.00 92.81 370 VAL A CA 1
ATOM 2896 C C . VAL A 1 370 ? 18.143 10.477 -40.815 1.00 92.81 370 VAL A C 1
ATOM 2898 O O . VAL A 1 370 ? 18.279 11.641 -41.192 1.00 92.81 370 VAL A O 1
ATOM 2901 N N . ARG A 1 371 ? 17.863 10.165 -39.549 1.00 92.38 371 ARG A N 1
ATOM 2902 C CA . ARG A 1 371 ? 17.619 11.136 -38.476 1.00 92.38 371 ARG A CA 1
ATOM 2903 C C . ARG A 1 371 ? 18.433 10.807 -37.230 1.00 92.38 371 ARG A C 1
ATOM 2905 O O . ARG A 1 371 ? 18.937 9.698 -37.054 1.00 92.38 371 ARG A O 1
ATOM 2912 N N . VAL A 1 372 ? 18.555 11.797 -36.347 1.00 90.00 372 VAL A N 1
ATOM 2913 C CA . VAL A 1 372 ? 19.080 11.572 -34.999 1.00 90.00 372 VAL A CA 1
ATOM 2914 C C . VAL A 1 372 ? 18.114 10.626 -34.276 1.00 90.00 372 VAL A C 1
ATOM 2916 O O . VAL A 1 372 ? 16.911 10.899 -34.262 1.00 90.00 372 VAL A O 1
ATOM 2919 N N . PRO A 1 373 ? 18.599 9.505 -33.711 1.00 84.88 373 PRO A N 1
ATOM 2920 C CA . PRO A 1 373 ? 17.740 8.571 -33.005 1.00 84.88 373 PRO A CA 1
ATOM 2921 C C . PRO A 1 373 ? 17.126 9.263 -31.783 1.00 84.88 373 PRO A C 1
ATOM 2923 O O . PRO A 1 373 ? 17.796 10.091 -31.153 1.00 84.88 373 PRO A O 1
ATOM 2926 N N . PRO A 1 374 ? 15.889 8.914 -31.394 1.00 75.81 374 PRO A N 1
ATOM 2927 C CA . PRO A 1 374 ? 15.313 9.438 -30.166 1.00 75.81 374 PRO A CA 1
ATOM 2928 C C . PRO A 1 374 ? 16.232 9.102 -28.980 1.00 75.81 374 PRO A C 1
ATOM 2930 O O . PRO A 1 374 ? 16.865 8.035 -28.966 1.00 75.81 374 PRO A O 1
ATOM 2933 N N . PRO A 1 375 ? 16.339 9.994 -27.977 1.00 71.69 375 PRO A N 1
ATOM 2934 C CA . PRO A 1 375 ? 17.170 9.739 -26.813 1.00 71.69 375 PRO A CA 1
ATOM 2935 C C . PRO A 1 375 ? 16.729 8.424 -26.178 1.00 71.69 375 PRO A C 1
ATOM 2937 O O . PRO A 1 375 ? 15.559 8.246 -25.835 1.00 71.69 375 PRO A O 1
ATOM 2940 N N . ARG A 1 376 ? 17.669 7.483 -26.023 1.00 62.91 376 ARG A N 1
ATOM 2941 C CA . ARG A 1 376 ? 17.362 6.239 -25.317 1.00 62.91 376 ARG A CA 1
ATOM 2942 C C . ARG A 1 376 ? 16.905 6.611 -23.906 1.00 62.91 376 ARG A C 1
ATOM 2944 O O . ARG A 1 376 ? 17.638 7.351 -23.237 1.00 62.91 376 ARG A O 1
ATOM 2951 N N . PRO A 1 377 ? 15.750 6.112 -23.433 1.00 56.09 377 PRO A N 1
ATOM 2952 C CA . PRO A 1 377 ? 15.352 6.330 -22.054 1.00 56.09 377 PRO A CA 1
ATOM 2953 C C . PRO A 1 377 ? 16.501 5.855 -21.165 1.00 56.09 377 PRO A C 1
ATOM 2955 O O . PRO A 1 377 ? 17.029 4.750 -21.340 1.00 56.09 377 PRO A O 1
ATOM 2958 N N . ARG A 1 378 ? 16.974 6.733 -20.272 1.00 46.88 378 ARG A N 1
ATOM 2959 C CA . ARG A 1 378 ? 18.056 6.388 -19.348 1.00 46.88 378 ARG A CA 1
ATOM 2960 C C . ARG A 1 378 ? 17.614 5.139 -18.595 1.00 46.88 378 ARG A C 1
ATOM 2962 O O . ARG A 1 378 ? 16.621 5.188 -17.877 1.00 46.88 378 ARG A O 1
ATOM 2969 N N . ARG A 1 379 ? 18.349 4.031 -18.748 1.00 47.41 379 ARG A N 1
ATOM 2970 C CA . ARG A 1 379 ? 18.188 2.876 -17.861 1.00 47.41 379 ARG A CA 1
ATOM 2971 C C . ARG A 1 379 ? 18.467 3.376 -16.454 1.00 47.41 379 ARG A C 1
ATOM 2973 O O . ARG A 1 379 ? 19.616 3.667 -16.119 1.00 47.41 379 ARG A O 1
ATOM 2980 N N . SER A 1 380 ? 17.398 3.542 -15.690 1.00 39.00 380 SER A N 1
ATOM 2981 C CA . SER A 1 380 ? 17.435 3.821 -14.268 1.00 39.00 380 SER A CA 1
ATOM 2982 C C . SER A 1 380 ? 18.281 2.720 -13.628 1.00 39.00 380 SER A C 1
ATOM 2984 O O . SER A 1 380 ? 17.863 1.568 -13.569 1.00 39.00 380 SER A O 1
ATOM 2986 N N . ARG A 1 381 ? 19.537 3.029 -13.284 1.00 35.44 381 ARG A N 1
ATOM 2987 C CA . ARG A 1 381 ? 20.378 2.144 -12.474 1.00 35.44 381 ARG A CA 1
ATOM 2988 C C . ARG A 1 381 ? 19.927 2.340 -11.031 1.00 35.44 381 ARG A C 1
ATOM 2990 O O . ARG A 1 381 ? 20.537 3.132 -10.320 1.00 35.44 381 ARG A O 1
ATOM 2997 N N . TYR A 1 382 ? 18.839 1.683 -10.655 1.00 35.12 382 TYR A N 1
ATOM 2998 C CA . TYR A 1 382 ? 18.453 1.497 -9.261 1.00 35.12 382 TYR A CA 1
ATOM 2999 C C . TYR A 1 382 ? 18.345 0.010 -8.970 1.00 35.12 382 TYR A C 1
ATOM 3001 O O . TYR A 1 382 ? 17.816 -0.717 -9.842 1.00 35.12 382 TYR A O 1
#

Radius of gyration: 42.76 Å; chains: 1; bounding box: 99×45×108 Å

pLDDT: mean 89.32, std 10.34, range [32.66, 98.25]

Secondary structure (DSSP, 8-state):
-------EEEEEEEEEEEEEE-TTSSEEEEEEETTEEEEEEES-SS-S--TT-EEEEEEEEEE-SSTT--EEEEE-GGG-EEEE-GGG-S---EEEEEEE-GGGTT-EEEEEESS-HHHHHHHHHTSTT-SS--EEEEEEEESS-HHHHHHHHHHHTGGGEEETTEE---HHHHHHHHHHHHHHH-HHHHHHHHHHHHHHHHHHHHHHHHHHHHHHHHHHHHHHHHHHHHHHHSHHHHHHHH-EEEEEEE--SS----S---HHHHHTT-----EEEEEEEEEEETTEEEEEEEEEEEETTEEEEEEEEESSHHHHHHHHHHHHHHH--SSEEEEEEEEGGGBSSPPPPPTT---TT-EEEES-GGG--B-PPPPPPP----